Protein AF-A0A5S6QZA9-F1 (afdb_monomer)

Radius of gyration: 42.06 Å; Cα contacts (8 Å, |Δi|>4): 457; chains: 1; bounding box: 91×86×146 Å

InterPro domains:
  IPR000182 GNAT domain [PF13718] (1-223)
  IPR016181 Acyl-CoA N-acyltransferase [SSF55729] (85-123)
  IPR027992 Possible tRNA binding domain [PF13725] (232-444)
  IPR032672 TmcA/NAT10/Kre33 [PTHR10925] (1-458)

Organism: Trichuris muris (NCBI:txid70415)

pLDDT: mean 80.1, std 18.49, range [30.55, 96.75]

Foldseek 3Di:
DVLQVVQDPDDDPCVVVVQVPAPQKDKDFDFDDDDPPDPDDTDTFKMWIKGKAALDDLVVLVVCVVVVHDDPDRPVLSVLCNVVVDSVSRNFIEMEGEDMGGHPVCPPVCVSVVRVVVVLCLLLCVQAQPDPDPPVVPPPPPPPPDDDPDPVPDDDDPDPDDDDPDDDSSNDRHDHGFKYKYKDFQDPVVLVVVLVVPWAWQDWALQADPVPSTIITMTMDTRDPDPVSCVVVLVSRLVSLLVLLQCLQPSVLPPQLSSSCSNLVDPPVRPPDVPDAQAPVNVCVLDDPVLLVQLVCVLVVNDDPVSNLVSLLVLLSCVSSVSQPFDDDSLLNSLSCNSHRSVHDLVRVCVRVVDDSVVSSVSPSVSSVRSSVRVVVNVVVVVCVVVVVVVVVPPVPPPDPDPPVVVVVVVVVVVVVVVVVVVVVVPDVVVVVVVDDDDDDDPPPPPPVVVPPPDDDDDDDDDDDDDDDDDD

Nearest PDB structures (foldseek):
  7mq9-assembly1_NK  TM=9.655E-01  e=7.733E-38  Homo sapiens
  7mq8-assembly1_NJ  TM=9.171E-01  e=1.404E-34  Homo sapiens
  7d63-assembly1_RL  TM=7.771E-01  e=1.114E-14  Saccharomyces cerevisiae S288C
  5wlc-assembly1_LY  TM=8.396E-01  e=2.446E-05  Saccharomyces cerevisiae BY4741
  5wlc-assembly1_LX  TM=7.426E-01  e=3.358E-05  Saccharomyces cerevisiae BY4741

Secondary structure (DSSP, 8-state):
-HHHHHH-S---THHHHHHHH-TTEEEEEEEPPPPTT--SPPPEEEEEEEEEEE---HHHHHHHHHTT---SS-HHHHHHHHHHT-SSGGGSEEEEEEEEEE-GGGTTSSHHHHHHHHHHHHHTT-S--S---------------S--S-TTS---PPPSSPPPS---TTTSPPPP-SEEEEEEE--HHHHHHHHHTTPEEEEE-SSPPTTTSPPEEEEEEE-SS-GGGGHHHHHHHHHHHHHHHHHTTTTTTTS-HHHHHHHHS--TTS------PPPHHHHHHH--HHHHHHHHHHHTTSS-GGGGGGGHHHHHHHHHTTSS-----HHHHHHHHHHHTS---HHHHHHHHT--HHHHHHHHHHHHHHHHHHHHHHHHHHHHHHTTGGG-TT------SS-HHHHHHHHHHHHHHHHHHHHHHHS-HHHHGGG-PPPPTT-SSSSSTTSSS-------------------

Sequence (472 aa):
MSIYVAAHYKNSPNDLQMISDAPSHHLFVLLGPVDVNQKNIPEILCVVQVSLEGDISKASVNDQMSRGKRPSGDLIPWTLAQQFQDSNFPGLSGARIVRIATHPDYQNMGYGSRAVELLQQYYEGAFPALDELRVEPERPEVNGQDGGDNLLEEKIAPRKDLPPLLAKLSERRAERLDWLGVCYGLTPELQKFWARRNFVPVYIRQTPSELTGEFSCIKIKCLGNEASSQEWLTAYWKDFQRRFISLLGYQFATFPISLALGILAKQDLIPLDNGEGISRGELRIFFSDYDLKRLDMYSQNLVDHHLITDLLPFLARLYFTRKIKVDLNTLQAGILMALGLQHKTVDDVMKEVNLPSSQILALFNRVIRKCLAYLNQVCETAIESHLGISQRHTVTAQELPRPLEDELNAYASEVQQKAQKDLRNLISESDLAKYRIRADEDDTEFLSDKLASKKSKKRLGKMHGSGKKRRR

Structure (mmCIF, N/CA/C/O backbone):
data_AF-A0A5S6QZA9-F1
#
_entry.id   AF-A0A5S6QZA9-F1
#
loop_
_atom_site.group_PDB
_atom_site.id
_atom_site.type_symbol
_atom_site.label_atom_id
_atom_site.label_alt_id
_atom_site.label_comp_id
_atom_site.label_asym_id
_atom_site.label_entity_id
_atom_site.label_seq_id
_atom_site.pdbx_PDB_ins_code
_atom_site.Cartn_x
_atom_site.Cartn_y
_atom_site.Cartn_z
_atom_site.occupancy
_atom_site.B_iso_or_equiv
_atom_site.auth_seq_id
_atom_site.auth_comp_id
_atom_site.auth_asym_id
_atom_site.auth_atom_id
_atom_site.pdbx_PDB_model_num
ATOM 1 N N . MET A 1 1 ? -24.388 -10.357 16.417 1.00 73.50 1 MET A N 1
ATOM 2 C CA . MET A 1 1 ? -23.324 -11.339 16.094 1.00 73.50 1 MET A CA 1
ATOM 3 C C . MET A 1 1 ? -23.486 -12.017 14.741 1.00 73.50 1 MET A C 1
ATOM 5 O O . MET A 1 1 ? -22.464 -12.277 14.122 1.00 73.50 1 MET A O 1
ATOM 9 N N . SER A 1 2 ? -24.706 -12.258 14.243 1.00 81.81 2 SER A N 1
ATOM 10 C CA . SER A 1 2 ? -24.936 -12.816 12.894 1.00 81.81 2 SER A CA 1
ATOM 11 C C . SER A 1 2 ? -24.126 -12.108 11.799 1.00 81.81 2 SER A C 1
ATOM 13 O O . SER A 1 2 ? -23.458 -12.769 11.016 1.00 81.81 2 SER A O 1
ATOM 15 N N . ILE A 1 3 ? -24.096 -10.770 11.813 1.00 83.69 3 ILE A N 1
ATOM 16 C CA . ILE A 1 3 ? -23.343 -9.956 10.843 1.00 83.69 3 ILE A CA 1
ATOM 17 C C . ILE A 1 3 ? -21.829 -10.217 10.910 1.00 83.69 3 ILE A C 1
ATOM 19 O O . ILE A 1 3 ? -21.192 -10.340 9.869 1.00 83.69 3 ILE A O 1
ATOM 23 N N . TYR A 1 4 ? -21.248 -10.364 12.107 1.00 82.81 4 TYR A N 1
ATOM 24 C CA . TYR A 1 4 ? -19.828 -10.715 12.251 1.00 82.81 4 TYR A CA 1
ATOM 25 C C . TYR A 1 4 ? -19.522 -12.083 11.651 1.00 82.81 4 TYR A C 1
ATOM 27 O O . TYR A 1 4 ? -18.524 -12.237 10.953 1.00 82.81 4 TYR A O 1
ATOM 35 N N . VAL A 1 5 ? -20.398 -13.059 11.903 1.00 83.31 5 VAL A N 1
ATOM 36 C CA . VAL A 1 5 ? -20.219 -14.418 11.390 1.00 83.31 5 VAL A CA 1
ATOM 37 C C . VAL A 1 5 ? -20.356 -14.453 9.871 1.00 83.31 5 VAL A C 1
ATOM 39 O O . VAL A 1 5 ? -19.551 -15.092 9.206 1.00 83.31 5 VAL A O 1
ATOM 42 N N . ALA A 1 6 ? -21.331 -13.728 9.325 1.00 79.38 6 ALA A N 1
ATOM 43 C CA . ALA A 1 6 ? -21.623 -13.725 7.899 1.00 79.38 6 ALA A CA 1
ATOM 44 C C . ALA A 1 6 ? -20.611 -12.924 7.061 1.00 79.38 6 ALA A C 1
ATOM 46 O O . ALA A 1 6 ? -20.380 -13.258 5.903 1.00 79.38 6 ALA A O 1
ATOM 47 N N . ALA A 1 7 ? -20.009 -11.870 7.620 1.00 74.12 7 ALA A N 1
ATOM 48 C CA . ALA A 1 7 ? -19.073 -11.015 6.888 1.00 74.12 7 ALA A CA 1
ATOM 49 C C . ALA A 1 7 ? -17.613 -11.499 6.939 1.00 74.12 7 ALA A C 1
ATOM 51 O O . ALA A 1 7 ? -16.805 -11.075 6.114 1.00 74.12 7 ALA A O 1
ATOM 52 N N . HIS A 1 8 ? -17.252 -12.357 7.899 1.00 71.81 8 HIS A N 1
ATOM 53 C CA . HIS A 1 8 ? -15.884 -12.849 8.058 1.00 71.81 8 HIS A CA 1
ATOM 54 C C . HIS A 1 8 ? -15.741 -14.307 7.635 1.00 71.81 8 HIS A C 1
ATOM 56 O O . HIS A 1 8 ? -16.466 -15.181 8.098 1.00 71.81 8 HIS A O 1
ATOM 62 N N . TYR A 1 9 ? -14.712 -14.575 6.828 1.00 63.91 9 TYR A N 1
ATOM 63 C CA . TYR A 1 9 ? -14.386 -15.913 6.330 1.00 63.91 9 TYR A CA 1
ATOM 64 C C . TYR A 1 9 ? -14.014 -16.910 7.445 1.00 63.91 9 TYR A C 1
ATOM 66 O O . TYR A 1 9 ? -14.092 -18.120 7.245 1.00 63.91 9 TYR A O 1
ATOM 74 N N . LYS A 1 10 ? -13.586 -16.422 8.620 1.00 70.50 10 LYS A N 1
ATOM 75 C CA . LYS A 1 10 ? -13.266 -17.244 9.791 1.00 70.50 10 LYS A CA 1
ATOM 76 C C . LYS A 1 10 ? -13.528 -16.470 11.076 1.00 70.50 10 LYS A C 1
ATOM 78 O O . LYS A 1 10 ? -13.074 -15.339 11.222 1.00 70.50 10 LYS A O 1
ATOM 83 N N . ASN A 1 11 ? -14.199 -17.123 12.019 1.00 80.38 11 ASN A N 1
ATOM 84 C CA . ASN A 1 11 ? -14.469 -16.601 13.354 1.00 80.38 11 ASN A CA 1
ATOM 85 C C . ASN A 1 11 ? -14.092 -17.655 14.395 1.00 80.38 11 ASN A C 1
ATOM 87 O O . ASN A 1 11 ? -14.203 -18.854 14.136 1.00 80.38 11 ASN A O 1
ATOM 91 N N . SER A 1 12 ? -13.647 -17.205 15.561 1.00 83.44 12 SER A N 1
ATOM 92 C CA . SER A 1 12 ? -13.435 -18.052 16.732 1.00 83.44 12 SER A CA 1
ATOM 93 C C . SER A 1 12 ? -14.427 -17.648 17.822 1.00 83.44 12 SER A C 1
ATOM 95 O O . SER A 1 12 ? -14.643 -16.451 18.006 1.00 83.44 12 SER A O 1
ATOM 97 N N . PRO A 1 13 ? -15.007 -18.583 18.596 1.00 84.12 13 PRO A N 1
ATOM 98 C CA . PRO A 1 13 ? -15.809 -18.230 19.769 1.00 84.12 13 PRO A CA 1
ATOM 99 C C . PRO A 1 13 ? -15.057 -17.319 20.753 1.00 84.12 13 PRO A C 1
ATOM 101 O O . PRO A 1 13 ? -15.656 -16.427 21.349 1.00 84.12 13 PRO A O 1
ATOM 104 N N . ASN A 1 14 ? -13.730 -17.471 20.839 1.00 86.50 14 ASN A N 1
ATOM 105 C CA . ASN A 1 14 ? -12.860 -16.637 21.673 1.00 86.50 14 ASN A CA 1
ATOM 106 C C . ASN A 1 14 ? -12.862 -15.159 21.251 1.00 86.50 14 ASN A C 1
ATOM 108 O O . ASN A 1 14 ? -12.469 -14.305 22.039 1.00 86.50 14 ASN A O 1
ATOM 112 N N . ASP A 1 15 ? -13.316 -14.833 20.036 1.00 85.00 15 ASP A N 1
ATOM 113 C CA . ASP A 1 15 ? -13.431 -13.446 19.580 1.00 85.00 15 ASP A CA 1
ATOM 114 C C . ASP A 1 15 ? -14.421 -12.654 20.443 1.00 85.00 15 ASP A C 1
ATOM 116 O O . ASP A 1 15 ? -14.193 -11.479 20.713 1.00 85.00 15 ASP A O 1
ATOM 120 N N . LEU A 1 16 ? -15.502 -13.296 20.903 1.00 85.56 16 LEU A N 1
ATOM 121 C CA . LEU A 1 16 ? -16.467 -12.674 21.811 1.00 85.56 16 LEU A CA 1
ATOM 122 C C . LEU A 1 16 ? -15.841 -12.386 23.167 1.00 85.56 16 LEU A C 1
ATOM 124 O O . LEU A 1 16 ? -15.985 -11.283 23.683 1.00 85.56 16 LEU A O 1
ATOM 128 N N . GLN A 1 17 ? -15.109 -13.361 23.704 1.00 88.06 17 GLN A N 1
ATOM 129 C CA . GLN A 1 17 ? -14.386 -13.189 24.955 1.00 88.06 17 GLN A CA 1
ATOM 130 C C . GLN A 1 17 ? -13.377 -12.044 24.841 1.00 88.06 17 GLN A C 1
ATOM 132 O O . GLN A 1 17 ? -13.348 -11.183 25.707 1.00 88.06 17 GLN A O 1
ATOM 137 N N . MET A 1 18 ? -12.622 -11.975 23.742 1.00 84.56 18 MET A N 1
ATOM 138 C CA . MET A 1 18 ? -11.672 -10.891 23.485 1.00 84.56 18 MET A CA 1
ATOM 139 C C . MET A 1 18 ? -12.358 -9.518 23.431 1.00 84.56 18 MET A C 1
ATOM 141 O O . MET A 1 18 ? -11.844 -8.565 24.006 1.00 84.56 18 MET A O 1
ATOM 145 N N . ILE A 1 19 ? -13.518 -9.408 22.769 1.00 87.50 19 ILE A N 1
ATOM 146 C CA . ILE A 1 19 ? -14.292 -8.155 22.707 1.00 87.50 19 ILE A CA 1
ATOM 147 C C . ILE A 1 19 ? -14.784 -7.729 24.098 1.00 87.50 19 ILE A C 1
ATOM 149 O O . ILE A 1 19 ? -14.856 -6.535 24.371 1.00 87.50 19 ILE A O 1
ATOM 153 N N . SER A 1 20 ? -15.144 -8.686 24.956 1.00 87.81 20 SER A N 1
ATOM 154 C CA . SER A 1 20 ? -15.640 -8.411 26.309 1.00 87.81 20 SER A CA 1
ATOM 155 C C . SER A 1 20 ? -14.537 -8.145 27.336 1.00 87.81 20 SER A C 1
ATOM 157 O O . SER A 1 20 ? -14.779 -7.403 28.281 1.00 87.81 20 SER A O 1
ATOM 159 N N . ASP A 1 21 ? -13.363 -8.753 27.177 1.00 87.75 21 ASP A N 1
ATOM 160 C CA . ASP A 1 21 ? -12.271 -8.711 28.158 1.00 87.75 21 ASP A CA 1
ATOM 161 C C . ASP A 1 21 ? -11.366 -7.484 27.980 1.00 87.75 21 ASP A C 1
ATOM 163 O O . ASP A 1 21 ? -10.928 -6.872 28.952 1.00 87.75 21 ASP A O 1
ATOM 167 N N . ALA A 1 22 ? -11.096 -7.083 26.734 1.00 86.81 22 ALA A N 1
ATOM 168 C CA . ALA A 1 22 ? -10.129 -6.030 26.459 1.00 86.81 22 ALA A CA 1
ATOM 169 C C . ALA A 1 22 ? -10.790 -4.628 26.429 1.00 86.81 22 ALA A C 1
ATOM 171 O O . ALA A 1 22 ? -11.564 -4.320 25.516 1.00 86.81 22 ALA A O 1
ATOM 172 N N . PRO A 1 23 ? -10.454 -3.730 27.382 1.00 86.75 23 PRO A N 1
ATOM 173 C CA . PRO A 1 23 ? -11.142 -2.446 27.574 1.00 86.75 23 PRO A CA 1
ATOM 174 C C . PRO A 1 23 ? -10.876 -1.430 26.457 1.00 86.75 23 PRO A C 1
ATOM 176 O O . PRO A 1 23 ? -11.607 -0.453 26.317 1.00 86.75 23 PRO A O 1
ATOM 179 N N . SER A 1 24 ? -9.834 -1.652 25.655 1.00 90.94 24 SER A N 1
ATOM 180 C CA . SER A 1 24 ? -9.479 -0.812 24.512 1.00 90.94 24 SER A CA 1
ATOM 181 C C . SER A 1 24 ? -10.360 -1.055 23.283 1.00 90.94 24 SER A C 1
ATOM 183 O O . SER A 1 24 ? -10.241 -0.324 22.296 1.00 90.94 24 SER A O 1
ATOM 185 N N . HIS A 1 25 ? -11.240 -2.065 23.306 1.00 92.38 25 HIS A N 1
ATOM 186 C CA . HIS A 1 25 ? -12.144 -2.331 22.196 1.00 92.38 25 HIS A CA 1
ATOM 187 C C . HIS A 1 25 ? -13.396 -1.455 22.237 1.00 92.38 25 HIS A C 1
ATOM 189 O O . HIS A 1 25 ? -14.102 -1.343 23.238 1.00 92.38 25 HIS A O 1
ATOM 195 N N . HIS A 1 26 ? -13.728 -0.897 21.078 1.00 92.88 26 HIS A N 1
ATOM 196 C CA . HIS A 1 26 ? -14.950 -0.146 20.844 1.00 92.88 26 HIS A CA 1
ATOM 197 C C . HIS A 1 26 ? -15.720 -0.726 19.663 1.00 92.88 26 HIS A C 1
ATOM 199 O O . HIS A 1 26 ? -15.144 -1.159 18.660 1.00 92.88 26 HIS A O 1
ATOM 205 N N . LEU A 1 27 ? -17.044 -0.719 19.788 1.00 93.56 27 LEU A N 1
ATOM 206 C CA . LEU A 1 27 ? -17.965 -1.171 18.756 1.00 93.56 27 LEU A CA 1
ATOM 207 C C . LEU A 1 27 ? -18.763 0.021 18.240 1.00 93.56 27 LEU A C 1
ATOM 209 O O . LEU A 1 27 ? -19.430 0.709 19.007 1.00 93.56 27 LEU A O 1
ATOM 213 N N . PHE A 1 28 ? -18.721 0.223 16.930 1.00 94.44 28 PHE A N 1
ATOM 214 C CA . PHE A 1 28 ? -19.540 1.202 16.231 1.00 94.44 28 PHE A CA 1
ATOM 215 C C . PHE A 1 28 ? -20.508 0.474 15.305 1.00 94.44 28 PHE A C 1
ATOM 217 O O . PHE A 1 28 ? -20.135 -0.483 14.623 1.00 94.44 28 PHE A O 1
ATOM 224 N N . VAL A 1 29 ? -21.756 0.931 15.267 1.00 94.12 29 VAL A N 1
ATOM 225 C CA . VAL A 1 29 ? -22.799 0.367 14.406 1.00 94.12 29 VAL A CA 1
ATOM 226 C C . VAL A 1 29 ? -23.365 1.451 13.500 1.00 94.12 29 VAL A C 1
ATOM 228 O O . VAL A 1 29 ? -23.692 2.547 13.947 1.00 94.12 29 VAL A O 1
ATOM 231 N N . LEU A 1 30 ? -23.467 1.143 12.210 1.00 93.69 30 LEU A N 1
ATOM 232 C CA . LEU A 1 30 ? -24.190 1.949 11.239 1.00 93.69 30 LEU A CA 1
ATOM 233 C C . LEU A 1 30 ? -25.618 1.416 11.164 1.00 93.69 30 LEU A C 1
ATOM 235 O O . LEU A 1 30 ? -25.834 0.271 10.761 1.00 93.69 30 LEU A O 1
ATOM 239 N N . LEU A 1 31 ? -26.568 2.250 11.564 1.00 92.38 31 LEU A N 1
ATOM 240 C CA . LEU A 1 31 ? -27.985 1.912 11.624 1.00 92.38 31 LEU A CA 1
ATOM 241 C C . LEU A 1 31 ? -28.730 2.496 10.422 1.00 92.38 31 LEU A C 1
ATOM 243 O O . LEU A 1 31 ? -28.308 3.507 9.851 1.00 92.38 31 LEU A O 1
ATOM 247 N N . GLY A 1 32 ? -29.845 1.864 10.058 1.00 88.56 32 GLY A N 1
ATOM 248 C CA . GLY A 1 32 ? -30.837 2.475 9.177 1.00 88.56 32 GLY A CA 1
ATOM 249 C C . GLY A 1 32 ? -31.478 3.728 9.800 1.00 88.56 32 GLY A C 1
ATOM 250 O O . GLY A 1 32 ? -31.275 4.006 10.987 1.00 88.56 32 GLY A O 1
ATOM 251 N N . PRO A 1 33 ? -32.252 4.502 9.019 1.00 85.06 33 PRO A N 1
ATOM 252 C CA . PRO A 1 33 ? -33.023 5.627 9.541 1.00 85.06 33 PRO A CA 1
ATOM 253 C C . PRO A 1 33 ? -33.913 5.171 10.702 1.00 85.06 33 PRO A C 1
ATOM 255 O O . PRO A 1 33 ? -34.617 4.171 10.586 1.00 85.06 33 PRO A O 1
ATOM 258 N N . VAL A 1 34 ? -33.853 5.888 11.824 1.00 80.19 34 VAL A N 1
ATOM 259 C CA . VAL A 1 34 ? -34.614 5.552 13.032 1.00 80.19 34 VAL A CA 1
ATOM 260 C C . VAL A 1 34 ? -35.826 6.466 13.122 1.00 80.19 34 VAL A C 1
ATOM 262 O O . VAL A 1 34 ? -35.670 7.681 13.258 1.00 80.19 34 VAL A O 1
ATOM 265 N N . ASP A 1 35 ? -37.025 5.889 13.093 1.00 76.62 35 ASP A N 1
ATOM 266 C CA . ASP A 1 35 ? -38.243 6.622 13.420 1.00 76.62 35 ASP A CA 1
ATOM 267 C C . ASP A 1 35 ? -38.341 6.798 14.937 1.00 76.62 35 ASP A C 1
ATOM 269 O O . ASP A 1 35 ? -38.313 5.828 15.691 1.00 76.62 35 ASP A O 1
ATOM 273 N N . VAL A 1 36 ? -38.525 8.039 15.395 1.00 71.44 36 VAL A N 1
ATOM 274 C CA . VAL A 1 36 ? -38.595 8.395 16.829 1.00 71.44 36 VAL A CA 1
ATOM 275 C C . VAL A 1 36 ? -39.709 7.633 17.573 1.00 71.44 36 VAL A C 1
ATOM 277 O O . VAL A 1 36 ? -39.634 7.439 18.783 1.00 71.44 36 VAL A O 1
ATOM 280 N N . ASN A 1 37 ? -40.724 7.157 16.846 1.00 70.56 37 ASN A N 1
ATOM 281 C CA . ASN A 1 37 ? -41.873 6.436 17.395 1.00 70.56 37 ASN A CA 1
ATOM 282 C C . ASN A 1 37 ? -41.705 4.904 17.415 1.00 70.56 37 ASN A C 1
ATOM 284 O O . ASN A 1 37 ? -42.533 4.213 18.013 1.00 70.56 37 ASN A O 1
ATOM 288 N N . GLN A 1 38 ? -40.677 4.347 16.765 1.00 71.56 38 GLN A N 1
ATOM 289 C CA . GLN A 1 38 ? -40.433 2.905 16.776 1.00 71.56 38 GLN A CA 1
ATOM 290 C C . GLN A 1 38 ? -39.687 2.490 18.048 1.00 71.56 38 GLN A C 1
ATOM 292 O O . GLN A 1 38 ? -38.602 2.975 18.344 1.00 71.56 38 GLN A O 1
ATOM 297 N N . LYS A 1 39 ? -40.260 1.530 18.786 1.00 71.75 39 LYS A N 1
ATOM 298 C CA . LYS A 1 39 ? -39.619 0.892 19.953 1.00 71.75 39 LYS A CA 1
ATOM 299 C C . LYS A 1 39 ? -38.722 -0.297 19.587 1.00 71.75 39 LYS A C 1
ATOM 301 O O . LYS A 1 39 ? -38.154 -0.926 20.476 1.00 71.75 39 LYS A O 1
ATOM 306 N N . ASN A 1 40 ? -38.624 -0.631 18.302 1.00 78.12 40 ASN A N 1
ATOM 307 C CA . ASN A 1 40 ? -37.795 -1.735 17.833 1.00 78.12 40 ASN A CA 1
ATOM 308 C C . ASN A 1 40 ? -36.353 -1.267 17.632 1.00 78.12 40 ASN A C 1
ATOM 310 O O . ASN A 1 40 ? -36.106 -0.118 17.271 1.00 78.12 40 ASN A O 1
ATOM 314 N N . ILE A 1 41 ? -35.404 -2.178 17.845 1.00 77.62 41 ILE A N 1
ATOM 315 C CA . ILE A 1 41 ? -33.993 -1.919 17.558 1.00 77.62 41 ILE A CA 1
ATOM 316 C C . ILE A 1 41 ? -33.857 -1.694 16.042 1.00 77.62 41 ILE A C 1
ATOM 318 O O . ILE A 1 41 ? -34.321 -2.545 15.277 1.00 77.62 41 ILE A O 1
ATOM 322 N N . PRO A 1 42 ? -33.242 -0.582 15.600 1.00 85.81 42 PRO A N 1
ATOM 323 C CA . PRO A 1 42 ? -33.030 -0.318 14.184 1.00 85.81 42 PRO A CA 1
ATOM 324 C C . PRO A 1 42 ? -32.212 -1.418 13.514 1.00 85.81 42 PRO A C 1
ATOM 326 O O . PRO A 1 42 ? -31.351 -2.046 14.137 1.00 85.81 42 PRO A O 1
ATOM 329 N N . GLU A 1 43 ? -32.437 -1.614 12.219 1.00 87.38 43 GLU A N 1
ATOM 330 C CA . GLU A 1 43 ? -31.646 -2.558 11.439 1.00 87.38 43 GLU A CA 1
ATOM 331 C C . GLU A 1 43 ? -30.174 -2.120 11.386 1.00 87.38 43 GLU A C 1
ATOM 333 O O . GLU A 1 43 ? -29.848 -0.959 11.112 1.00 87.38 43 GLU A O 1
ATOM 338 N N . ILE A 1 44 ? -29.276 -3.066 11.665 1.00 90.75 44 ILE A N 1
ATOM 339 C CA . ILE A 1 44 ? -27.830 -2.845 11.673 1.00 90.75 44 ILE A CA 1
ATOM 340 C C . ILE A 1 44 ? -27.289 -3.148 10.274 1.00 90.75 44 ILE A C 1
ATOM 342 O O . ILE A 1 44 ? -27.243 -4.301 9.854 1.00 90.75 44 ILE A O 1
ATOM 346 N N . LEU A 1 45 ? -26.831 -2.117 9.568 1.00 92.56 45 LEU A N 1
ATOM 347 C CA . LEU A 1 45 ? -26.326 -2.228 8.196 1.00 92.56 45 LEU A CA 1
ATOM 348 C C . LEU A 1 45 ? -24.843 -2.623 8.157 1.00 92.56 45 LEU A C 1
ATOM 350 O O . LEU A 1 45 ? -24.402 -3.401 7.306 1.00 92.56 45 LEU A O 1
ATOM 354 N N . CYS A 1 46 ? -24.052 -2.067 9.076 1.00 94.25 46 CYS A N 1
ATOM 355 C CA . CYS A 1 46 ? -22.618 -2.322 9.180 1.00 94.25 46 CYS A CA 1
ATOM 356 C C . CYS A 1 46 ? -22.164 -2.238 10.636 1.00 94.25 46 CYS A C 1
ATOM 358 O O . CYS A 1 46 ? -22.635 -1.392 11.389 1.00 94.25 46 CYS A O 1
ATOM 360 N N . VAL A 1 47 ? -21.200 -3.070 11.016 1.00 94.44 47 VAL A N 1
ATOM 361 C CA . VAL A 1 47 ? -20.530 -3.020 12.317 1.00 94.44 47 VAL A CA 1
ATOM 362 C C . VAL A 1 47 ? -19.041 -2.792 12.098 1.00 94.44 47 VAL A C 1
ATOM 364 O O . VAL A 1 47 ? -18.446 -3.393 11.203 1.00 94.44 47 VAL A O 1
ATOM 367 N N . VAL A 1 48 ? -18.439 -1.926 12.905 1.00 95.44 48 VAL A N 1
ATOM 368 C CA . VAL A 1 48 ? -17.001 -1.661 12.906 1.00 95.44 48 VAL A CA 1
ATOM 369 C C . VAL A 1 48 ? -16.458 -1.891 14.311 1.00 95.44 48 VAL A C 1
ATOM 371 O O . VAL A 1 48 ? -16.909 -1.269 15.270 1.00 95.44 48 VAL A O 1
ATOM 374 N N . GLN A 1 49 ? -15.486 -2.792 14.421 1.00 94.50 49 GLN A N 1
ATOM 375 C CA . GLN A 1 49 ? -14.729 -3.038 15.642 1.00 94.50 49 GLN A CA 1
ATOM 376 C C . GLN A 1 49 ? -13.419 -2.266 15.579 1.00 94.50 49 GLN A C 1
ATOM 378 O O . GLN A 1 49 ? -12.621 -2.459 14.656 1.00 94.50 49 GLN A O 1
ATOM 383 N N . VAL A 1 50 ? -13.167 -1.458 16.598 1.00 95.12 50 VAL A N 1
ATOM 384 C CA . VAL A 1 50 ? -11.920 -0.718 16.772 1.00 95.12 50 VAL A CA 1
ATOM 385 C C . VAL A 1 50 ? -11.237 -1.163 18.057 1.00 95.12 50 VAL A C 1
ATOM 387 O O . VAL A 1 50 ? -11.903 -1.543 19.012 1.00 95.12 50 VAL A O 1
ATOM 390 N N . SER A 1 51 ? -9.910 -1.152 18.060 1.00 94.81 51 SER A N 1
ATOM 391 C CA . SER A 1 51 ? -9.065 -1.268 19.246 1.00 94.81 51 SER A CA 1
ATOM 392 C C . SER A 1 51 ? -8.222 -0.008 19.336 1.00 94.81 51 SER A C 1
ATOM 394 O O . SER A 1 51 ? -7.543 0.320 18.363 1.00 94.81 51 SER A O 1
ATOM 396 N N . LEU A 1 52 ? -8.252 0.685 20.468 1.00 94.56 52 LEU A N 1
ATOM 397 C CA . LEU A 1 52 ? -7.276 1.733 20.761 1.00 94.56 52 LEU A CA 1
ATOM 398 C C . LEU A 1 52 ? -5.910 1.077 21.000 1.00 94.56 52 LEU A C 1
ATOM 400 O O . LEU A 1 52 ? -5.839 0.050 21.676 1.00 94.56 52 LEU A O 1
AT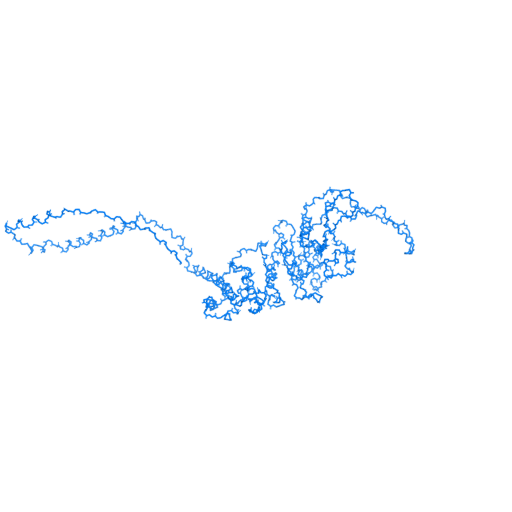OM 404 N N . GLU A 1 53 ? -4.862 1.621 20.387 1.00 94.50 53 GLU A N 1
ATOM 405 C CA . GLU A 1 53 ? -3.484 1.129 20.482 1.00 94.50 53 GLU A CA 1
ATOM 406 C C . GLU A 1 53 ? -2.509 2.302 20.601 1.00 94.50 53 GLU A C 1
ATOM 408 O O . GLU A 1 53 ? -2.720 3.350 19.992 1.00 94.50 53 GLU A O 1
ATOM 413 N N . GLY A 1 54 ? -1.399 2.103 21.311 1.00 91.25 54 GLY A N 1
ATOM 414 C CA . GLY A 1 54 ? -0.344 3.113 21.440 1.00 91.25 54 GLY A CA 1
ATOM 415 C C . GLY A 1 54 ? -0.307 3.783 22.811 1.00 91.25 54 GLY A C 1
ATOM 416 O O . GLY A 1 54 ? -0.664 3.161 23.807 1.00 91.25 54 GLY A O 1
ATOM 417 N N . ASP A 1 55 ? 0.197 5.021 22.860 1.00 91.19 55 ASP A N 1
ATOM 418 C CA . ASP A 1 55 ? 0.515 5.745 24.109 1.00 91.19 55 ASP A CA 1
ATOM 419 C C . ASP A 1 55 ? 1.435 4.932 25.052 1.00 91.19 55 ASP A C 1
ATOM 421 O O . ASP A 1 55 ? 1.303 4.902 26.278 1.00 91.19 55 ASP A O 1
ATOM 425 N N . ILE A 1 56 ? 2.387 4.204 24.457 1.00 88.69 56 ILE A N 1
ATOM 426 C CA . ILE A 1 56 ? 3.305 3.335 25.193 1.00 88.69 56 ILE A CA 1
ATOM 427 C C . ILE A 1 56 ? 4.499 4.158 25.676 1.00 88.69 56 ILE A C 1
ATOM 429 O O . ILE A 1 56 ? 5.158 4.867 24.910 1.00 88.69 56 ILE A O 1
ATOM 433 N N . SER A 1 57 ? 4.844 4.019 26.959 1.00 89.06 57 SER A N 1
ATOM 434 C CA . SER A 1 57 ? 5.984 4.731 27.537 1.00 89.06 57 SER A CA 1
ATOM 435 C C . SER A 1 57 ? 7.304 4.360 26.846 1.00 89.06 57 SER A C 1
ATOM 437 O O . SER A 1 57 ? 7.635 3.185 26.666 1.00 89.06 57 SER A O 1
ATOM 439 N N . LYS A 1 58 ? 8.120 5.372 26.514 1.00 86.88 58 LYS A N 1
ATOM 440 C CA . LYS A 1 58 ? 9.413 5.179 25.823 1.00 86.88 58 LYS A CA 1
ATOM 441 C C . LYS A 1 58 ? 10.355 4.220 26.560 1.00 86.88 58 LYS A C 1
ATOM 443 O O . LYS A 1 58 ? 11.090 3.471 25.926 1.00 86.88 58 LYS A O 1
ATOM 448 N N . ALA A 1 59 ? 10.319 4.220 27.895 1.00 88.06 59 ALA A N 1
ATOM 449 C CA . ALA A 1 59 ? 11.100 3.293 28.713 1.00 88.06 59 ALA A CA 1
ATOM 450 C C . ALA A 1 59 ? 10.704 1.828 28.463 1.00 88.06 59 ALA A C 1
ATOM 452 O O . ALA A 1 59 ? 11.580 0.984 28.283 1.00 88.06 59 ALA A O 1
ATOM 453 N N . SER A 1 60 ? 9.399 1.541 28.385 1.00 87.31 60 SER A N 1
ATOM 454 C CA . SER A 1 60 ? 8.884 0.203 28.074 1.00 87.31 60 SER A CA 1
ATOM 455 C C . SER A 1 60 ? 9.258 -0.223 26.654 1.00 87.31 60 SER A C 1
ATOM 457 O O . SER A 1 60 ? 9.747 -1.333 26.446 1.00 87.31 60 SER A O 1
ATOM 459 N N . VAL A 1 61 ? 9.113 0.684 25.680 1.00 87.31 61 VAL A N 1
ATOM 460 C CA . VAL A 1 61 ? 9.483 0.428 24.278 1.00 87.31 61 VAL A CA 1
ATOM 461 C C . VAL A 1 61 ? 10.961 0.058 24.163 1.00 87.31 61 VAL A C 1
ATOM 463 O O . VAL A 1 61 ? 11.288 -0.967 23.569 1.00 87.31 61 VAL A O 1
ATOM 466 N N . ASN A 1 62 ? 11.851 0.842 24.776 1.00 86.94 62 ASN A N 1
ATOM 467 C CA . ASN A 1 62 ? 13.293 0.606 24.715 1.00 86.94 62 ASN A CA 1
ATOM 468 C C . ASN A 1 62 ? 13.702 -0.706 25.407 1.00 86.94 62 ASN A C 1
ATOM 470 O O . ASN A 1 62 ? 14.520 -1.448 24.861 1.00 86.94 62 ASN A O 1
ATOM 474 N N . ASP A 1 63 ? 13.121 -1.030 26.569 1.00 87.75 63 ASP A N 1
ATOM 475 C CA . ASP A 1 63 ? 13.403 -2.294 27.265 1.00 87.75 63 ASP A CA 1
ATOM 476 C C . ASP A 1 63 ? 12.966 -3.505 26.424 1.00 87.75 63 ASP A C 1
ATOM 478 O O . ASP A 1 63 ? 13.757 -4.422 26.195 1.00 87.75 63 ASP A O 1
ATOM 482 N N . GLN A 1 64 ? 11.749 -3.488 25.874 1.00 86.4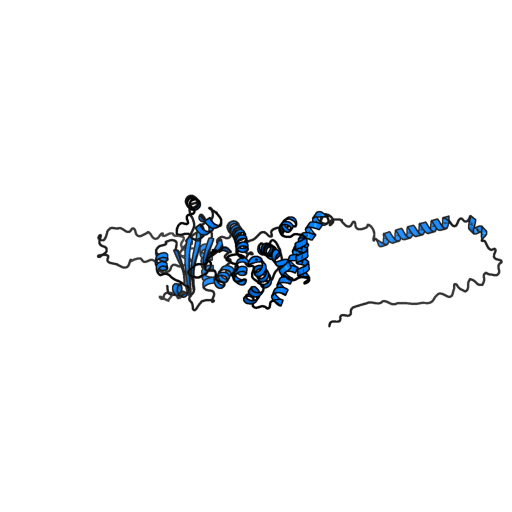4 64 GLN A N 1
ATOM 483 C CA . GLN A 1 64 ? 11.234 -4.596 25.058 1.00 86.44 64 GLN A CA 1
ATOM 484 C C . GLN A 1 64 ? 11.979 -4.744 23.730 1.00 86.44 64 GLN A C 1
ATOM 486 O O . GLN A 1 64 ? 12.293 -5.862 23.312 1.00 86.44 64 GLN A O 1
ATOM 491 N N . MET A 1 65 ? 12.317 -3.621 23.093 1.00 83.12 65 MET A N 1
ATOM 492 C CA . MET A 1 65 ? 13.071 -3.602 21.844 1.00 83.12 65 MET A CA 1
ATOM 493 C C . MET A 1 65 ? 14.497 -4.126 22.043 1.00 83.12 65 MET A C 1
ATOM 495 O O . MET A 1 65 ? 14.950 -4.943 21.244 1.00 83.12 65 MET A O 1
ATOM 499 N N . SER A 1 66 ? 15.165 -3.764 23.149 1.00 84.00 66 SER A N 1
ATOM 500 C CA . SER A 1 66 ? 16.494 -4.295 23.498 1.00 84.00 66 SER A CA 1
ATOM 501 C C . SER A 1 66 ? 16.491 -5.812 23.727 1.00 84.00 66 SER A C 1
ATOM 503 O O . SER A 1 66 ? 17.460 -6.500 23.412 1.00 84.00 66 SER A O 1
ATOM 505 N N . ARG A 1 67 ? 15.371 -6.351 24.224 1.00 84.25 67 ARG A N 1
ATOM 506 C CA . ARG A 1 67 ? 15.167 -7.786 24.467 1.00 84.25 67 ARG A CA 1
ATOM 507 C C . ARG A 1 67 ? 14.628 -8.535 23.246 1.00 84.25 67 ARG A C 1
ATOM 509 O O . ARG A 1 67 ? 14.483 -9.754 23.311 1.00 84.25 67 ARG A O 1
ATOM 516 N N . GLY A 1 68 ? 14.278 -7.827 22.169 1.00 78.62 68 GLY A N 1
ATOM 517 C CA . GLY A 1 68 ? 13.669 -8.396 20.965 1.00 78.62 68 GLY A CA 1
ATOM 518 C C . GLY A 1 68 ? 12.318 -9.082 21.205 1.00 78.62 68 GLY A C 1
ATOM 519 O O . GLY A 1 68 ? 11.913 -9.929 20.406 1.00 78.62 68 GLY A O 1
ATOM 520 N N . LYS A 1 69 ? 11.624 -8.764 22.305 1.00 77.00 69 LYS A N 1
ATOM 521 C CA . LYS A 1 69 ? 10.333 -9.372 22.649 1.00 77.00 69 LYS A CA 1
ATOM 522 C C . LYS A 1 69 ? 9.187 -8.522 22.112 1.00 77.00 69 LYS A C 1
ATOM 524 O O . LYS A 1 69 ? 9.199 -7.301 22.221 1.00 77.00 69 LYS A O 1
ATOM 529 N N . ARG A 1 70 ? 8.173 -9.193 21.559 1.00 77.25 70 ARG A N 1
ATOM 530 C CA . ARG A 1 70 ? 6.881 -8.586 21.219 1.00 77.25 70 ARG A CA 1
ATOM 531 C C . ARG A 1 70 ? 5.893 -8.915 22.331 1.00 77.25 70 ARG A C 1
ATOM 533 O O . ARG A 1 70 ? 5.495 -10.079 22.421 1.00 77.25 70 ARG A O 1
ATOM 540 N N . PRO A 1 71 ? 5.530 -7.962 23.196 1.00 79.31 71 PRO A N 1
ATOM 541 C CA . PRO A 1 71 ? 4.473 -8.207 24.159 1.00 79.31 71 PRO A CA 1
ATOM 542 C C . PRO A 1 71 ? 3.130 -8.386 23.438 1.00 79.31 71 PRO A C 1
ATOM 544 O O . PRO A 1 71 ? 2.920 -7.905 22.321 1.00 79.31 71 PRO A O 1
ATOM 547 N N . SER A 1 72 ? 2.232 -9.133 24.074 1.00 76.56 72 SER A N 1
ATOM 548 C CA . SER A 1 72 ? 0.866 -9.328 23.592 1.00 76.56 72 SER A CA 1
ATOM 549 C C . SER A 1 72 ? 0.089 -8.013 23.682 1.00 76.56 72 SER A C 1
ATOM 551 O O . SER A 1 72 ? 0.183 -7.326 24.695 1.00 76.56 72 SER A O 1
ATOM 553 N N . GLY A 1 73 ? -0.685 -7.679 22.647 1.00 82.69 73 GLY A N 1
ATOM 554 C CA . GLY A 1 73 ? -1.479 -6.447 22.597 1.00 82.69 73 GLY A CA 1
ATOM 555 C C . GLY A 1 73 ? -1.254 -5.667 21.304 1.00 82.69 73 GLY A C 1
ATOM 556 O O . GLY A 1 73 ? -1.446 -6.224 20.221 1.00 82.69 73 GLY A O 1
ATOM 557 N N . ASP A 1 74 ? -0.865 -4.398 21.448 1.00 88.50 74 ASP A N 1
ATOM 558 C CA . ASP A 1 74 ? -0.749 -3.360 20.412 1.00 88.50 74 ASP A CA 1
ATOM 559 C C . ASP A 1 74 ? -0.027 -3.817 19.134 1.00 88.50 74 ASP A C 1
ATOM 561 O O . ASP A 1 74 ? 1.190 -3.683 18.972 1.00 88.50 74 ASP A O 1
ATOM 565 N N . LEU A 1 75 ? -0.778 -4.369 18.181 1.00 91.81 75 LEU A N 1
ATOM 566 C CA . LEU A 1 75 ? -0.182 -5.060 17.042 1.00 91.81 75 LEU A CA 1
ATOM 567 C C . LEU A 1 75 ? 0.591 -4.090 16.147 1.00 91.81 75 LEU A C 1
ATOM 569 O O . LEU A 1 75 ? 1.696 -4.413 15.701 1.00 91.81 75 LEU A O 1
ATOM 573 N N . ILE A 1 76 ? -0.010 -2.940 15.830 1.00 94.81 76 ILE A N 1
ATOM 574 C CA . ILE A 1 76 ? 0.564 -1.990 14.876 1.00 94.81 76 ILE A CA 1
ATOM 575 C C . ILE A 1 76 ? 1.804 -1.310 15.478 1.00 94.81 76 ILE A C 1
ATOM 577 O O . ILE A 1 76 ? 2.855 -1.402 14.833 1.00 94.81 76 ILE A O 1
ATOM 581 N N . PRO A 1 77 ? 1.757 -0.737 16.702 1.00 94.19 77 PRO A N 1
ATOM 582 C CA . PRO A 1 77 ? 2.933 -0.188 17.378 1.00 94.19 77 PRO A CA 1
ATOM 583 C C . PRO A 1 77 ? 4.134 -1.133 17.405 1.00 94.19 77 PRO A C 1
ATOM 585 O O . PRO A 1 77 ? 5.209 -0.763 16.932 1.00 94.19 77 PRO A O 1
ATOM 588 N N . TRP A 1 78 ? 3.962 -2.378 17.862 1.00 92.31 78 TRP A N 1
ATOM 589 C CA . TRP A 1 78 ? 5.080 -3.323 17.959 1.00 92.31 78 TRP A CA 1
ATOM 590 C C . TRP A 1 78 ? 5.601 -3.783 16.597 1.00 92.31 78 TRP A C 1
ATOM 592 O O . TRP A 1 78 ? 6.811 -3.953 16.418 1.00 92.31 78 TRP A O 1
ATOM 602 N N . THR A 1 79 ? 4.713 -3.968 15.614 1.00 93.12 79 THR A N 1
ATOM 603 C CA . THR A 1 79 ? 5.125 -4.386 14.267 1.00 93.12 79 THR A CA 1
ATOM 604 C C . THR A 1 79 ? 5.935 -3.294 13.575 1.00 93.12 79 THR A C 1
ATOM 606 O O . THR A 1 79 ? 6.971 -3.592 12.978 1.00 93.12 79 THR A O 1
ATOM 609 N N . LEU A 1 80 ? 5.496 -2.036 13.667 1.00 92.88 80 LEU A N 1
ATOM 610 C CA . LEU A 1 80 ? 6.204 -0.917 13.051 1.00 92.88 80 LEU A CA 1
ATOM 611 C C . LEU A 1 80 ? 7.487 -0.567 13.789 1.00 92.88 80 LEU A C 1
ATOM 613 O O . LEU A 1 80 ? 8.507 -0.395 13.126 1.00 92.88 80 LEU A O 1
ATOM 617 N N . ALA A 1 81 ? 7.475 -0.564 15.124 1.00 91.94 81 ALA A N 1
ATOM 618 C CA . ALA A 1 81 ? 8.686 -0.359 15.909 1.00 91.94 81 ALA A CA 1
ATOM 619 C C . ALA A 1 81 ? 9.768 -1.349 15.485 1.00 91.94 81 ALA A C 1
ATOM 621 O O . ALA A 1 81 ? 10.867 -0.945 15.131 1.00 91.94 81 ALA A O 1
ATOM 622 N N . GLN A 1 82 ? 9.459 -2.644 15.402 1.00 89.69 82 GLN A N 1
ATOM 623 C CA . GLN A 1 82 ? 10.460 -3.617 14.971 1.00 89.69 82 GLN A CA 1
ATOM 624 C C . GLN A 1 82 ? 10.865 -3.464 13.499 1.00 89.69 82 GLN A C 1
ATOM 626 O O . GLN A 1 82 ? 12.032 -3.660 13.161 1.00 89.69 82 GLN A O 1
ATOM 631 N N . GLN A 1 83 ? 9.923 -3.159 12.609 1.00 91.50 83 GLN A N 1
ATOM 632 C CA . GLN A 1 83 ? 10.218 -3.071 11.181 1.00 91.50 83 GLN A CA 1
ATOM 633 C C . GLN A 1 83 ? 11.087 -1.852 10.842 1.00 91.50 83 GLN A C 1
ATOM 635 O O . GLN A 1 83 ? 11.994 -1.958 10.011 1.00 91.50 83 GLN A O 1
ATOM 640 N N . PHE A 1 84 ? 10.806 -0.707 11.459 1.00 92.12 84 PHE A N 1
ATOM 641 C CA . PHE A 1 84 ? 11.489 0.562 11.207 1.00 92.12 84 PHE A CA 1
ATOM 642 C C . PHE A 1 84 ? 12.577 0.878 12.239 1.00 92.12 84 PHE A C 1
ATOM 644 O O . PHE A 1 84 ? 13.354 1.797 12.016 1.00 92.12 84 PHE A O 1
ATOM 651 N N . GLN A 1 85 ? 12.674 0.091 13.317 1.00 90.12 85 GLN A N 1
ATOM 652 C CA . GLN A 1 85 ? 13.545 0.356 14.470 1.00 90.12 85 GLN A CA 1
ATOM 653 C C . GLN A 1 85 ? 13.299 1.749 15.071 1.00 90.12 85 GLN A C 1
ATOM 655 O O . GLN A 1 85 ? 14.224 2.436 15.493 1.00 90.12 85 GLN A O 1
ATOM 660 N N . ASP A 1 86 ? 12.030 2.162 15.089 1.00 90.25 86 ASP A N 1
ATOM 661 C CA . ASP A 1 86 ? 11.602 3.471 15.571 1.00 90.25 86 ASP A CA 1
ATOM 662 C C . ASP A 1 86 ? 10.941 3.346 16.947 1.00 90.25 86 ASP A C 1
ATOM 664 O O . ASP A 1 86 ? 9.915 2.680 17.107 1.00 90.25 86 ASP A O 1
ATOM 668 N N . SER A 1 87 ? 11.538 3.997 17.946 1.00 88.75 87 SER A N 1
ATOM 669 C CA . SER A 1 87 ? 11.033 4.031 19.319 1.00 88.75 87 SER A CA 1
ATOM 670 C C . SER A 1 87 ? 9.988 5.123 19.557 1.00 88.75 87 SER A C 1
ATOM 672 O O . SER A 1 87 ? 9.333 5.113 20.599 1.00 88.75 87 SER A O 1
ATOM 674 N N . ASN A 1 88 ? 9.803 6.058 18.619 1.00 90.88 88 ASN A N 1
ATOM 675 C CA . ASN A 1 88 ? 8.849 7.154 18.774 1.00 90.88 88 ASN A CA 1
ATOM 676 C C . ASN A 1 88 ? 7.427 6.748 18.380 1.00 90.88 88 ASN A C 1
ATOM 678 O O . ASN A 1 88 ? 6.485 7.145 19.060 1.00 90.88 88 ASN A O 1
ATOM 682 N N . PHE A 1 89 ? 7.265 5.939 17.327 1.00 92.19 89 PHE A N 1
ATOM 683 C CA . PHE A 1 89 ? 5.945 5.557 16.817 1.00 92.19 89 PHE A CA 1
ATOM 684 C C . PHE A 1 89 ? 5.033 4.888 17.862 1.00 92.19 89 PHE A C 1
ATOM 686 O O . PHE A 1 89 ? 3.869 5.270 17.936 1.00 92.19 89 PHE A O 1
ATOM 693 N N . PRO A 1 90 ? 5.504 3.958 18.720 1.00 92.31 90 PRO A N 1
ATOM 694 C CA . PRO A 1 90 ? 4.648 3.378 19.759 1.00 92.31 90 PRO A CA 1
ATOM 695 C C . PRO A 1 90 ? 4.157 4.363 20.824 1.00 92.31 90 PRO A C 1
ATOM 697 O O . PRO A 1 90 ? 3.200 4.058 21.531 1.00 92.31 90 PRO A O 1
ATOM 700 N N . GLY A 1 91 ? 4.814 5.519 20.955 1.00 91.31 91 GLY A N 1
ATOM 701 C CA . GLY A 1 91 ? 4.358 6.599 21.826 1.00 91.31 91 GLY A CA 1
ATOM 702 C C . GLY A 1 91 ? 3.210 7.417 21.230 1.00 91.31 91 GLY A C 1
ATOM 703 O O . GLY A 1 91 ? 2.603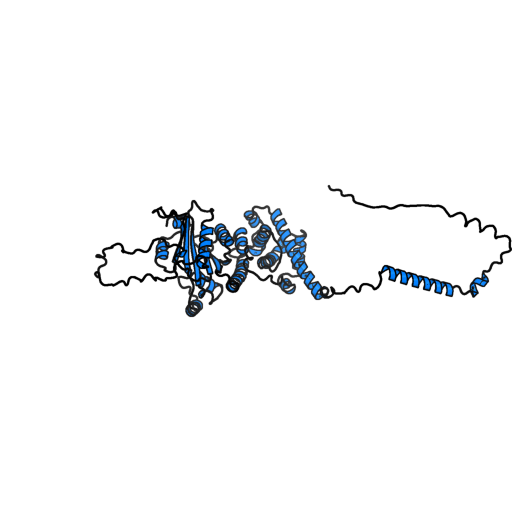 8.194 21.955 1.00 91.31 91 GLY A O 1
ATOM 704 N N . LEU A 1 92 ? 2.908 7.261 19.936 1.00 92.44 92 LEU A N 1
ATOM 705 C CA . LEU A 1 92 ? 1.739 7.878 19.309 1.00 92.44 92 LEU A CA 1
ATOM 706 C C . LEU A 1 92 ? 0.473 7.119 19.701 1.00 92.44 92 LEU A C 1
ATOM 708 O O . LEU A 1 92 ? 0.484 5.891 19.809 1.00 92.44 92 LEU A O 1
ATOM 712 N N . SER A 1 93 ? -0.626 7.846 19.860 1.00 93.31 93 SER A N 1
ATOM 713 C CA . SER A 1 93 ? -1.940 7.273 20.139 1.00 93.31 93 SER A CA 1
ATOM 714 C C . SER A 1 93 ? -2.654 6.972 18.826 1.00 93.31 93 SER A C 1
ATOM 716 O O . SER A 1 93 ? -2.671 7.794 17.910 1.00 93.31 93 SER A O 1
ATOM 718 N N . GLY A 1 94 ? -3.268 5.804 18.696 1.00 94.56 94 GLY A N 1
ATOM 719 C CA . GLY A 1 94 ? -4.003 5.463 17.491 1.00 94.56 94 GLY A CA 1
ATOM 720 C C . GLY A 1 94 ? -5.094 4.435 17.698 1.00 94.56 94 GLY A C 1
ATOM 721 O O . GLY A 1 94 ? -5.348 3.932 18.790 1.00 94.56 94 GLY A O 1
ATOM 722 N N . ALA A 1 95 ? -5.780 4.139 16.605 1.00 95.31 95 ALA A N 1
ATOM 723 C CA . ALA A 1 95 ? -6.836 3.145 16.575 1.00 95.31 95 ALA A CA 1
ATOM 724 C C . ALA A 1 95 ? -6.588 2.146 15.453 1.00 95.31 95 ALA A C 1
ATOM 726 O O . ALA A 1 95 ? -6.388 2.515 14.296 1.00 95.31 95 ALA A O 1
ATOM 727 N N . ARG A 1 96 ? -6.685 0.858 15.770 1.00 96.06 96 ARG A N 1
ATOM 728 C CA . ARG A 1 96 ? -6.733 -0.217 14.785 1.00 96.06 96 ARG A CA 1
ATOM 729 C C . ARG A 1 96 ? -8.180 -0.608 14.527 1.00 96.06 96 ARG A C 1
ATOM 731 O O . ARG A 1 96 ? -8.865 -1.097 15.422 1.00 96.06 96 ARG A O 1
ATOM 738 N N . ILE A 1 97 ? -8.631 -0.487 13.283 1.00 95.94 97 ILE A N 1
ATOM 739 C CA . ILE A 1 97 ? -9.860 -1.146 12.841 1.00 95.94 97 ILE A CA 1
ATOM 740 C C . ILE A 1 97 ? -9.556 -2.641 12.737 1.00 95.94 97 ILE A C 1
ATOM 742 O O . ILE A 1 97 ? -8.808 -3.081 11.860 1.00 95.94 97 ILE A O 1
ATOM 746 N N . VAL A 1 98 ? -10.122 -3.411 13.662 1.00 92.94 98 VAL A N 1
ATOM 747 C CA . VAL A 1 98 ? -9.917 -4.859 13.763 1.00 92.94 98 VAL A CA 1
ATOM 748 C C . VAL A 1 98 ? -10.819 -5.581 12.769 1.00 92.94 98 VAL A C 1
ATOM 750 O O . VAL A 1 98 ? -10.374 -6.500 12.083 1.00 92.94 98 VAL A O 1
ATOM 753 N N . ARG A 1 99 ? -12.087 -5.161 12.673 1.00 91.25 99 ARG A N 1
ATOM 754 C CA . ARG A 1 99 ? -13.095 -5.787 11.806 1.00 91.25 99 ARG A CA 1
ATOM 755 C C . ARG A 1 99 ? -14.077 -4.762 11.257 1.00 91.25 99 ARG A C 1
ATOM 757 O O . ARG A 1 99 ? -14.476 -3.836 11.959 1.00 91.25 99 ARG A O 1
ATOM 764 N N . ILE A 1 100 ? -14.493 -4.972 10.010 1.00 92.69 100 ILE A N 1
ATOM 765 C CA . ILE A 1 100 ? -15.633 -4.296 9.386 1.00 92.69 100 ILE A CA 1
ATOM 766 C C . ILE A 1 100 ? -16.533 -5.389 8.841 1.00 92.69 100 ILE A C 1
ATOM 768 O O . ILE A 1 100 ? -16.107 -6.181 8.004 1.00 92.69 100 ILE A O 1
ATOM 772 N N . ALA A 1 101 ? -17.774 -5.402 9.301 1.00 93.00 101 ALA A N 1
ATOM 773 C CA . ALA A 1 101 ? -18.757 -6.393 8.922 1.00 93.00 101 ALA A CA 1
ATOM 774 C C . ALA A 1 101 ? -19.993 -5.690 8.358 1.00 93.00 101 ALA A C 1
ATOM 776 O O . ALA A 1 101 ? -20.768 -5.085 9.095 1.00 93.00 101 ALA A O 1
ATOM 777 N N . THR A 1 102 ? -20.166 -5.750 7.041 1.00 92.38 102 THR A N 1
ATOM 778 C CA . THR A 1 102 ? -21.376 -5.289 6.345 1.00 92.38 102 THR A CA 1
ATOM 779 C C . THR A 1 102 ? -22.339 -6.450 6.161 1.00 92.38 102 THR A C 1
ATOM 781 O O . THR A 1 102 ? -21.891 -7.558 5.855 1.00 92.38 102 THR A O 1
ATOM 784 N N . HIS A 1 103 ? -23.641 -6.203 6.301 1.00 90.75 103 HIS A N 1
ATOM 785 C CA . HIS A 1 103 ? -24.653 -7.229 6.048 1.00 90.75 103 HIS A CA 1
ATOM 786 C C . HIS A 1 103 ? -24.500 -7.811 4.623 1.00 90.75 103 HIS A C 1
ATOM 788 O O . HIS A 1 103 ? -24.320 -7.018 3.693 1.00 90.75 103 HIS A O 1
ATOM 794 N N . PRO A 1 104 ? -24.563 -9.145 4.424 1.00 87.88 104 PRO A N 1
ATOM 795 C CA . PRO A 1 104 ? -24.377 -9.782 3.114 1.00 87.88 104 PRO A CA 1
ATOM 796 C C . PRO A 1 104 ? -25.247 -9.192 1.999 1.00 87.88 104 PRO A C 1
ATOM 798 O O . PRO A 1 104 ? -24.735 -8.876 0.929 1.00 87.88 104 PRO A O 1
ATOM 801 N N . ASP A 1 105 ? -26.524 -8.940 2.289 1.00 89.31 105 ASP A N 1
ATOM 802 C CA . ASP A 1 105 ? -27.489 -8.415 1.310 1.00 89.31 105 ASP A CA 1
ATOM 803 C C . ASP A 1 105 ? -27.205 -6.966 0.878 1.00 89.31 105 ASP A C 1
ATOM 805 O O . ASP A 1 105 ? -27.655 -6.520 -0.176 1.00 89.31 105 ASP A O 1
ATOM 809 N N . TYR A 1 106 ? -26.420 -6.230 1.670 1.00 88.25 106 TYR A N 1
ATOM 810 C CA . TYR A 1 106 ? -26.066 -4.830 1.427 1.00 88.25 106 TYR A CA 1
ATOM 811 C C . TYR A 1 106 ? -24.589 -4.651 1.040 1.00 88.25 106 TYR A C 1
ATOM 813 O O . TYR A 1 106 ? -24.061 -3.529 1.016 1.00 88.25 106 TYR A O 1
ATOM 821 N N . GLN A 1 107 ? -23.885 -5.747 0.739 1.00 86.88 107 GLN A N 1
ATOM 822 C CA . GLN A 1 107 ? -22.525 -5.679 0.215 1.00 86.88 107 GLN A CA 1
ATOM 823 C C . GLN A 1 107 ? -22.505 -4.930 -1.124 1.00 86.88 107 GLN A C 1
ATOM 825 O O . GLN A 1 107 ? -23.470 -4.912 -1.880 1.00 86.88 107 GLN A O 1
ATOM 830 N N . ASN A 1 108 ? -21.389 -4.260 -1.416 1.00 86.19 108 ASN A N 1
ATOM 831 C CA . ASN A 1 108 ? -21.195 -3.431 -2.615 1.00 86.19 108 ASN A CA 1
ATOM 832 C C . ASN A 1 108 ? -22.083 -2.174 -2.745 1.00 86.19 108 ASN A C 1
ATOM 834 O O . ASN A 1 108 ? -21.861 -1.394 -3.667 1.00 86.19 108 ASN A O 1
ATOM 838 N N . MET A 1 109 ? -22.983 -1.889 -1.796 1.00 92.12 109 MET A N 1
ATOM 839 C CA . MET A 1 109 ? -23.761 -0.635 -1.763 1.00 92.12 109 MET A CA 1
ATOM 840 C C . MET A 1 109 ? -23.018 0.543 -1.102 1.00 92.12 109 MET A C 1
ATOM 842 O O . MET A 1 109 ? -23.498 1.671 -1.096 1.00 92.12 109 MET A O 1
ATOM 846 N N . GLY A 1 110 ? -21.824 0.305 -0.545 1.00 91.81 110 GLY A N 1
ATOM 847 C CA . GLY A 1 110 ? -20.964 1.361 0.004 1.00 91.81 110 GLY A CA 1
ATOM 848 C C . GLY A 1 110 ? -21.145 1.665 1.496 1.00 91.81 110 GLY A C 1
ATOM 849 O O . GLY A 1 110 ? -20.455 2.545 2.007 1.00 91.81 110 GLY A O 1
ATOM 850 N N . TYR A 1 111 ? -21.967 0.911 2.234 1.00 93.88 111 TYR A N 1
ATOM 851 C CA . TYR A 1 111 ? -22.150 1.103 3.683 1.00 93.88 111 TYR A CA 1
ATOM 852 C C . TYR A 1 111 ? -20.852 0.967 4.488 1.00 93.88 111 TYR A C 1
ATOM 854 O O . TYR A 1 111 ? -20.597 1.766 5.384 1.00 93.88 111 TYR A O 1
ATOM 862 N N . GLY A 1 112 ? -19.970 0.033 4.115 1.00 93.31 112 GLY A N 1
ATOM 863 C CA . GLY A 1 112 ? -18.636 -0.067 4.718 1.00 93.31 112 GLY A CA 1
ATOM 864 C C . GLY A 1 112 ? -17.732 1.133 4.396 1.00 93.31 112 GLY A C 1
ATOM 865 O O . GLY A 1 112 ? -16.838 1.461 5.166 1.00 93.31 112 GLY A O 1
ATOM 866 N N . SER A 1 113 ? -17.946 1.825 3.268 1.00 93.12 113 SER A N 1
ATOM 867 C CA . SER A 1 113 ? -17.298 3.123 2.988 1.00 93.12 113 SER A CA 1
ATOM 868 C C . SER A 1 113 ? -17.782 4.177 3.942 1.00 93.12 113 SER A C 1
ATOM 870 O O . SER A 1 113 ? -16.972 4.779 4.643 1.00 93.12 113 SER A O 1
ATOM 872 N N . ARG A 1 114 ? -19.103 4.305 4.029 1.00 94.38 114 ARG A N 1
ATOM 873 C CA . ARG A 1 114 ? -19.732 5.309 4.861 1.00 94.38 114 ARG A CA 1
ATOM 874 C C . ARG A 1 114 ? -19.374 5.139 6.336 1.00 94.38 114 ARG A C 1
ATOM 876 O O . ARG A 1 114 ? -19.078 6.126 6.995 1.00 94.38 114 ARG A O 1
ATOM 883 N N . ALA A 1 115 ? -19.343 3.903 6.836 1.00 94.94 115 ALA A N 1
ATOM 884 C CA . ALA A 1 115 ? -18.984 3.614 8.221 1.00 94.94 115 ALA A CA 1
ATOM 885 C C . ALA A 1 115 ? -17.550 4.057 8.561 1.00 94.94 115 ALA A C 1
ATOM 887 O O . ALA A 1 115 ? -17.339 4.692 9.588 1.00 94.94 115 ALA A O 1
ATOM 888 N N . VAL A 1 116 ? -16.573 3.783 7.687 1.00 94.56 116 VAL A N 1
ATOM 889 C CA . VAL A 1 116 ? -15.175 4.200 7.904 1.00 94.56 116 VAL A CA 1
ATOM 890 C C . VAL A 1 116 ? -15.012 5.716 7.789 1.00 94.56 116 VAL A C 1
ATOM 892 O O . VAL A 1 116 ? -14.266 6.302 8.565 1.00 94.56 116 VAL A O 1
ATOM 895 N N . GLU A 1 117 ? -15.711 6.359 6.853 1.00 93.62 117 GLU A N 1
ATOM 896 C CA . GLU A 1 117 ? -15.700 7.822 6.710 1.00 93.62 117 GLU A CA 1
ATOM 897 C C . GLU A 1 117 ? -16.266 8.523 7.950 1.00 93.62 117 GLU A C 1
ATOM 899 O O . GLU A 1 117 ? -15.652 9.455 8.459 1.00 93.62 117 GLU A O 1
ATOM 904 N N . LEU A 1 118 ? -17.407 8.054 8.466 1.00 93.81 118 LEU A N 1
ATOM 905 C CA . LEU A 1 118 ? -18.012 8.590 9.690 1.00 93.81 118 LEU A CA 1
ATOM 906 C C . LEU A 1 118 ? -17.122 8.347 10.911 1.00 93.81 118 LEU A C 1
ATOM 908 O O . LEU A 1 118 ? -16.989 9.223 11.758 1.00 93.81 118 LEU A O 1
ATOM 912 N N . LEU A 1 119 ? -16.482 7.179 10.982 1.00 93.56 119 LEU A N 1
ATOM 913 C CA . LEU A 1 119 ? -15.536 6.856 12.045 1.00 93.56 119 LEU A CA 1
ATOM 914 C C . LEU A 1 119 ? -14.304 7.764 12.005 1.00 93.56 119 LEU A C 1
ATOM 916 O O . LEU A 1 119 ? -13.842 8.222 13.043 1.00 93.56 119 LEU A O 1
ATOM 920 N N . GLN A 1 120 ? -13.787 8.063 10.815 1.00 92.19 120 GLN A N 1
ATOM 921 C CA . GLN A 1 120 ? -12.705 9.030 10.660 1.00 92.19 120 GLN A CA 1
ATOM 922 C C . GLN A 1 120 ? -13.148 10.421 11.140 1.00 92.19 120 GLN A C 1
ATOM 924 O O . GLN A 1 120 ? -12.470 11.022 11.966 1.00 92.19 120 GLN A O 1
ATOM 929 N N . GLN A 1 121 ? -14.313 10.894 10.688 1.00 90.94 121 GLN A N 1
ATOM 930 C CA . GLN A 1 121 ? -14.883 12.183 11.102 1.00 90.94 121 GLN A CA 1
ATOM 931 C C . GLN A 1 121 ? -15.112 12.267 12.620 1.00 90.94 121 GLN A C 1
ATOM 933 O O . GLN A 1 121 ? -14.953 13.333 13.210 1.00 90.94 121 GLN A O 1
ATOM 938 N N . TYR A 1 122 ? -15.457 11.148 13.263 1.00 92.00 122 TYR A N 1
ATOM 939 C CA . TYR A 1 122 ? -15.582 11.049 14.715 1.00 92.00 122 TYR A CA 1
ATOM 940 C C . TYR A 1 122 ? -14.276 11.349 15.437 1.00 92.00 122 TYR A C 1
ATOM 942 O O . TYR A 1 122 ? -14.234 12.246 16.277 1.00 92.00 122 TYR A O 1
ATOM 950 N N . TYR A 1 123 ? -13.208 10.641 15.075 1.00 91.19 123 TYR A N 1
ATOM 951 C CA . TYR A 1 123 ? -11.905 10.817 15.708 1.00 91.19 123 TYR A CA 1
ATOM 952 C C . TYR A 1 123 ? -11.212 12.129 15.306 1.00 91.19 123 TYR A C 1
ATOM 954 O O . TYR A 1 123 ? -10.395 12.641 16.063 1.00 91.19 123 TYR A O 1
ATOM 962 N N . GLU A 1 124 ? -11.584 12.725 14.170 1.00 88.69 124 GLU A N 1
ATOM 963 C CA . GLU A 1 124 ? -11.174 14.085 13.783 1.00 88.69 124 GLU A CA 1
ATOM 964 C C . GLU A 1 124 ? -11.942 15.191 14.534 1.00 88.69 124 GLU A C 1
ATOM 966 O O . GLU A 1 124 ? -11.586 16.364 14.432 1.00 88.69 124 GLU A O 1
ATOM 971 N N . GLY A 1 125 ? -12.982 14.845 15.303 1.00 84.44 125 GLY A N 1
ATOM 972 C CA . GLY A 1 125 ? -13.754 15.797 16.107 1.00 84.44 125 GLY A CA 1
ATOM 973 C C . GLY A 1 125 ? -14.843 16.555 15.341 1.00 84.44 125 GLY A C 1
ATOM 974 O O . GLY A 1 125 ? -15.309 17.589 15.813 1.00 84.44 125 GLY A O 1
ATOM 975 N N . ALA A 1 126 ? -15.285 16.059 14.181 1.00 82.50 126 ALA A N 1
ATOM 976 C CA . ALA A 1 126 ? -16.341 16.694 13.384 1.00 82.50 126 ALA A CA 1
ATOM 977 C C . ALA A 1 126 ? -17.744 16.592 14.018 1.00 82.50 126 ALA A C 1
ATOM 979 O O . ALA A 1 126 ? -18.660 17.305 13.609 1.00 82.50 126 ALA A O 1
ATOM 980 N N . PHE A 1 127 ? -17.925 15.710 15.004 1.00 78.31 127 PHE A N 1
ATOM 981 C CA . PHE A 1 127 ? -19.161 15.590 15.772 1.00 78.31 127 PHE A CA 1
ATOM 982 C C . PHE A 1 127 ? -19.007 16.364 17.087 1.00 78.31 127 PHE A C 1
ATOM 984 O O . PHE A 1 127 ? -18.298 15.889 17.977 1.00 78.31 127 PHE A O 1
ATOM 991 N N . PRO A 1 128 ? -19.636 17.545 17.232 1.00 65.62 128 PRO A N 1
ATOM 992 C CA . PRO A 1 128 ? -19.593 18.281 18.487 1.00 65.62 128 PRO A CA 1
ATOM 993 C C . PRO A 1 128 ? -20.284 17.458 19.577 1.00 65.62 128 PRO A C 1
ATOM 995 O O . PRO A 1 128 ? -21.406 16.980 19.387 1.00 65.62 128 PRO A O 1
ATOM 998 N N . ALA A 1 129 ? -19.594 17.273 20.703 1.00 63.78 129 ALA A N 1
ATOM 999 C CA . ALA A 1 129 ? -20.190 16.673 21.886 1.00 63.78 129 ALA A CA 1
ATOM 1000 C C . ALA A 1 129 ? -21.208 17.665 22.465 1.00 63.78 129 ALA A C 1
ATOM 1002 O O . ALA A 1 129 ? -20.845 18.805 22.746 1.00 63.78 129 ALA A O 1
ATOM 1003 N N . LEU A 1 130 ? -22.472 17.255 22.587 1.00 59.97 130 LEU A N 1
ATOM 1004 C CA . LEU A 1 130 ? -23.548 18.130 23.079 1.00 59.97 130 LEU A CA 1
ATOM 1005 C C . LEU A 1 130 ? -23.485 18.360 24.600 1.00 59.97 130 LEU A C 1
ATOM 1007 O O . LEU A 1 130 ? -24.059 19.334 25.077 1.00 59.97 130 LEU A O 1
ATOM 1011 N N . ASP A 1 131 ? -22.741 17.529 25.337 1.00 53.34 131 ASP A N 1
ATOM 1012 C CA . ASP A 1 131 ? -22.595 17.646 26.788 1.00 53.34 131 ASP A CA 1
ATOM 1013 C C . ASP A 1 131 ? -21.231 18.242 27.179 1.00 53.34 131 ASP A C 1
ATOM 1015 O O . ASP A 1 131 ? -20.200 17.567 27.201 1.00 53.34 131 ASP A O 1
ATOM 1019 N N . GLU A 1 132 ? -21.234 19.527 27.551 1.00 46.81 132 GLU A N 1
ATOM 1020 C CA . GLU A 1 132 ? -20.137 20.191 28.281 1.00 46.81 132 GLU A CA 1
ATOM 1021 C C . GLU A 1 132 ? -20.052 19.754 29.760 1.00 46.81 132 GLU A C 1
ATOM 1023 O O . GLU A 1 132 ? -19.125 20.133 30.477 1.00 46.81 132 GLU A O 1
ATOM 1028 N N . LEU A 1 133 ? -20.979 18.918 30.233 1.00 41.97 133 LEU A N 1
ATOM 1029 C CA . LEU A 1 133 ? -21.038 18.442 31.610 1.00 41.97 133 LEU A CA 1
ATOM 1030 C C . LEU A 1 133 ? -20.602 16.980 31.666 1.00 41.97 133 LEU A C 1
ATOM 1032 O O . LEU A 1 133 ? -21.387 16.063 31.440 1.00 41.97 133 LEU A O 1
ATOM 1036 N N . ARG A 1 134 ? -19.332 16.757 32.021 1.00 43.06 134 ARG A N 1
ATOM 1037 C CA . ARG A 1 134 ? -18.909 15.485 32.616 1.00 43.06 134 ARG A CA 1
ATOM 1038 C C . ARG A 1 134 ? -19.767 15.237 33.858 1.00 43.06 134 ARG A C 1
ATOM 1040 O O . ARG A 1 134 ? -19.434 15.701 34.942 1.00 43.06 134 ARG A O 1
ATOM 1047 N N . VAL A 1 135 ? -20.828 14.462 33.710 1.00 41.09 135 VAL A N 1
ATOM 1048 C CA . VAL A 1 135 ? -21.146 13.474 34.728 1.00 41.09 135 VAL A CA 1
ATOM 1049 C C . VAL A 1 135 ? -20.292 12.286 34.316 1.00 41.09 135 VAL A C 1
ATOM 1051 O O . VAL A 1 135 ? -20.669 11.515 33.437 1.00 41.09 135 VAL A O 1
ATOM 1054 N N . GLU A 1 136 ? -19.074 12.176 34.864 1.00 39.28 136 GLU A N 1
ATOM 1055 C CA . GLU A 1 136 ? -18.530 10.824 34.992 1.00 39.28 136 GLU A CA 1
ATOM 1056 C C . GLU A 1 136 ? -19.658 10.032 35.652 1.00 39.28 136 GLU A C 1
ATOM 1058 O O . GLU A 1 136 ? -20.155 10.509 36.676 1.00 39.28 136 GLU A O 1
ATOM 1063 N N . PRO A 1 137 ? -20.159 8.927 35.066 1.00 40.34 137 PRO A N 1
ATOM 1064 C CA . PRO A 1 137 ? -21.058 8.086 35.825 1.00 40.34 137 PRO A CA 1
ATOM 1065 C C . PRO A 1 137 ? -20.261 7.752 37.075 1.00 40.34 137 PRO A C 1
ATOM 1067 O O . PRO A 1 137 ? -19.211 7.109 36.965 1.00 40.34 137 PRO A O 1
ATOM 1070 N N . GLU A 1 138 ? -20.690 8.287 38.225 1.00 34.94 138 GLU A N 1
ATOM 1071 C CA . GLU A 1 138 ? -20.210 7.838 39.517 1.00 34.94 138 GLU A CA 1
ATOM 1072 C C . GLU A 1 138 ? -20.231 6.326 39.381 1.00 34.94 138 GLU A C 1
ATOM 1074 O O . GLU A 1 138 ? -21.286 5.734 39.127 1.00 34.94 138 GLU A O 1
ATOM 1079 N N . ARG A 1 139 ? -19.048 5.697 39.389 1.00 34.94 139 ARG A N 1
ATOM 1080 C CA . ARG A 1 139 ? -19.004 4.255 39.584 1.00 34.94 139 ARG A CA 1
ATOM 1081 C C . ARG A 1 139 ? -19.850 4.091 40.833 1.00 34.94 139 ARG A C 1
ATOM 1083 O O . ARG A 1 139 ? -19.453 4.703 41.826 1.00 34.94 139 ARG A O 1
ATOM 1090 N N . PRO A 1 140 ? -21.006 3.402 40.790 1.00 38.06 140 PRO A N 1
ATOM 1091 C CA . PRO A 1 140 ? -21.726 3.163 42.019 1.00 38.06 140 PRO A CA 1
ATOM 1092 C C . PRO A 1 140 ? -20.677 2.539 42.919 1.00 38.06 140 PRO A C 1
ATOM 1094 O O . PRO A 1 140 ? -20.085 1.519 42.543 1.00 38.06 140 PRO A O 1
ATOM 1097 N N . GLU A 1 141 ? -20.330 3.237 44.004 1.00 33.81 141 GLU A N 1
ATOM 1098 C CA . GLU A 1 141 ? -19.517 2.652 45.044 1.00 33.81 141 GLU A CA 1
ATOM 1099 C C . GLU A 1 141 ? -20.209 1.329 45.308 1.00 33.81 141 GLU A C 1
ATOM 1101 O O . GLU A 1 141 ? -21.391 1.282 45.664 1.00 33.81 141 GLU A O 1
ATOM 1106 N N . VAL A 1 142 ? -19.520 0.240 44.979 1.00 38.97 142 VAL A N 1
ATOM 1107 C CA . VAL A 1 142 ? -19.954 -1.073 45.402 1.00 38.97 142 VAL A CA 1
ATOM 1108 C C . VAL A 1 142 ? -19.761 -0.999 46.904 1.00 38.97 142 VAL A C 1
ATOM 1110 O O . VAL A 1 142 ? -18.690 -1.313 47.417 1.00 38.97 142 VAL A O 1
ATOM 1113 N N . ASN A 1 143 ? -20.773 -0.482 47.600 1.00 34.22 143 ASN A N 1
ATOM 1114 C CA . ASN A 1 143 ? -20.959 -0.683 49.015 1.00 34.22 143 ASN A CA 1
ATOM 1115 C C . ASN A 1 143 ? -21.082 -2.194 49.158 1.00 34.22 143 ASN A C 1
ATOM 1117 O O . ASN A 1 143 ? -22.160 -2.770 49.031 1.00 34.22 143 ASN A O 1
ATOM 1121 N N . GLY A 1 144 ? -19.928 -2.838 49.329 1.00 41.53 144 GLY A N 1
ATOM 1122 C CA . GLY A 1 144 ? -19.764 -4.241 49.672 1.00 41.53 144 GLY A CA 1
ATOM 1123 C C . GLY A 1 144 ? -20.218 -4.474 51.105 1.00 41.53 144 GLY A C 1
ATOM 1124 O O . GLY A 1 144 ? -19.448 -4.922 51.946 1.00 41.53 144 GLY A O 1
ATOM 1125 N N . GLN A 1 145 ? -21.462 -4.112 51.387 1.00 41.09 145 GLN A N 1
ATOM 1126 C CA . GLN A 1 145 ? -22.189 -4.437 52.598 1.00 41.09 145 GLN A CA 1
ATOM 1127 C C . GLN A 1 145 ? -23.611 -4.787 52.183 1.00 41.09 145 GLN A C 1
ATOM 1129 O O . GLN A 1 145 ? -24.541 -4.030 52.418 1.00 41.09 145 GLN A O 1
ATOM 1134 N N . ASP A 1 146 ? -23.742 -5.903 51.469 1.00 40.91 146 ASP A N 1
ATOM 1135 C CA . ASP A 1 146 ? -24.801 -6.875 51.732 1.00 40.91 146 ASP A CA 1
ATOM 1136 C C . ASP A 1 146 ? -24.594 -8.122 50.863 1.00 40.91 146 ASP A C 1
ATOM 1138 O O . ASP A 1 146 ? -24.710 -8.073 49.640 1.00 40.91 146 ASP A O 1
ATOM 1142 N N . GLY A 1 147 ? -24.321 -9.254 51.520 1.00 40.00 147 GLY A N 1
ATOM 1143 C CA . GLY A 1 147 ? -24.554 -10.582 50.946 1.00 40.00 147 GLY A CA 1
ATOM 1144 C C . GLY A 1 147 ? -23.348 -11.517 50.898 1.00 40.00 147 GLY A C 1
ATOM 1145 O O . GLY A 1 147 ? -22.673 -11.584 49.883 1.00 40.00 147 GLY A O 1
ATOM 1146 N N . GLY A 1 148 ? -23.149 -12.258 51.994 1.00 39.66 148 GLY A N 1
ATOM 1147 C CA . GLY A 1 148 ? -22.758 -13.677 52.049 1.00 39.66 148 GLY A CA 1
ATOM 1148 C C . GLY A 1 148 ? -21.688 -14.222 51.092 1.00 39.66 148 GLY A C 1
ATOM 1149 O O . GLY A 1 148 ? -21.880 -14.297 49.886 1.00 39.66 148 GLY A O 1
ATOM 1150 N N . ASP A 1 149 ? -20.635 -14.776 51.689 1.00 47.47 149 ASP A N 1
ATOM 1151 C CA . ASP A 1 149 ? -19.473 -15.483 51.117 1.00 47.47 149 ASP A CA 1
ATOM 1152 C C . ASP A 1 149 ? -19.791 -16.776 50.304 1.00 47.47 149 ASP A C 1
ATOM 1154 O O . ASP A 1 149 ? -18.973 -17.690 50.224 1.00 47.47 149 ASP A O 1
ATOM 1158 N N . ASN A 1 150 ? -20.981 -16.904 49.704 1.00 49.88 150 ASN A N 1
ATOM 1159 C CA . ASN A 1 150 ? -21.436 -18.105 48.997 1.00 49.88 150 ASN A CA 1
ATOM 1160 C C . ASN A 1 150 ? -22.005 -17.773 47.608 1.00 49.88 150 ASN A C 1
ATOM 1162 O O . ASN A 1 150 ? -23.118 -17.269 47.471 1.00 49.88 150 ASN A O 1
ATOM 1166 N N . LEU A 1 151 ? -21.284 -18.190 46.560 1.00 59.31 151 LEU A N 1
ATOM 1167 C CA . LEU A 1 151 ? -21.672 -18.065 45.142 1.00 59.31 151 LEU A CA 1
ATOM 1168 C C . LEU A 1 151 ? -23.032 -18.728 44.804 1.00 59.31 151 LEU A C 1
ATOM 1170 O O . LEU A 1 151 ? -23.602 -18.489 43.747 1.00 59.31 151 LEU A O 1
ATOM 1174 N N . LEU A 1 152 ? -23.548 -19.589 45.689 1.00 63.06 152 LEU A N 1
ATOM 1175 C CA . LEU A 1 152 ? -24.807 -20.327 45.526 1.00 63.06 152 LEU A CA 1
ATOM 1176 C C . LEU A 1 152 ? -26.051 -19.551 46.004 1.00 63.06 152 LEU A C 1
ATOM 1178 O O . LEU A 1 152 ? -27.168 -19.996 45.746 1.00 63.06 152 LEU A O 1
ATOM 1182 N N . GLU A 1 153 ? -25.879 -18.413 46.685 1.00 60.31 153 GLU A N 1
ATOM 1183 C CA . GLU A 1 153 ? -26.977 -17.600 47.239 1.00 60.31 153 GLU A CA 1
ATOM 1184 C C . GLU A 1 153 ? -27.171 -16.256 46.509 1.00 60.31 153 GLU A C 1
ATOM 1186 O O . GLU A 1 153 ? -28.014 -15.444 46.902 1.00 60.31 153 GLU A O 1
ATOM 1191 N N . GLU A 1 154 ? -26.438 -16.024 45.414 1.00 63.38 154 GLU A N 1
ATOM 1192 C CA . GLU A 1 154 ? -26.535 -14.801 44.615 1.00 63.38 154 GLU A CA 1
ATOM 1193 C C . GLU A 1 154 ? -27.926 -14.678 43.962 1.00 63.38 154 GLU A C 1
ATOM 1195 O O . GLU A 1 154 ? -28.262 -15.338 42.975 1.00 63.38 154 GLU A O 1
ATOM 1200 N N . LYS A 1 155 ? -28.773 -13.803 44.513 1.00 54.22 155 LYS A N 1
ATOM 1201 C CA . LYS A 1 155 ? -30.036 -13.412 43.877 1.00 54.22 155 LYS A CA 1
ATOM 1202 C C . LYS A 1 155 ? -29.751 -12.376 42.793 1.00 54.22 155 LYS A C 1
ATOM 1204 O O . LYS A 1 155 ? -29.620 -11.189 43.080 1.00 54.22 155 LYS A O 1
ATOM 1209 N N . ILE A 1 156 ? -29.717 -12.826 41.540 1.00 62.16 156 ILE A N 1
ATOM 1210 C CA . ILE A 1 156 ? -29.591 -11.963 40.357 1.00 62.16 156 ILE A CA 1
ATOM 1211 C C . ILE A 1 156 ? -30.858 -11.097 40.233 1.00 62.16 156 ILE A C 1
ATOM 1213 O O . ILE A 1 156 ? -31.864 -11.514 39.657 1.00 62.16 156 ILE A O 1
ATOM 1217 N N . ALA A 1 157 ? -30.833 -9.889 40.794 1.00 64.31 157 ALA A N 1
ATOM 1218 C CA . ALA A 1 157 ? -31.857 -8.872 40.575 1.00 64.31 157 ALA A CA 1
ATOM 1219 C C . ALA A 1 157 ? -31.421 -7.921 39.441 1.00 64.31 157 ALA A C 1
ATOM 1221 O O . ALA A 1 157 ? -30.244 -7.554 39.373 1.00 64.31 157 ALA A O 1
ATOM 1222 N N . PRO A 1 158 ? -32.333 -7.491 38.546 1.00 55.25 158 PRO A N 1
ATOM 1223 C CA . PRO A 1 158 ? -31.994 -6.526 37.507 1.00 55.25 158 PRO A CA 1
ATOM 1224 C C . PRO A 1 158 ? -31.572 -5.198 38.146 1.00 55.25 158 PRO A C 1
ATOM 1226 O O . PRO A 1 158 ? -32.286 -4.641 38.983 1.00 55.25 158 PRO A O 1
ATOM 1229 N N . ARG A 1 159 ? -30.389 -4.701 37.763 1.00 64.25 159 ARG A N 1
ATOM 1230 C CA . ARG A 1 159 ? -29.870 -3.400 38.210 1.00 64.25 159 ARG A CA 1
ATOM 1231 C C . ARG A 1 159 ? -30.880 -2.308 37.833 1.00 64.25 159 ARG A C 1
ATOM 1233 O O . ARG A 1 159 ? -31.341 -2.278 36.696 1.00 64.25 159 ARG A O 1
ATOM 1240 N N . LYS A 1 160 ? -31.237 -1.447 38.794 1.00 66.31 160 LYS A N 1
ATOM 1241 C CA . LYS A 1 160 ? -32.302 -0.437 38.640 1.00 66.31 160 LYS A CA 1
ATOM 1242 C C . LYS A 1 160 ? -31.966 0.652 37.614 1.00 66.31 160 LYS A C 1
ATOM 1244 O O . LYS A 1 160 ? -32.874 1.100 36.927 1.00 66.31 160 LYS A O 1
ATOM 1249 N N . ASP A 1 161 ? -30.683 0.971 37.443 1.00 70.69 161 ASP A N 1
ATOM 1250 C CA . ASP A 1 161 ? -30.203 1.991 36.506 1.00 70.69 161 ASP A CA 1
ATOM 1251 C C . ASP A 1 161 ? -29.215 1.367 35.509 1.00 70.69 161 ASP A C 1
ATOM 1253 O O . ASP A 1 161 ? -27.999 1.361 35.710 1.00 70.69 161 ASP A O 1
ATOM 1257 N N . LEU A 1 162 ? -29.743 0.752 34.446 1.00 75.62 162 LEU A N 1
ATOM 1258 C CA . LEU A 1 162 ? -28.928 0.253 33.337 1.00 75.62 162 LEU A CA 1
ATOM 1259 C C . LEU A 1 162 ? -28.667 1.396 32.345 1.00 75.62 162 LEU A C 1
ATOM 1261 O O . LEU A 1 162 ? -29.625 2.049 31.921 1.00 75.62 162 LEU A O 1
ATOM 1265 N N . PRO A 1 163 ? -27.407 1.627 31.931 1.00 82.44 163 PRO A N 1
ATOM 1266 C CA . PRO A 1 163 ? -27.129 2.577 30.864 1.00 82.44 163 PRO A CA 1
ATOM 1267 C C . PRO A 1 163 ? -27.825 2.134 29.566 1.00 82.44 163 PRO A C 1
ATOM 1269 O O . PRO A 1 163 ? -28.058 0.935 29.360 1.00 82.44 163 PRO A O 1
ATOM 1272 N N . PRO A 1 164 ? -28.161 3.080 28.672 1.00 85.25 164 PRO A N 1
ATOM 1273 C CA . PRO A 1 164 ? -28.788 2.746 27.403 1.00 85.25 164 PRO A CA 1
ATOM 1274 C C . PRO A 1 164 ? -27.884 1.824 26.575 1.00 85.25 164 PRO A C 1
ATOM 1276 O O . PRO A 1 164 ? -26.663 1.965 26.564 1.00 85.25 164 PRO A O 1
ATOM 1279 N N . LEU A 1 165 ? -28.497 0.889 25.842 1.00 85.81 165 LEU A N 1
ATOM 1280 C CA . LEU A 1 165 ? -27.771 -0.058 24.986 1.00 85.81 165 LEU A CA 1
ATOM 1281 C C . LEU A 1 165 ? -26.999 0.645 23.856 1.00 85.81 165 LEU A C 1
ATOM 1283 O O . LEU A 1 165 ? -25.943 0.175 23.439 1.00 85.81 165 LEU A O 1
ATOM 1287 N N . LEU A 1 166 ? -27.550 1.746 23.341 1.00 86.56 166 LEU A N 1
ATOM 1288 C CA . LEU A 1 166 ? -26.967 2.554 22.277 1.00 86.56 166 LEU A CA 1
ATOM 1289 C C . LEU A 1 166 ? -26.803 3.985 22.781 1.00 86.56 166 LEU A C 1
ATOM 1291 O O . LEU A 1 166 ? -27.755 4.566 23.295 1.00 86.56 166 LEU A O 1
ATOM 1295 N N . ALA A 1 167 ? -25.619 4.549 22.571 1.00 87.25 167 ALA A N 1
ATOM 1296 C CA . ALA A 1 167 ? -25.351 5.971 22.735 1.00 87.25 167 ALA A CA 1
ATOM 1297 C C . ALA A 1 167 ? -25.153 6.597 21.353 1.00 87.25 167 ALA A C 1
ATOM 1299 O O . ALA A 1 167 ? -24.569 5.971 20.456 1.00 87.25 167 ALA A O 1
ATOM 1300 N N . LYS A 1 168 ? -25.632 7.826 21.155 1.00 86.69 168 LYS A N 1
ATOM 1301 C CA . LYS A 1 168 ? -25.350 8.543 19.909 1.00 86.69 168 LYS A CA 1
ATOM 1302 C C . LYS A 1 168 ? -23.883 8.941 19.875 1.00 86.69 168 LYS A C 1
ATOM 1304 O O . LYS A 1 168 ? -23.268 9.260 20.887 1.00 86.69 168 LYS A O 1
ATOM 1309 N N . LEU A 1 169 ? -23.334 9.011 18.668 1.00 87.12 169 LEU A N 1
ATOM 1310 C CA . LEU A 1 169 ? -21.946 9.415 18.460 1.00 87.12 169 LEU A CA 1
ATOM 1311 C C . LEU A 1 169 ? -21.655 10.835 18.995 1.00 87.12 169 LEU A C 1
ATOM 1313 O O . LEU A 1 169 ? -20.552 11.099 19.450 1.00 87.12 169 LEU A O 1
ATOM 1317 N N . SER A 1 170 ? -22.660 11.719 18.992 1.00 84.62 170 SER A N 1
ATOM 1318 C CA . SER A 1 170 ? -22.588 13.083 19.543 1.00 84.62 170 SER A CA 1
ATOM 1319 C C . SER A 1 170 ? -22.657 13.159 21.073 1.00 84.62 170 SER A C 1
ATOM 1321 O O . SER A 1 170 ? -22.411 14.221 21.632 1.00 84.62 170 SER A O 1
ATOM 1323 N N . GLU A 1 171 ? -23.015 12.074 21.759 1.00 84.69 171 GLU A N 1
ATOM 1324 C CA . GLU A 1 171 ? -23.099 12.032 23.230 1.00 84.69 171 GLU A CA 1
ATOM 1325 C C . GLU A 1 171 ? -21.756 11.614 23.853 1.00 84.69 171 GLU A C 1
ATOM 1327 O O . GLU A 1 171 ? -21.493 11.882 25.020 1.00 84.69 171 GLU A O 1
ATOM 1332 N N . ARG A 1 172 ? -20.860 10.993 23.071 1.00 85.00 172 ARG A N 1
ATOM 1333 C CA . ARG A 1 172 ? -19.538 10.554 23.532 1.00 85.00 172 ARG A CA 1
ATOM 1334 C C . ARG A 1 172 ? -18.426 11.345 22.856 1.00 85.00 172 ARG A C 1
ATOM 1336 O O . ARG A 1 172 ? -18.237 11.251 21.645 1.00 85.00 172 ARG A O 1
ATOM 1343 N N . ARG A 1 173 ? -17.585 12.008 23.649 1.00 83.69 173 ARG A N 1
ATOM 1344 C CA . ARG A 1 173 ? -16.348 12.625 23.155 1.00 83.69 173 ARG A CA 1
ATOM 1345 C C . ARG A 1 173 ? -15.342 11.564 22.691 1.00 83.69 173 ARG A C 1
ATOM 1347 O O . ARG A 1 173 ? -15.035 10.646 23.446 1.00 83.69 173 ARG A O 1
ATOM 1354 N N . ALA A 1 174 ? -14.812 11.733 21.482 1.00 87.00 174 ALA A N 1
ATOM 1355 C CA . ALA A 1 174 ? -13.760 10.879 20.943 1.00 87.00 174 ALA A CA 1
ATOM 1356 C C . ALA A 1 174 ? -12.420 11.088 21.670 1.00 87.00 174 ALA A C 1
ATOM 1358 O O . ALA A 1 174 ? -12.073 12.214 22.054 1.00 87.00 174 ALA A O 1
ATOM 1359 N N . GLU A 1 175 ? -11.648 10.012 21.822 1.00 89.56 175 GLU A N 1
ATOM 1360 C CA . GLU A 1 175 ? -10.245 10.079 22.222 1.00 89.56 175 GLU A CA 1
ATOM 1361 C C . GLU A 1 175 ? -9.414 10.820 21.164 1.00 89.56 175 GLU A C 1
ATOM 1363 O O . GLU A 1 175 ? -9.719 10.783 19.970 1.00 89.56 175 GLU A O 1
ATOM 1368 N N . ARG A 1 176 ? -8.340 11.493 21.594 1.00 88.38 176 ARG A N 1
ATOM 1369 C CA . ARG A 1 176 ? -7.389 12.109 20.661 1.00 88.38 176 ARG A CA 1
ATOM 1370 C C . ARG A 1 176 ? -6.482 11.027 20.085 1.00 88.38 176 ARG A C 1
ATOM 1372 O O . ARG A 1 176 ? -5.759 10.376 20.839 1.00 88.38 176 ARG A O 1
ATOM 1379 N N . LEU A 1 177 ? -6.533 10.861 18.768 1.00 91.75 177 LEU A N 1
ATOM 1380 C CA . LEU A 1 177 ? -5.752 9.878 18.026 1.00 91.75 177 LEU A CA 1
ATOM 1381 C C . LEU A 1 177 ? -4.914 10.569 16.951 1.00 91.75 177 LEU A C 1
ATOM 1383 O O . LEU A 1 177 ? -5.406 11.460 16.262 1.00 91.75 177 LEU A O 1
ATOM 1387 N N . ASP A 1 178 ? -3.688 10.092 16.769 1.00 91.88 178 ASP A N 1
ATOM 1388 C CA . ASP A 1 178 ? -2.743 10.557 15.753 1.00 91.88 178 ASP A CA 1
ATOM 1389 C C . ASP A 1 178 ? -2.881 9.761 14.446 1.00 91.88 178 ASP A C 1
ATOM 1391 O O . ASP A 1 178 ? -2.596 10.257 13.352 1.00 91.88 178 ASP A O 1
ATOM 1395 N N . TRP A 1 179 ? -3.312 8.498 14.529 1.00 93.44 179 TRP A N 1
ATOM 1396 C CA . TRP A 1 179 ? -3.424 7.621 13.367 1.00 93.44 179 TRP A CA 1
ATOM 1397 C C . TRP A 1 179 ? -4.569 6.607 13.468 1.00 93.44 179 TRP A C 1
ATOM 1399 O O . TRP A 1 179 ? -4.979 6.167 14.541 1.00 93.44 179 TRP A O 1
ATOM 1409 N N . LEU A 1 180 ? -5.059 6.197 12.299 1.00 95.06 180 LEU A N 1
ATOM 1410 C CA . LEU A 1 180 ? -6.016 5.116 12.103 1.00 95.06 180 LEU A CA 1
ATOM 1411 C C . LEU A 1 180 ? -5.369 4.036 11.238 1.00 95.06 180 LEU A C 1
ATOM 1413 O O . LEU A 1 180 ? -4.875 4.307 10.143 1.00 95.06 180 LEU A O 1
ATOM 1417 N N . GLY A 1 181 ? -5.358 2.802 11.722 1.00 95.75 181 GLY A N 1
ATOM 1418 C CA . GLY A 1 181 ? -4.678 1.683 11.088 1.00 95.75 181 GLY A CA 1
ATOM 1419 C C . GLY A 1 181 ? -5.594 0.496 10.850 1.00 95.75 181 GLY A C 1
ATOM 1420 O O . GLY A 1 181 ? -6.643 0.342 11.472 1.00 95.75 181 GLY A O 1
ATOM 1421 N N . VAL A 1 182 ? -5.187 -0.364 9.926 1.00 96.12 182 VAL A N 1
ATOM 1422 C CA . VAL A 1 182 ? -5.895 -1.597 9.577 1.00 96.12 182 VAL A CA 1
ATOM 1423 C C . VAL A 1 182 ? -4.883 -2.715 9.432 1.00 96.12 182 VAL A C 1
ATOM 1425 O O . VAL A 1 182 ? -3.787 -2.489 8.921 1.00 96.12 182 VAL A O 1
ATOM 1428 N N . CYS A 1 183 ? -5.255 -3.924 9.841 1.00 94.75 183 CYS A N 1
ATOM 1429 C CA . CYS A 1 183 ? -4.489 -5.135 9.573 1.00 94.75 183 CYS A CA 1
ATOM 1430 C C . CYS A 1 183 ? -5.431 -6.177 8.972 1.00 94.75 183 CYS A C 1
ATOM 1432 O O . CYS A 1 183 ? -6.427 -6.533 9.598 1.00 94.75 183 CYS A O 1
ATOM 1434 N N . TYR A 1 184 ? -5.152 -6.631 7.752 1.00 93.25 184 TYR A N 1
ATOM 1435 C CA . TYR A 1 184 ? -6.034 -7.552 7.033 1.00 93.25 184 TYR A CA 1
ATOM 1436 C C . TYR A 1 184 ? -5.248 -8.519 6.140 1.00 93.25 184 TYR A C 1
ATOM 1438 O O . TYR A 1 184 ? -4.095 -8.259 5.790 1.00 93.25 184 TYR A O 1
ATOM 1446 N N . GLY A 1 185 ? -5.872 -9.643 5.778 1.00 93.69 185 GLY A N 1
ATOM 1447 C CA . GLY A 1 185 ? -5.354 -10.567 4.767 1.00 93.69 185 GLY A CA 1
ATOM 1448 C C . GLY A 1 185 ? -5.448 -9.952 3.370 1.00 93.69 185 GLY A C 1
ATOM 1449 O O . GLY A 1 185 ? -6.501 -9.473 2.953 1.00 93.69 185 GLY A O 1
ATOM 1450 N N . LEU A 1 186 ? -4.322 -9.864 2.668 1.00 93.25 186 LEU A N 1
ATOM 1451 C CA . LEU A 1 186 ? -4.195 -9.097 1.437 1.00 93.25 186 LEU A CA 1
ATOM 1452 C C . LEU A 1 186 ? -4.944 -9.768 0.276 1.00 93.25 186 LEU A C 1
ATOM 1454 O O . LEU A 1 186 ? -4.408 -10.644 -0.398 1.00 93.25 186 LEU A O 1
ATOM 1458 N N . THR A 1 187 ? -6.146 -9.269 -0.013 1.00 92.19 187 THR A N 1
ATOM 1459 C CA . THR A 1 187 ? -6.930 -9.621 -1.206 1.00 92.19 187 THR A CA 1
ATOM 1460 C C . THR A 1 187 ? -7.063 -8.428 -2.164 1.00 92.19 187 THR A C 1
ATOM 1462 O O . THR A 1 187 ? -6.995 -7.271 -1.727 1.00 92.19 187 THR A O 1
ATOM 1465 N N . PRO A 1 188 ? -7.285 -8.647 -3.477 1.00 91.69 188 PRO A N 1
ATOM 1466 C CA . PRO A 1 188 ? -7.485 -7.556 -4.438 1.00 91.69 188 PRO A CA 1
ATOM 1467 C C . PRO A 1 188 ? -8.668 -6.639 -4.102 1.00 91.69 188 PRO A C 1
ATOM 1469 O O . PRO A 1 188 ? -8.604 -5.432 -4.344 1.00 91.69 188 PRO A O 1
ATOM 1472 N N . GLU A 1 189 ? -9.743 -7.188 -3.537 1.00 90.75 189 GLU A N 1
ATOM 1473 C CA . GLU A 1 189 ? -10.945 -6.436 -3.168 1.00 90.75 189 GLU A CA 1
ATOM 1474 C C . GLU A 1 189 ? -10.687 -5.513 -1.978 1.00 90.75 189 GLU A C 1
ATOM 1476 O O . GLU A 1 189 ? -10.930 -4.306 -2.070 1.00 90.75 189 GLU A O 1
ATOM 1481 N N . LEU A 1 190 ? -10.098 -6.045 -0.901 1.00 91.75 190 LEU A N 1
ATOM 1482 C CA . LEU A 1 190 ? -9.736 -5.251 0.273 1.00 91.75 190 LEU A CA 1
ATOM 1483 C C . LEU A 1 190 ? -8.637 -4.239 -0.060 1.00 91.75 190 LEU A C 1
ATOM 1485 O O . LEU A 1 190 ? -8.695 -3.090 0.381 1.00 91.75 190 LEU A O 1
ATOM 1489 N N . GLN A 1 191 ? -7.673 -4.600 -0.915 1.00 92.31 191 GLN A N 1
ATOM 1490 C CA . GLN A 1 191 ? -6.671 -3.653 -1.398 1.00 92.31 191 GLN A CA 1
ATOM 1491 C C . GLN A 1 191 ? -7.324 -2.448 -2.082 1.00 92.31 191 GLN A C 1
ATOM 1493 O O . GLN A 1 191 ? -6.981 -1.310 -1.750 1.00 92.31 191 GLN A O 1
ATOM 1498 N N . LYS A 1 192 ? -8.280 -2.681 -2.994 1.00 91.19 192 LYS A N 1
ATOM 1499 C CA . LYS A 1 192 ? -9.041 -1.618 -3.672 1.00 91.19 192 LYS A CA 1
ATOM 1500 C C . LYS A 1 192 ? -9.884 -0.813 -2.684 1.00 91.19 192 LYS A C 1
ATOM 1502 O O . LYS A 1 192 ? -9.900 0.416 -2.771 1.00 91.19 192 LYS A O 1
ATOM 1507 N N . PHE A 1 193 ? -10.548 -1.478 -1.739 1.00 92.31 193 PHE A N 1
ATOM 1508 C CA . PHE A 1 193 ? -11.339 -0.841 -0.687 1.00 92.31 193 PHE A CA 1
ATOM 1509 C C . PHE A 1 193 ? -10.490 0.170 0.098 1.00 92.31 193 PHE A C 1
ATOM 1511 O O . PHE A 1 193 ? -10.818 1.358 0.139 1.00 92.31 193 PHE A O 1
ATOM 1518 N N . TRP A 1 194 ? -9.354 -0.254 0.648 1.00 92.81 194 TRP A N 1
ATOM 1519 C CA . TRP A 1 194 ? -8.506 0.623 1.457 1.00 92.81 194 TRP A CA 1
ATOM 1520 C C . TRP A 1 194 ? -7.768 1.672 0.626 1.00 92.81 194 TRP A C 1
ATOM 1522 O O . TRP A 1 194 ? -7.631 2.814 1.061 1.00 92.81 194 TRP A O 1
ATOM 1532 N N . ALA A 1 195 ? -7.357 1.331 -0.601 1.00 88.06 195 ALA A N 1
ATOM 1533 C CA . ALA A 1 195 ? -6.731 2.290 -1.507 1.00 88.06 195 ALA A CA 1
ATOM 1534 C C . ALA A 1 195 ? -7.671 3.464 -1.827 1.00 88.06 195 ALA A C 1
ATOM 1536 O O . ALA A 1 195 ? -7.233 4.611 -1.847 1.00 88.06 195 ALA A O 1
ATOM 1537 N N . ARG A 1 196 ? -8.977 3.231 -2.026 1.00 88.69 196 ARG A N 1
ATOM 1538 C CA . ARG A 1 196 ? -9.952 4.313 -2.273 1.00 88.69 196 ARG A CA 1
ATOM 1539 C C . ARG A 1 196 ? -10.080 5.303 -1.108 1.00 88.69 196 ARG A C 1
ATOM 1541 O O . ARG A 1 196 ? -10.367 6.461 -1.365 1.00 88.69 196 ARG A O 1
ATOM 1548 N N . ARG A 1 197 ? -9.804 4.874 0.128 1.00 88.44 197 ARG A N 1
ATOM 1549 C CA . ARG A 1 197 ? -9.958 5.667 1.367 1.00 88.44 197 ARG A CA 1
ATOM 1550 C C . ARG A 1 197 ? -8.678 6.365 1.836 1.00 88.44 197 ARG A C 1
ATOM 1552 O O . ARG A 1 197 ? -8.646 6.911 2.939 1.00 88.44 197 ARG A O 1
ATOM 1559 N N . ASN A 1 198 ? -7.641 6.357 0.999 1.00 87.38 198 ASN A N 1
ATOM 1560 C CA . ASN A 1 198 ? -6.363 7.026 1.249 1.00 87.38 198 ASN A CA 1
ATOM 1561 C C . ASN A 1 198 ? -5.579 6.445 2.441 1.00 87.38 198 ASN A C 1
ATOM 1563 O O . ASN A 1 198 ? -4.847 7.162 3.111 1.00 87.38 198 ASN A O 1
ATOM 1567 N N . PHE A 1 199 ? -5.719 5.139 2.688 1.00 91.44 199 PHE A N 1
ATOM 1568 C CA . PHE A 1 199 ? -4.836 4.411 3.602 1.00 91.44 199 PHE A CA 1
ATOM 1569 C C . PHE A 1 199 ? -3.540 4.022 2.888 1.00 91.44 199 PHE A C 1
ATOM 1571 O O . PHE A 1 199 ? -3.574 3.420 1.807 1.00 91.44 199 PHE A O 1
ATOM 1578 N N . VAL A 1 200 ? -2.411 4.315 3.525 1.00 91.81 200 VAL A N 1
ATOM 1579 C CA . VAL A 1 200 ? -1.062 4.089 3.003 1.00 91.81 200 VAL A CA 1
ATOM 1580 C C . VAL A 1 200 ? -0.525 2.750 3.519 1.00 91.81 200 VAL A C 1
ATOM 1582 O O . VAL A 1 200 ? -0.539 2.519 4.729 1.00 91.81 200 VAL A O 1
ATOM 1585 N N . PRO A 1 201 ? -0.061 1.838 2.647 1.00 93.56 201 PRO A N 1
ATOM 1586 C CA . PRO A 1 201 ? 0.601 0.615 3.087 1.00 93.56 201 PRO A CA 1
ATOM 1587 C C . PRO A 1 201 ? 1.953 0.910 3.733 1.00 93.56 201 PRO A C 1
ATOM 1589 O O . PRO A 1 201 ? 2.775 1.613 3.158 1.00 93.56 201 PRO A O 1
ATOM 1592 N N . VAL A 1 202 ? 2.190 0.324 4.904 1.00 94.00 202 VAL A N 1
ATOM 1593 C CA . VAL A 1 202 ? 3.452 0.479 5.652 1.00 94.00 202 VAL A CA 1
ATOM 1594 C C . VAL A 1 202 ? 4.160 -0.852 5.881 1.00 94.00 202 VAL A C 1
ATOM 1596 O O . VAL A 1 202 ? 5.375 -0.891 6.059 1.00 94.00 202 VAL A O 1
ATOM 1599 N N . TYR A 1 203 ? 3.422 -1.964 5.856 1.00 95.56 203 TYR A N 1
ATOM 1600 C CA . TYR A 1 203 ? 3.986 -3.288 6.083 1.00 95.56 203 TYR A CA 1
ATOM 1601 C C . TYR A 1 203 ? 3.171 -4.373 5.381 1.00 95.56 203 TYR A C 1
ATOM 1603 O O . TYR A 1 203 ? 1.939 -4.357 5.390 1.00 95.56 203 TYR A O 1
ATOM 1611 N N . ILE A 1 204 ? 3.870 -5.343 4.794 1.00 95.94 204 ILE A N 1
ATOM 1612 C CA . ILE A 1 204 ? 3.304 -6.606 4.318 1.00 95.94 204 ILE A CA 1
ATOM 1613 C C . ILE A 1 204 ? 4.199 -7.712 4.861 1.00 95.94 204 ILE A C 1
ATOM 1615 O O . ILE A 1 204 ? 5.418 -7.691 4.665 1.00 95.94 204 ILE A O 1
ATOM 1619 N N . ARG A 1 205 ? 3.600 -8.674 5.563 1.00 94.25 205 ARG A N 1
ATOM 1620 C CA . ARG A 1 205 ? 4.318 -9.846 6.064 1.00 94.25 205 ARG A CA 1
ATOM 1621 C C . ARG A 1 205 ? 4.796 -10.682 4.880 1.00 94.25 205 ARG A C 1
ATOM 1623 O O . ARG A 1 205 ? 4.047 -10.860 3.934 1.00 94.25 205 ARG A O 1
ATOM 1630 N N . GLN A 1 206 ? 6.017 -11.213 4.936 1.00 93.25 206 GLN A N 1
ATOM 1631 C CA . GLN A 1 206 ? 6.532 -12.099 3.883 1.00 93.25 206 GLN A CA 1
ATOM 1632 C C . GLN A 1 206 ? 5.994 -13.522 4.018 1.00 93.25 206 GLN A C 1
ATOM 1634 O O . GLN A 1 206 ? 5.749 -14.175 3.025 1.00 93.25 206 GLN A O 1
ATOM 1639 N N . THR A 1 207 ? 5.767 -14.025 5.226 1.00 92.38 207 THR A N 1
ATOM 1640 C CA . THR A 1 207 ? 5.166 -15.353 5.391 1.00 92.38 207 THR A CA 1
ATOM 1641 C C . THR A 1 207 ? 3.645 -15.245 5.268 1.00 92.38 207 THR A C 1
ATOM 1643 O O . THR A 1 207 ? 3.052 -14.473 6.034 1.00 92.38 207 THR A O 1
ATOM 1646 N N . PRO A 1 208 ? 3.005 -15.989 4.348 1.00 92.31 208 PRO A N 1
ATOM 1647 C CA . PRO A 1 208 ? 1.553 -16.078 4.323 1.00 92.31 208 PRO A CA 1
ATOM 1648 C C . PRO A 1 208 ? 1.053 -16.750 5.605 1.00 92.31 208 PRO A C 1
ATOM 1650 O O . PRO A 1 208 ? 1.767 -17.519 6.250 1.00 92.31 208 PRO A O 1
ATOM 1653 N N . SER A 1 209 ? -0.180 -16.449 5.997 1.00 88.56 209 SER A N 1
ATOM 1654 C CA . SER A 1 209 ? -0.817 -17.169 7.095 1.00 88.56 209 SER A CA 1
ATOM 1655 C C . SER A 1 209 ? -1.011 -18.634 6.707 1.00 88.56 209 SER A C 1
ATOM 1657 O O . SER A 1 209 ? -1.567 -18.913 5.650 1.00 88.56 209 SER A O 1
ATOM 1659 N N . GLU A 1 210 ? -0.634 -19.567 7.580 1.00 85.12 210 GLU A N 1
ATOM 1660 C CA . GLU A 1 210 ? -0.877 -21.004 7.369 1.00 85.12 210 GLU A CA 1
ATOM 1661 C C . GLU A 1 210 ? -2.371 -21.328 7.225 1.00 85.12 210 GLU A C 1
ATOM 1663 O O . GLU A 1 210 ? -2.746 -22.290 6.565 1.00 85.12 210 GLU A O 1
ATOM 1668 N N . LEU A 1 211 ? -3.235 -20.503 7.825 1.00 81.94 211 LEU A N 1
ATOM 1669 C CA . LEU A 1 211 ? -4.677 -20.724 7.847 1.00 81.94 211 LEU A CA 1
ATOM 1670 C C . LEU A 1 211 ? -5.382 -20.286 6.562 1.00 81.94 211 LEU A C 1
ATOM 1672 O O . LEU A 1 211 ? -6.376 -20.901 6.192 1.00 81.94 211 LEU A O 1
ATOM 1676 N N . THR A 1 212 ? -4.933 -19.198 5.934 1.00 83.44 212 THR A N 1
ATOM 1677 C CA . THR A 1 212 ? -5.616 -18.604 4.769 1.00 83.44 212 THR A CA 1
ATOM 1678 C C . THR A 1 212 ? -4.781 -18.609 3.501 1.00 83.44 212 THR A C 1
ATOM 1680 O O . THR A 1 212 ? -5.315 -18.380 2.423 1.00 83.44 212 THR A O 1
ATOM 1683 N N . GLY A 1 213 ? -3.468 -18.811 3.610 1.00 86.00 213 GLY A N 1
ATOM 1684 C CA . GLY A 1 213 ? -2.526 -18.582 2.518 1.00 86.00 213 GLY A CA 1
ATOM 1685 C C . GLY A 1 213 ? -2.336 -17.101 2.164 1.00 86.00 213 GLY A C 1
ATOM 1686 O O . GLY A 1 213 ? -1.552 -16.785 1.273 1.00 86.00 213 GLY A O 1
ATOM 1687 N N . GLU A 1 214 ? -3.013 -16.179 2.855 1.00 89.62 214 GLU A N 1
ATOM 1688 C CA . GLU A 1 214 ? -2.954 -14.748 2.561 1.00 89.62 214 GLU A CA 1
ATOM 1689 C C . GLU A 1 214 ? -1.842 -14.052 3.347 1.00 89.62 214 GLU A C 1
ATOM 1691 O O . GLU A 1 214 ? -1.517 -14.399 4.487 1.00 89.62 214 GLU A O 1
ATOM 1696 N N . PHE A 1 215 ? -1.286 -13.005 2.746 1.00 94.00 215 PHE A N 1
ATOM 1697 C CA . PHE A 1 215 ? -0.263 -12.170 3.362 1.00 94.00 215 PHE A CA 1
ATOM 1698 C C . PHE A 1 215 ? -0.928 -11.089 4.209 1.00 94.00 215 PHE A C 1
ATOM 1700 O O . PHE A 1 215 ? -1.793 -10.366 3.723 1.00 94.00 215 PHE A O 1
ATOM 1707 N N . SER A 1 216 ? -0.531 -10.934 5.469 1.00 94.44 216 SER A N 1
ATOM 1708 C CA . SER A 1 216 ? -1.057 -9.849 6.304 1.00 94.44 216 SER A CA 1
ATOM 1709 C C . SER A 1 216 ? -0.485 -8.501 5.857 1.00 94.44 216 SER A C 1
ATOM 1711 O O . SER A 1 216 ? 0.734 -8.350 5.757 1.00 94.44 216 SER A O 1
ATOM 1713 N N . CYS A 1 217 ? -1.351 -7.517 5.622 1.00 95.56 217 CYS A N 1
ATOM 1714 C CA . CYS A 1 217 ? -0.984 -6.152 5.258 1.00 95.56 217 CYS A CA 1
ATOM 1715 C C . CYS A 1 217 ? -1.455 -5.169 6.331 1.00 95.56 217 CYS A C 1
ATOM 1717 O O . CYS A 1 217 ? -2.610 -5.217 6.757 1.00 95.56 217 CYS A O 1
ATOM 1719 N N . ILE A 1 218 ? -0.559 -4.263 6.730 1.00 96.31 218 ILE A N 1
ATOM 1720 C CA . ILE A 1 218 ? -0.871 -3.121 7.584 1.00 96.31 218 ILE A CA 1
ATOM 1721 C C . ILE A 1 218 ? -0.897 -1.865 6.721 1.00 96.31 218 ILE A C 1
ATOM 1723 O O . ILE A 1 218 ? 0.072 -1.557 6.013 1.00 96.31 218 ILE A O 1
ATOM 1727 N N . LYS A 1 219 ? -2.001 -1.123 6.815 1.00 94.94 219 LYS A N 1
ATOM 1728 C CA . LYS A 1 219 ? -2.107 0.223 6.254 1.00 94.94 219 LYS A CA 1
ATOM 1729 C C . LYS A 1 219 ? -2.495 1.221 7.322 1.00 94.94 219 LYS A C 1
ATOM 1731 O O . LYS A 1 219 ? -3.232 0.879 8.241 1.00 94.94 219 LYS A O 1
ATOM 1736 N N . ILE A 1 220 ? -2.021 2.448 7.167 1.00 93.75 220 ILE A N 1
ATOM 1737 C CA . ILE A 1 220 ? -2.205 3.523 8.135 1.00 93.75 220 ILE A CA 1
ATOM 1738 C C . ILE A 1 220 ? -2.644 4.791 7.417 1.00 93.75 220 ILE A C 1
ATOM 1740 O O . ILE A 1 220 ? -2.319 5.021 6.251 1.00 93.75 220 ILE A O 1
ATOM 1744 N N . LYS A 1 221 ? -3.415 5.601 8.126 1.00 91.88 221 LYS A N 1
ATOM 1745 C CA . LYS A 1 221 ? -3.818 6.940 7.745 1.00 91.88 221 LYS A CA 1
ATOM 1746 C C . LYS A 1 221 ? -3.603 7.855 8.948 1.00 91.88 221 LYS A C 1
ATOM 1748 O O . LYS A 1 221 ? -4.075 7.528 10.033 1.00 91.88 221 LYS A O 1
ATOM 1753 N N . CYS A 1 222 ? -2.897 8.967 8.770 1.00 90.75 222 CYS A N 1
ATOM 1754 C CA . CYS A 1 222 ? -2.785 9.978 9.823 1.00 90.75 222 CYS A CA 1
ATOM 1755 C C . CYS A 1 222 ? -4.137 10.664 10.040 1.00 90.75 222 CYS A C 1
ATOM 1757 O O . CYS A 1 222 ? -4.870 10.905 9.076 1.00 90.75 222 CYS A O 1
ATOM 1759 N N . LEU A 1 223 ? -4.439 10.980 11.295 1.00 85.81 223 LEU A N 1
ATOM 1760 C CA . LEU A 1 223 ? -5.568 11.804 11.702 1.00 85.81 223 LEU A CA 1
ATOM 1761 C C . LEU A 1 223 ? -5.016 13.170 12.128 1.00 85.81 223 LEU A C 1
ATOM 1763 O O . LEU A 1 223 ? -4.029 13.244 12.854 1.00 85.81 223 LEU A O 1
ATOM 1767 N N . GLY A 1 224 ? -5.613 14.251 11.628 1.00 72.31 224 GLY A N 1
ATOM 1768 C CA . GLY A 1 224 ? -5.133 15.617 11.852 1.00 72.31 224 GLY A CA 1
ATOM 1769 C C . GLY A 1 224 ? -4.729 16.332 10.561 1.00 72.31 224 GLY A C 1
ATOM 1770 O O . GLY A 1 224 ? -4.147 15.747 9.648 1.00 72.31 224 GLY A O 1
ATOM 1771 N N . ASN A 1 225 ? -5.061 17.623 10.491 1.00 61.03 225 ASN A N 1
ATOM 1772 C CA . ASN A 1 225 ? -4.844 18.470 9.311 1.00 61.03 225 ASN A CA 1
ATOM 1773 C C . ASN A 1 225 ? -3.458 19.133 9.275 1.00 61.03 225 ASN A C 1
ATOM 1775 O O . ASN A 1 225 ? -3.160 19.880 8.344 1.00 61.03 225 ASN A O 1
ATOM 1779 N N . GLU A 1 226 ? -2.614 18.900 10.279 1.00 60.97 226 GLU A N 1
ATOM 1780 C CA . GLU A 1 226 ? -1.279 19.486 10.323 1.00 60.97 226 GLU A CA 1
ATOM 1781 C C . GLU A 1 226 ? -0.336 18.727 9.382 1.00 60.97 226 GLU A C 1
ATOM 1783 O O . GLU A 1 226 ? -0.148 17.516 9.493 1.00 60.97 226 GLU A O 1
ATOM 1788 N N . ALA A 1 227 ? 0.268 19.449 8.435 1.00 58.97 227 ALA A N 1
ATOM 1789 C CA . ALA A 1 227 ? 1.184 18.877 7.449 1.00 58.97 227 ALA A CA 1
ATOM 1790 C C . ALA A 1 227 ? 2.419 18.211 8.095 1.00 58.97 227 ALA A C 1
ATOM 1792 O O . ALA A 1 227 ? 2.938 17.228 7.567 1.00 58.97 227 ALA A O 1
ATOM 1793 N N . SER A 1 228 ? 2.848 18.696 9.266 1.00 58.81 228 SER A N 1
ATOM 1794 C CA . SER A 1 228 ? 3.909 18.105 10.096 1.00 58.81 228 SER A CA 1
ATOM 1795 C C . SER A 1 228 ? 3.578 16.679 10.550 1.00 58.81 228 SER A C 1
ATOM 1797 O O . SER A 1 228 ? 4.458 15.820 10.586 1.00 58.81 228 SER A O 1
ATOM 1799 N N . SER A 1 229 ? 2.304 16.378 10.812 1.00 63.50 229 SER A N 1
ATOM 1800 C CA . SER A 1 229 ? 1.857 15.057 11.272 1.00 63.50 229 SER A CA 1
ATOM 1801 C C . SER A 1 229 ? 1.928 13.971 10.192 1.00 63.50 229 SER A C 1
ATOM 1803 O O . SER A 1 229 ? 1.686 12.801 10.485 1.00 63.50 229 SER A O 1
ATOM 1805 N N . GLN A 1 230 ? 2.262 14.322 8.945 1.00 74.38 230 GLN A N 1
ATOM 1806 C CA . GLN A 1 230 ? 2.353 13.386 7.817 1.00 74.38 230 GLN A CA 1
ATOM 1807 C C . GLN A 1 230 ? 3.797 13.061 7.398 1.00 74.38 230 GLN A C 1
ATOM 1809 O O . GLN A 1 230 ? 4.011 12.185 6.552 1.00 74.38 230 GLN A O 1
ATOM 1814 N N . GLU A 1 231 ? 4.805 13.718 7.981 1.00 84.06 231 GLU A N 1
ATOM 1815 C CA . GLU A 1 231 ? 6.206 13.540 7.577 1.00 84.06 231 GLU A CA 1
ATOM 1816 C C . GLU A 1 231 ? 6.723 12.123 7.875 1.00 84.06 231 GLU A C 1
ATOM 1818 O O . GLU A 1 231 ? 7.311 11.470 7.008 1.00 84.06 231 GLU A O 1
ATOM 1823 N N . TRP A 1 232 ? 6.431 11.586 9.062 1.00 88.56 232 TRP A N 1
ATOM 1824 C CA . TRP A 1 232 ? 6.831 10.222 9.425 1.00 88.56 232 TRP A CA 1
ATOM 1825 C C . TRP A 1 232 ? 6.147 9.171 8.537 1.00 88.56 232 TRP A C 1
ATOM 1827 O O . TRP A 1 232 ? 6.792 8.215 8.106 1.00 88.56 232 TRP A O 1
ATOM 1837 N N . LEU A 1 233 ? 4.871 9.372 8.177 1.00 89.38 233 LEU A N 1
ATOM 1838 C CA . LEU A 1 233 ? 4.145 8.464 7.283 1.00 89.38 233 LEU A CA 1
ATOM 1839 C C . LEU A 1 233 ? 4.749 8.489 5.873 1.00 89.38 233 LEU A C 1
ATOM 1841 O O . LEU A 1 233 ? 4.866 7.450 5.220 1.00 89.38 233 LEU A O 1
ATOM 1845 N N . THR A 1 234 ? 5.197 9.664 5.429 1.00 87.50 234 THR A N 1
ATOM 1846 C CA . THR A 1 234 ? 5.936 9.849 4.175 1.00 87.50 234 THR A CA 1
ATOM 1847 C C . THR A 1 234 ? 7.259 9.083 4.185 1.00 87.50 234 THR A C 1
ATOM 1849 O O . THR A 1 234 ? 7.583 8.394 3.213 1.00 87.50 234 THR A O 1
ATOM 1852 N N . ALA A 1 235 ? 8.016 9.159 5.283 1.00 89.19 235 ALA A N 1
ATOM 1853 C CA . ALA A 1 235 ? 9.259 8.409 5.451 1.00 89.19 235 ALA A CA 1
ATOM 1854 C C . ALA A 1 235 ? 9.011 6.890 5.452 1.00 89.19 235 ALA A C 1
ATOM 1856 O O . ALA A 1 235 ? 9.689 6.153 4.730 1.00 89.19 235 ALA A O 1
ATOM 1857 N N . TYR A 1 236 ? 7.991 6.429 6.183 1.00 91.75 236 TYR A N 1
ATOM 1858 C CA . TYR A 1 236 ? 7.608 5.015 6.241 1.00 91.75 236 TYR A CA 1
ATOM 1859 C C . TYR A 1 236 ? 7.167 4.491 4.880 1.00 91.75 236 TYR A C 1
ATOM 1861 O O . TYR A 1 236 ? 7.549 3.389 4.495 1.00 91.75 236 TYR A O 1
ATOM 1869 N N . TRP A 1 237 ? 6.417 5.284 4.115 1.00 90.56 237 TRP A N 1
ATOM 1870 C CA . TRP A 1 237 ? 6.033 4.933 2.754 1.00 90.56 237 TRP A CA 1
ATOM 1871 C C . TRP A 1 237 ? 7.236 4.811 1.817 1.00 90.56 237 TRP A C 1
ATOM 1873 O O . TRP A 1 237 ? 7.346 3.812 1.109 1.00 90.56 237 TRP A O 1
ATOM 1883 N N . LYS A 1 238 ? 8.149 5.796 1.811 1.00 88.88 238 LYS A N 1
ATOM 1884 C CA . LYS A 1 238 ? 9.365 5.774 0.971 1.00 88.88 238 LYS A CA 1
ATOM 1885 C C . LYS A 1 238 ? 10.187 4.509 1.232 1.00 88.88 238 LYS A C 1
ATOM 1887 O O . LYS A 1 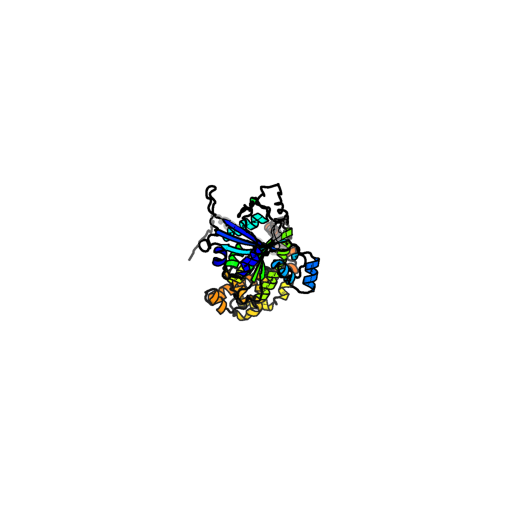238 ? 10.667 3.857 0.300 1.00 88.88 238 LYS A O 1
ATOM 1892 N N . ASP A 1 239 ? 10.336 4.149 2.501 1.00 92.25 239 ASP A N 1
ATOM 1893 C CA . ASP A 1 239 ? 11.084 2.966 2.899 1.00 92.25 239 ASP A CA 1
ATOM 1894 C C . ASP A 1 239 ? 10.314 1.660 2.612 1.00 92.25 239 ASP A C 1
ATOM 1896 O O . ASP A 1 239 ? 10.874 0.735 2.015 1.00 92.25 239 ASP A O 1
ATOM 1900 N N . PHE A 1 240 ? 9.005 1.608 2.891 1.00 93.56 240 PHE A N 1
ATOM 1901 C CA . PHE A 1 240 ? 8.130 0.498 2.496 1.00 93.56 240 PHE A CA 1
ATOM 1902 C C . PHE A 1 240 ? 8.185 0.247 0.988 1.00 93.56 240 PHE A C 1
ATOM 1904 O O . PHE A 1 240 ? 8.380 -0.888 0.568 1.00 93.56 240 PHE A O 1
ATOM 1911 N N . GLN A 1 241 ? 8.066 1.291 0.168 1.00 91.56 241 GLN A N 1
ATOM 1912 C CA . GLN A 1 241 ? 8.126 1.220 -1.290 1.00 91.56 241 GLN A CA 1
ATOM 1913 C C . GLN A 1 241 ? 9.447 0.600 -1.754 1.00 91.56 241 GLN A C 1
ATOM 1915 O O . GLN A 1 241 ? 9.442 -0.319 -2.575 1.00 91.56 241 GLN A O 1
ATOM 1920 N N . ARG A 1 242 ? 10.581 1.051 -1.200 1.00 91.31 242 ARG A N 1
ATOM 1921 C CA . ARG A 1 242 ? 11.907 0.503 -1.517 1.00 91.31 242 ARG A CA 1
ATOM 1922 C C . ARG A 1 242 ? 12.003 -0.982 -1.160 1.00 91.31 242 ARG A C 1
ATOM 1924 O O . ARG A 1 242 ? 12.468 -1.775 -1.982 1.00 91.31 242 ARG A O 1
ATOM 1931 N N . ARG A 1 243 ? 11.550 -1.363 0.039 1.00 94.38 243 ARG A N 1
ATOM 1932 C CA . ARG A 1 243 ? 11.547 -2.761 0.500 1.00 94.38 243 ARG A CA 1
ATOM 1933 C C . ARG A 1 243 ? 10.611 -3.619 -0.347 1.00 94.38 243 ARG A C 1
ATOM 1935 O O . ARG A 1 243 ? 11.021 -4.676 -0.810 1.00 94.38 243 ARG A O 1
ATOM 1942 N N . PHE A 1 244 ? 9.393 -3.151 -0.608 1.00 95.31 244 PHE A N 1
ATOM 1943 C CA . PHE A 1 244 ? 8.386 -3.856 -1.398 1.00 95.31 244 PHE A CA 1
ATOM 1944 C C . PHE A 1 244 ? 8.877 -4.124 -2.820 1.00 95.31 244 PHE A C 1
ATOM 1946 O O . PHE A 1 244 ? 8.838 -5.269 -3.258 1.00 95.31 244 PHE A O 1
ATOM 1953 N N . ILE A 1 245 ? 9.440 -3.116 -3.500 1.00 94.62 245 ILE A N 1
ATOM 1954 C CA . ILE A 1 245 ? 10.057 -3.275 -4.828 1.00 94.62 245 ILE A CA 1
ATOM 1955 C C . ILE A 1 245 ? 11.149 -4.347 -4.806 1.00 94.62 245 ILE A C 1
ATOM 1957 O O . ILE A 1 245 ? 11.234 -5.155 -5.724 1.00 94.62 245 ILE A O 1
ATOM 1961 N N . SER A 1 246 ? 11.971 -4.379 -3.754 1.00 94.56 246 SER A N 1
ATOM 1962 C CA . SER A 1 246 ? 13.010 -5.400 -3.621 1.00 94.56 246 SER A CA 1
ATOM 1963 C C . SER A 1 246 ? 12.453 -6.796 -3.336 1.00 94.56 246 SER A C 1
ATOM 1965 O O . SER A 1 246 ? 13.079 -7.772 -3.728 1.00 94.56 246 SER A O 1
ATOM 1967 N N . LEU A 1 247 ? 11.310 -6.900 -2.652 1.00 95.94 247 LEU A N 1
ATOM 1968 C CA . LEU A 1 247 ? 10.664 -8.163 -2.281 1.00 95.94 247 LEU A CA 1
ATOM 1969 C C . LEU A 1 247 ? 9.768 -8.740 -3.389 1.00 95.94 247 LEU A C 1
ATOM 1971 O O . LEU A 1 247 ? 9.435 -9.925 -3.331 1.00 95.94 247 LEU A O 1
ATOM 1975 N N . LEU A 1 248 ? 9.415 -7.942 -4.407 1.00 95.62 248 LEU A N 1
ATOM 1976 C CA . LEU A 1 248 ? 8.641 -8.385 -5.575 1.00 95.62 248 LEU A CA 1
ATOM 1977 C C . LEU A 1 248 ? 9.306 -9.528 -6.347 1.00 95.62 248 LEU A C 1
ATOM 1979 O O . LEU A 1 248 ? 8.581 -10.337 -6.909 1.00 95.62 248 LEU A O 1
ATOM 1983 N N . GLY A 1 249 ? 10.635 -9.637 -6.319 1.00 93.88 249 GLY A N 1
ATOM 1984 C CA . GLY A 1 249 ? 11.367 -10.743 -6.949 1.00 93.88 249 GLY A CA 1
ATOM 1985 C C . GLY A 1 249 ? 11.517 -11.990 -6.071 1.00 93.88 249 GLY A C 1
ATOM 1986 O O . GLY A 1 249 ? 12.031 -13.000 -6.538 1.00 93.88 249 GLY A O 1
ATOM 1987 N N . TYR A 1 250 ? 11.092 -11.927 -4.804 1.00 94.56 250 TYR A N 1
ATOM 1988 C CA . TYR A 1 250 ? 11.169 -13.032 -3.846 1.00 94.56 250 TYR A CA 1
ATOM 1989 C C . TYR A 1 250 ? 9.766 -13.595 -3.592 1.00 94.56 250 TYR A C 1
ATOM 1991 O O . TYR A 1 250 ? 9.062 -14.017 -4.506 1.00 94.56 250 TYR A O 1
ATOM 1999 N N . GLN A 1 251 ? 9.316 -13.559 -2.340 1.00 91.56 251 GLN A N 1
ATOM 2000 C CA . GLN A 1 251 ? 8.058 -14.149 -1.911 1.00 91.56 251 GLN A CA 1
ATOM 2001 C C . GLN A 1 251 ? 6.820 -13.490 -2.543 1.00 91.56 251 GLN A C 1
ATOM 2003 O O . GLN A 1 251 ? 5.756 -14.102 -2.587 1.00 91.56 251 GLN A O 1
ATOM 2008 N N . PHE A 1 252 ? 6.949 -12.259 -3.050 1.00 94.25 252 PHE A N 1
ATOM 2009 C CA . PHE A 1 252 ? 5.864 -11.532 -3.714 1.00 94.25 252 PHE A CA 1
ATOM 2010 C C . PHE A 1 252 ? 5.880 -11.675 -5.250 1.00 94.25 252 PHE A C 1
ATOM 2012 O O . PHE A 1 252 ? 5.059 -11.052 -5.928 1.00 94.25 252 PHE A O 1
ATOM 2019 N N . ALA A 1 253 ? 6.755 -12.518 -5.815 1.00 93.56 253 ALA A N 1
ATOM 2020 C CA . ALA A 1 253 ? 6.785 -12.798 -7.257 1.00 93.56 253 ALA A CA 1
ATOM 2021 C C . ALA A 1 253 ? 5.477 -13.441 -7.747 1.00 93.56 253 ALA A C 1
ATOM 2023 O O . ALA A 1 253 ? 5.034 -13.212 -8.871 1.00 93.56 253 ALA A O 1
ATOM 2024 N N . THR A 1 254 ? 4.808 -14.184 -6.863 1.00 91.50 254 THR A N 1
ATOM 2025 C CA . THR A 1 254 ? 3.524 -14.848 -7.123 1.00 91.50 254 THR A CA 1
ATOM 2026 C C . THR A 1 254 ? 2.325 -13.901 -7.096 1.00 91.50 254 THR A C 1
ATOM 2028 O O . THR A 1 254 ? 1.228 -14.299 -7.483 1.00 91.50 254 THR A O 1
ATOM 2031 N N . PHE A 1 255 ? 2.492 -12.649 -6.657 1.00 94.06 255 PHE A N 1
ATOM 2032 C CA . PHE A 1 255 ? 1.372 -11.713 -6.580 1.00 94.06 255 PHE A CA 1
ATOM 2033 C C . PHE A 1 255 ? 0.818 -11.409 -7.973 1.00 94.06 255 PHE A C 1
ATOM 2035 O O . PHE A 1 255 ? 1.600 -11.229 -8.917 1.00 94.06 255 PHE A O 1
ATOM 2042 N N . PRO A 1 256 ? -0.507 -11.235 -8.107 1.00 94.50 256 PRO A N 1
ATOM 2043 C CA . PRO A 1 256 ? -1.072 -10.659 -9.314 1.00 94.50 256 PRO A CA 1
ATOM 2044 C C . PRO A 1 256 ? -0.479 -9.267 -9.587 1.00 94.50 256 PRO A C 1
ATOM 2046 O O . PRO A 1 256 ? -0.390 -8.429 -8.687 1.00 94.50 256 PRO A O 1
ATOM 2049 N N . ILE A 1 257 ? -0.121 -8.994 -10.838 1.00 94.00 257 ILE A N 1
ATOM 2050 C CA . ILE A 1 257 ? 0.367 -7.718 -11.370 1.00 94.00 257 ILE A CA 1
ATOM 2051 C C . ILE A 1 257 ? -0.588 -6.591 -10.974 1.00 94.00 257 ILE A C 1
ATOM 2053 O O . ILE A 1 257 ? -0.159 -5.528 -10.531 1.00 94.00 257 ILE A O 1
ATOM 2057 N N . SER A 1 258 ? -1.900 -6.828 -11.071 1.00 92.69 258 SER A N 1
ATOM 2058 C CA . SER A 1 258 ? -2.919 -5.842 -10.687 1.00 92.69 258 SER A CA 1
ATOM 2059 C C . SER A 1 258 ? -2.900 -5.506 -9.190 1.00 92.69 258 SER A C 1
ATOM 2061 O O . SER A 1 258 ? -3.107 -4.349 -8.818 1.00 92.69 258 SER A O 1
ATOM 2063 N N . LEU A 1 259 ? -2.613 -6.489 -8.331 1.00 93.69 259 LEU A N 1
ATOM 2064 C CA . LEU A 1 259 ? -2.499 -6.309 -6.885 1.00 93.69 259 LEU A CA 1
ATOM 2065 C C . LEU A 1 259 ? -1.218 -5.544 -6.536 1.00 93.69 259 LEU A C 1
ATOM 2067 O O . LEU A 1 259 ? -1.279 -4.566 -5.792 1.00 93.69 259 LEU A O 1
ATOM 2071 N N . ALA A 1 260 ? -0.083 -5.953 -7.106 1.00 94.31 260 ALA A N 1
ATOM 2072 C CA . ALA A 1 260 ? 1.211 -5.314 -6.883 1.00 94.31 260 ALA A CA 1
ATOM 2073 C C . ALA A 1 260 ? 1.222 -3.857 -7.380 1.00 94.31 260 ALA A C 1
ATOM 2075 O O . ALA A 1 260 ? 1.640 -2.955 -6.649 1.00 94.31 260 ALA A O 1
ATOM 2076 N N . LEU A 1 261 ? 0.648 -3.595 -8.561 1.00 92.38 261 LEU A N 1
ATOM 2077 C CA . LEU A 1 261 ? 0.382 -2.235 -9.027 1.00 92.38 261 LEU A CA 1
ATOM 2078 C C . LEU A 1 261 ? -0.544 -1.495 -8.069 1.00 92.38 261 LEU A C 1
ATOM 2080 O O . LEU A 1 261 ? -0.234 -0.376 -7.694 1.00 92.38 261 LEU A O 1
ATOM 2084 N N . GLY A 1 262 ? -1.648 -2.104 -7.634 1.00 91.12 262 GLY A N 1
ATOM 2085 C CA . GLY A 1 262 ? -2.597 -1.482 -6.710 1.00 91.12 262 GLY A CA 1
ATOM 2086 C C . GLY A 1 262 ? -2.000 -1.119 -5.345 1.00 91.12 262 GLY A C 1
ATOM 2087 O O . GLY A 1 262 ? -2.513 -0.221 -4.679 1.00 91.12 262 GLY A O 1
ATOM 2088 N N . ILE A 1 263 ? -0.931 -1.792 -4.914 1.00 92.25 263 ILE A N 1
ATOM 2089 C CA . ILE A 1 263 ? -0.152 -1.432 -3.719 1.00 92.25 263 ILE A CA 1
ATOM 2090 C C . ILE A 1 263 ? 0.694 -0.186 -3.975 1.00 92.25 263 ILE A C 1
ATOM 2092 O O . ILE A 1 263 ? 0.749 0.681 -3.109 1.00 92.25 263 ILE A O 1
ATOM 2096 N N . LEU A 1 264 ? 1.283 -0.059 -5.165 1.00 88.75 264 LEU A N 1
ATOM 2097 C CA . LEU A 1 264 ? 2.143 1.067 -5.542 1.00 88.75 264 LEU A CA 1
ATOM 2098 C C . LEU A 1 264 ? 1.390 2.252 -6.184 1.00 88.75 264 LEU A C 1
ATOM 2100 O O . LEU A 1 264 ? 1.968 3.327 -6.318 1.00 88.75 264 LEU A O 1
ATOM 2104 N N . ALA A 1 265 ? 0.117 2.076 -6.558 1.00 77.50 265 ALA A N 1
ATOM 2105 C CA . ALA A 1 265 ? -0.658 2.982 -7.414 1.00 77.50 265 ALA A CA 1
ATOM 2106 C C . ALA A 1 265 ? -1.017 4.336 -6.788 1.00 77.50 265 ALA A C 1
ATOM 2108 O O . ALA A 1 265 ? -1.414 5.242 -7.514 1.00 77.50 265 ALA A O 1
ATOM 2109 N N . LYS A 1 266 ? -0.921 4.493 -5.464 1.00 62.41 266 LYS A N 1
ATOM 2110 C CA . LYS A 1 266 ? -1.290 5.738 -4.779 1.00 62.41 266 LYS A CA 1
ATOM 2111 C C . LYS A 1 266 ? -0.112 6.308 -4.009 1.00 62.41 266 LYS A C 1
ATOM 2113 O O . LYS A 1 266 ? 0.071 6.034 -2.831 1.00 62.41 266 LYS A O 1
ATOM 2118 N N . GLN A 1 267 ? 0.655 7.117 -4.728 1.00 55.34 267 GLN A N 1
ATOM 2119 C CA . GLN A 1 267 ? 1.773 7.908 -4.219 1.00 55.34 267 GLN A CA 1
ATOM 2120 C C . GLN A 1 267 ? 1.427 9.401 -4.137 1.00 55.34 267 GLN A C 1
ATOM 2122 O O . GLN A 1 267 ? 2.168 10.141 -3.517 1.00 55.34 267 GLN A O 1
ATOM 2127 N N . ASP A 1 268 ? 0.296 9.839 -4.703 1.00 51.47 268 ASP A N 1
ATOM 2128 C CA . ASP A 1 268 ? -0.037 11.269 -4.835 1.00 51.47 268 ASP A CA 1
ATOM 2129 C C . ASP A 1 268 ? -0.598 11.902 -3.547 1.00 51.47 268 ASP A C 1
ATOM 2131 O O . ASP A 1 268 ? -0.775 13.112 -3.476 1.00 51.47 268 ASP A O 1
ATOM 2135 N N . LEU A 1 269 ? -0.883 11.093 -2.520 1.00 52.91 269 LEU A N 1
ATOM 2136 C CA . LEU A 1 269 ? -1.259 11.572 -1.179 1.00 52.91 269 LEU A CA 1
ATOM 2137 C C . LEU A 1 269 ? -0.056 12.030 -0.366 1.00 52.91 269 LEU A C 1
ATOM 2139 O O . LEU A 1 269 ? -0.203 12.737 0.622 1.00 52.91 269 LEU A O 1
ATOM 2143 N N . ILE A 1 270 ? 1.119 11.563 -0.761 1.00 55.66 270 ILE A N 1
ATOM 2144 C CA . ILE A 1 270 ? 2.364 11.893 -0.117 1.00 55.66 270 ILE A CA 1
ATOM 2145 C C . ILE A 1 270 ? 3.040 12.847 -1.088 1.00 55.66 270 ILE A C 1
ATOM 2147 O O . ILE A 1 270 ? 3.322 12.428 -2.213 1.00 55.66 270 ILE A O 1
ATOM 2151 N N . PRO A 1 271 ? 3.299 14.108 -0.708 1.00 53.69 271 PRO A N 1
ATOM 2152 C CA . PRO A 1 271 ? 4.216 14.958 -1.444 1.00 53.69 271 PRO A CA 1
ATOM 2153 C C . PRO A 1 271 ? 5.610 14.333 -1.317 1.00 53.69 271 PRO A C 1
ATOM 2155 O O . PRO A 1 271 ? 6.462 14.744 -0.538 1.00 53.69 271 PRO A O 1
ATOM 2158 N N . LEU A 1 272 ? 5.835 13.247 -2.053 1.00 53.38 272 LEU A N 1
ATOM 2159 C CA . LEU A 1 272 ? 7.161 12.830 -2.433 1.00 53.38 272 LEU A CA 1
ATOM 2160 C C . LEU A 1 272 ? 7.672 14.036 -3.192 1.00 53.38 272 LEU A C 1
ATOM 2162 O O . LEU A 1 272 ? 7.039 14.422 -4.179 1.00 53.38 272 LEU A O 1
ATOM 2166 N N . ASP A 1 273 ? 8.742 14.651 -2.681 1.00 52.47 273 ASP A N 1
ATOM 2167 C CA . ASP A 1 273 ? 9.476 15.681 -3.399 1.00 52.47 273 ASP A CA 1
ATOM 2168 C C . ASP A 1 273 ? 9.415 15.356 -4.882 1.00 52.47 273 ASP A C 1
ATOM 2170 O O . ASP A 1 273 ? 9.604 14.195 -5.279 1.00 52.47 273 ASP A O 1
ATOM 2174 N N . ASN A 1 274 ? 9.168 16.373 -5.702 1.00 51.69 274 ASN A N 1
ATOM 2175 C CA . ASN A 1 274 ? 9.493 16.325 -7.118 1.00 51.69 274 ASN A CA 1
ATOM 2176 C C . ASN A 1 274 ? 11.014 16.208 -7.240 1.00 51.69 274 ASN A C 1
ATOM 2178 O O . ASN A 1 274 ? 11.646 17.086 -7.822 1.00 51.69 274 ASN A O 1
ATOM 2182 N N . GLY A 1 275 ? 11.592 15.154 -6.657 1.00 55.25 275 GLY A N 1
ATOM 2183 C CA . GLY A 1 275 ? 13.000 14.949 -6.469 1.00 55.25 275 GLY A CA 1
ATOM 2184 C C . GLY A 1 275 ? 13.656 15.218 -7.794 1.00 55.25 275 GLY A C 1
ATOM 2185 O O . GLY A 1 275 ? 13.091 14.917 -8.863 1.00 55.25 275 GLY A O 1
ATOM 2186 N N . GLU A 1 276 ? 14.808 15.864 -7.711 1.00 64.75 276 GLU A N 1
ATOM 2187 C CA . GLU A 1 276 ? 15.668 16.033 -8.861 1.00 64.75 276 GLU A CA 1
ATOM 2188 C C . GLU A 1 276 ? 15.722 14.677 -9.571 1.00 64.75 276 GLU A C 1
ATOM 2190 O O . GLU A 1 276 ? 15.899 13.623 -8.940 1.00 64.75 276 GLU A O 1
ATOM 2195 N N . GLY A 1 277 ? 15.376 14.693 -10.863 1.00 75.44 277 GLY A N 1
ATOM 2196 C CA . GLY A 1 277 ? 15.398 13.480 -11.671 1.00 75.44 277 GLY A CA 1
ATOM 2197 C C . GLY A 1 277 ? 16.772 12.824 -11.569 1.00 75.44 277 GLY A C 1
ATOM 2198 O O . GLY A 1 277 ? 17.728 13.425 -11.080 1.00 75.44 277 GLY A O 1
ATOM 2199 N N . ILE A 1 278 ? 16.884 11.576 -12.012 1.00 88.00 278 ILE A N 1
ATOM 2200 C CA . ILE A 1 278 ? 18.181 10.898 -11.978 1.00 88.00 278 ILE A CA 1
ATOM 2201 C C . ILE A 1 278 ? 19.269 11.760 -12.644 1.00 88.00 278 ILE A C 1
ATOM 2203 O O . ILE A 1 278 ? 19.105 12.225 -13.772 1.00 88.00 278 ILE A O 1
ATOM 2207 N N . SER A 1 279 ? 20.373 11.995 -11.934 1.00 89.44 279 SER A N 1
ATOM 2208 C CA . SER A 1 279 ? 21.508 12.730 -12.492 1.00 89.44 279 SER A CA 1
ATOM 2209 C C . SER A 1 279 ? 22.325 11.826 -13.416 1.00 89.44 279 SER A C 1
ATOM 2211 O O . SER A 1 279 ? 22.290 10.598 -13.307 1.00 89.44 279 SER A O 1
ATOM 2213 N N . ARG A 1 280 ? 23.134 12.407 -14.310 1.00 88.62 280 ARG A N 1
ATOM 2214 C CA . ARG A 1 280 ? 24.019 11.606 -15.174 1.00 88.62 280 ARG A CA 1
ATOM 2215 C C . ARG A 1 280 ? 25.043 10.787 -14.378 1.00 88.62 280 ARG A C 1
ATOM 2217 O O . ARG A 1 280 ? 25.385 9.682 -14.799 1.00 88.62 280 ARG A O 1
ATOM 2224 N N . GLY A 1 281 ? 25.509 11.305 -13.240 1.00 88.69 281 GLY A N 1
ATOM 2225 C CA . GLY A 1 281 ? 26.402 10.583 -12.331 1.00 88.69 281 GLY A CA 1
ATOM 2226 C C . GLY A 1 281 ? 25.728 9.350 -11.730 1.00 88.69 281 GLY A C 1
ATOM 2227 O O . GLY A 1 281 ? 26.273 8.255 -11.826 1.00 88.69 281 GLY A O 1
ATOM 2228 N N . GLU A 1 282 ? 24.508 9.508 -11.204 1.00 90.31 282 GLU A N 1
ATOM 2229 C CA . GLU A 1 282 ? 23.695 8.392 -10.698 1.00 90.31 282 GLU A CA 1
ATOM 2230 C C . GLU A 1 282 ? 23.387 7.376 -11.806 1.00 90.31 282 GLU A C 1
ATOM 2232 O O . GLU A 1 282 ? 23.479 6.171 -11.589 1.00 90.31 282 GLU A O 1
ATOM 2237 N N . LEU A 1 283 ? 23.074 7.848 -13.017 1.00 91.94 283 LEU A N 1
ATOM 2238 C CA . LEU A 1 283 ? 22.740 6.984 -14.146 1.00 91.94 283 LEU A CA 1
ATOM 2239 C C . LEU A 1 283 ? 23.886 6.034 -14.519 1.00 91.94 283 LEU A C 1
ATOM 2241 O O . LEU A 1 283 ? 23.630 4.869 -14.814 1.00 91.94 283 LEU A O 1
ATOM 2245 N N . ARG A 1 284 ? 25.140 6.505 -14.461 1.00 92.44 284 ARG A N 1
ATOM 2246 C CA . ARG A 1 284 ? 26.338 5.693 -14.751 1.00 92.44 284 ARG A CA 1
ATOM 2247 C C . ARG A 1 284 ? 26.563 4.549 -13.763 1.00 92.44 284 ARG A C 1
ATOM 2249 O O . ARG A 1 284 ? 27.253 3.598 -14.111 1.00 92.44 284 ARG A O 1
ATOM 2256 N N . ILE A 1 285 ? 25.999 4.633 -12.557 1.00 92.75 285 ILE A N 1
ATOM 2257 C CA . ILE A 1 285 ? 26.069 3.549 -11.567 1.00 92.75 285 ILE A CA 1
ATOM 2258 C C . ILE A 1 285 ? 25.198 2.367 -12.014 1.00 92.75 285 ILE A C 1
ATOM 2260 O O . ILE A 1 285 ? 25.544 1.218 -11.758 1.00 92.75 285 ILE A O 1
ATOM 2264 N N . PHE A 1 286 ? 24.078 2.645 -12.690 1.00 92.38 286 PHE A N 1
ATOM 2265 C CA . PHE A 1 286 ? 23.109 1.626 -13.099 1.00 92.38 286 PHE A CA 1
ATOM 2266 C C . PHE A 1 286 ? 23.279 1.156 -14.545 1.00 92.38 286 PHE A C 1
ATOM 2268 O O . PHE A 1 286 ? 23.016 -0.009 -14.826 1.00 92.38 286 PHE A O 1
ATOM 2275 N N . PHE A 1 287 ? 23.688 2.042 -15.458 1.00 94.69 287 PHE A N 1
ATOM 2276 C CA . PHE A 1 287 ? 23.827 1.731 -16.881 1.00 94.69 287 PHE A CA 1
ATOM 2277 C C . PHE A 1 287 ? 25.164 2.220 -17.420 1.00 94.69 287 PHE A C 1
ATOM 2279 O O . PHE A 1 287 ? 25.499 3.407 -17.325 1.00 94.69 287 PHE A O 1
ATOM 2286 N N . SER A 1 288 ? 25.896 1.313 -18.063 1.00 93.81 288 SER A N 1
ATOM 2287 C CA . SER A 1 288 ? 27.030 1.688 -18.896 1.00 93.81 288 SER A CA 1
ATOM 2288 C C . SER A 1 288 ? 26.556 2.292 -20.222 1.00 93.81 288 SER A C 1
ATOM 2290 O O . SER A 1 288 ? 25.411 2.122 -20.649 1.00 93.81 288 SER A O 1
ATOM 2292 N N . ASP A 1 289 ? 27.462 2.959 -20.935 1.00 91.94 289 ASP A N 1
ATOM 2293 C CA . ASP A 1 289 ? 27.156 3.487 -22.270 1.00 91.94 289 ASP A CA 1
ATOM 2294 C C . ASP A 1 289 ? 26.867 2.360 -23.285 1.00 91.94 289 ASP A C 1
ATOM 2296 O O . ASP A 1 289 ? 26.160 2.571 -24.271 1.00 91.94 289 ASP A O 1
ATOM 2300 N N . TYR A 1 290 ? 27.366 1.142 -23.038 1.00 94.81 290 TYR A N 1
ATOM 2301 C CA . TYR A 1 290 ? 27.039 -0.041 -23.837 1.00 94.81 290 TYR A CA 1
ATOM 2302 C C . TYR A 1 290 ? 25.614 -0.534 -23.573 1.00 94.81 290 TYR A C 1
ATOM 2304 O O . TYR A 1 290 ? 24.930 -0.947 -24.508 1.00 94.81 290 TYR A O 1
ATOM 2312 N N . ASP A 1 291 ? 25.135 -0.432 -22.334 1.00 96.00 291 ASP A N 1
ATOM 2313 C CA . ASP A 1 291 ? 23.771 -0.827 -21.974 1.00 96.00 291 ASP A CA 1
ATOM 2314 C C . ASP A 1 291 ? 22.733 0.083 -22.627 1.00 96.00 291 ASP A C 1
ATOM 2316 O O . ASP A 1 291 ? 21.729 -0.399 -23.150 1.00 96.00 291 ASP A O 1
ATOM 2320 N N . LEU A 1 292 ? 23.014 1.388 -22.704 1.00 94.75 292 LEU A N 1
ATOM 2321 C CA . LEU A 1 292 ? 22.165 2.330 -23.440 1.00 94.75 292 LEU A CA 1
ATOM 2322 C C . LEU A 1 292 ? 22.090 1.981 -24.935 1.00 94.75 292 LEU A C 1
ATOM 2324 O O . LEU A 1 292 ? 21.006 2.019 -25.514 1.00 94.75 292 LEU A O 1
ATOM 2328 N N . LYS A 1 293 ? 23.204 1.558 -25.550 1.00 95.12 293 LYS A N 1
ATOM 2329 C CA . LYS A 1 293 ? 23.212 1.075 -26.943 1.00 95.12 293 LYS A CA 1
ATOM 2330 C C . LYS A 1 293 ? 22.411 -0.218 -27.112 1.00 95.12 293 LYS A C 1
ATOM 2332 O O . LYS A 1 293 ? 21.685 -0.351 -28.090 1.00 95.12 293 LYS A O 1
ATOM 2337 N N . ARG A 1 294 ? 22.499 -1.162 -26.167 1.00 96.75 294 ARG A N 1
ATOM 2338 C CA . ARG A 1 294 ? 21.698 -2.406 -26.182 1.00 96.75 294 ARG A CA 1
ATOM 2339 C C . ARG A 1 294 ? 20.201 -2.102 -26.101 1.00 96.75 294 ARG A C 1
ATOM 2341 O O . ARG A 1 294 ? 19.420 -2.661 -26.871 1.00 96.75 294 ARG A O 1
ATOM 2348 N N . LEU A 1 295 ? 19.812 -1.185 -25.211 1.00 95.81 295 LEU A N 1
ATOM 2349 C CA . LEU A 1 295 ? 18.434 -0.699 -25.114 1.00 95.81 295 LEU A CA 1
ATOM 2350 C C . LEU A 1 295 ? 17.983 -0.032 -26.415 1.00 95.81 295 LEU A C 1
ATOM 2352 O O . LEU A 1 295 ? 16.864 -0.286 -26.853 1.00 95.81 295 LEU A O 1
ATOM 2356 N N . ASP A 1 296 ? 18.845 0.759 -27.057 1.00 96.00 296 ASP A N 1
ATOM 2357 C CA . ASP A 1 296 ? 18.561 1.388 -28.349 1.00 96.00 296 ASP A CA 1
ATOM 2358 C C . ASP A 1 296 ? 18.356 0.359 -29.471 1.00 96.00 296 ASP A C 1
ATOM 2360 O O . ASP A 1 296 ? 17.329 0.398 -30.152 1.00 96.00 296 ASP A O 1
ATOM 2364 N N . MET A 1 297 ? 19.243 -0.634 -29.591 1.00 96.38 297 MET A N 1
ATOM 2365 C CA . MET A 1 297 ? 19.119 -1.724 -30.567 1.00 96.38 297 MET A CA 1
ATOM 2366 C C . MET A 1 297 ? 17.812 -2.513 -30.399 1.00 96.38 297 MET A C 1
ATOM 2368 O O . MET A 1 297 ? 17.124 -2.791 -31.386 1.00 96.38 297 MET A O 1
ATOM 2372 N N . TYR A 1 298 ? 17.433 -2.844 -29.157 1.00 96.25 298 TYR A N 1
ATOM 2373 C CA . TYR A 1 298 ? 16.135 -3.468 -28.885 1.00 96.25 298 TYR A CA 1
ATOM 2374 C C . TYR A 1 298 ? 14.983 -2.525 -29.234 1.00 96.25 298 TYR A C 1
ATOM 2376 O O . TYR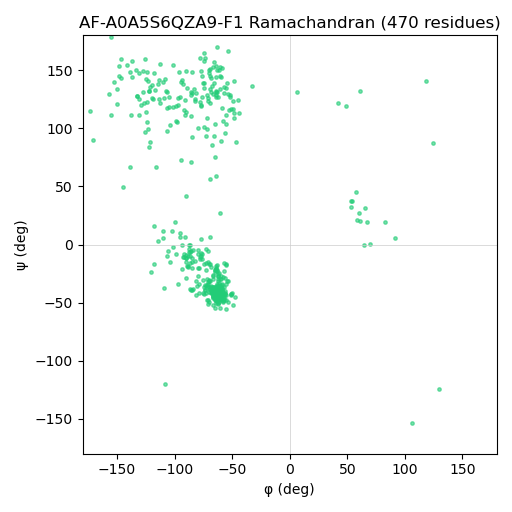 A 1 298 ? 14.013 -2.935 -29.873 1.00 96.25 298 TYR A O 1
ATOM 2384 N N . SER A 1 299 ? 15.091 -1.246 -28.859 1.00 94.88 299 SER A N 1
ATOM 2385 C CA . SER A 1 299 ? 14.072 -0.245 -29.160 1.00 94.88 299 SER A CA 1
ATOM 2386 C C . SER A 1 299 ? 13.806 -0.183 -30.663 1.00 94.88 299 SER A C 1
ATOM 2388 O O . SER A 1 299 ? 12.649 -0.171 -31.057 1.00 94.88 299 SER A O 1
ATOM 2390 N N . GLN A 1 300 ? 14.836 -0.284 -31.505 1.00 95.12 300 GLN A N 1
ATOM 2391 C CA . GLN A 1 300 ? 14.746 -0.289 -32.968 1.00 95.12 300 GLN A CA 1
ATOM 2392 C C . GLN A 1 300 ? 14.281 -1.630 -33.572 1.00 95.12 300 GLN A C 1
ATOM 2394 O O . GLN A 1 300 ? 14.191 -1.745 -34.791 1.00 95.12 300 GLN A O 1
ATOM 2399 N N . ASN A 1 301 ? 13.919 -2.616 -32.742 1.00 94.12 301 ASN A N 1
ATOM 2400 C CA . ASN A 1 301 ? 13.537 -3.978 -33.134 1.00 94.12 301 ASN A CA 1
ATOM 2401 C C . ASN A 1 301 ? 14.648 -4.745 -33.881 1.00 94.12 301 ASN A C 1
ATOM 2403 O O . ASN A 1 301 ? 14.349 -5.625 -34.685 1.00 94.12 301 ASN A O 1
ATOM 2407 N N . LEU A 1 302 ? 15.922 -4.416 -33.637 1.00 94.69 302 LEU A N 1
ATOM 2408 C CA . LEU A 1 302 ? 17.062 -5.103 -34.261 1.00 94.69 302 LEU A CA 1
ATOM 2409 C C . LEU A 1 302 ? 17.467 -6.374 -33.508 1.00 94.69 302 LEU A C 1
ATOM 2411 O O . LEU A 1 302 ? 18.147 -7.231 -34.067 1.00 94.69 302 LEU A O 1
ATOM 2415 N N . VAL A 1 303 ? 17.080 -6.483 -32.235 1.00 94.12 303 VAL A N 1
ATOM 2416 C CA . VAL A 1 303 ? 17.431 -7.605 -31.358 1.00 94.12 303 VAL A CA 1
ATOM 2417 C C . VAL A 1 303 ? 16.215 -8.047 -30.553 1.00 94.12 303 VAL A C 1
ATOM 2419 O O . VAL A 1 303 ? 15.273 -7.279 -30.358 1.00 94.12 303 VAL A O 1
ATOM 2422 N N . ASP A 1 304 ? 16.244 -9.289 -30.082 1.00 93.19 304 ASP A N 1
ATOM 2423 C CA . ASP A 1 304 ? 15.245 -9.852 -29.181 1.00 93.19 304 ASP A CA 1
ATOM 2424 C C . ASP A 1 304 ? 15.383 -9.321 -27.739 1.00 93.19 304 ASP A C 1
ATOM 2426 O O . ASP A 1 304 ? 16.442 -8.861 -27.305 1.00 93.19 304 ASP A O 1
ATOM 2430 N N . HIS A 1 305 ? 14.292 -9.403 -26.979 1.00 92.06 305 HIS A N 1
ATOM 2431 C CA . HIS A 1 305 ? 14.161 -8.872 -25.625 1.00 92.06 305 HIS A CA 1
ATOM 2432 C C . HIS A 1 305 ? 15.124 -9.507 -24.616 1.00 92.06 305 HIS A C 1
ATOM 2434 O O . HIS A 1 305 ? 15.526 -8.835 -23.670 1.00 92.06 305 HIS A O 1
ATOM 2440 N N . HIS A 1 306 ? 15.552 -10.754 -24.842 1.00 94.00 306 HIS A N 1
ATOM 2441 C CA . HIS A 1 306 ? 16.531 -11.436 -23.995 1.00 94.00 306 HIS A CA 1
ATOM 2442 C C . HIS A 1 306 ? 17.849 -10.660 -23.859 1.00 94.00 306 HIS A C 1
ATOM 2444 O O . HIS A 1 306 ? 18.494 -10.746 -22.816 1.00 94.00 306 HIS A O 1
ATOM 2450 N N . LEU A 1 307 ? 18.232 -9.857 -24.867 1.00 95.19 307 LEU A N 1
ATOM 2451 C CA . LEU A 1 307 ? 19.439 -9.028 -24.802 1.00 95.19 307 LEU A CA 1
ATOM 2452 C C . LEU A 1 307 ? 19.345 -7.941 -23.724 1.00 95.19 307 LEU A C 1
ATOM 2454 O O . LEU A 1 307 ? 20.382 -7.442 -23.316 1.00 95.19 307 LEU A O 1
ATOM 2458 N N . ILE A 1 308 ? 18.153 -7.535 -23.287 1.00 95.81 308 ILE A N 1
ATOM 2459 C CA . ILE A 1 308 ? 17.982 -6.432 -22.326 1.00 95.81 308 ILE A CA 1
ATOM 2460 C C . ILE A 1 308 ? 17.396 -6.884 -20.985 1.00 95.81 308 ILE A C 1
ATOM 2462 O O . ILE A 1 308 ? 17.133 -6.041 -20.127 1.00 95.81 308 ILE A O 1
ATOM 2466 N N . THR A 1 309 ? 17.165 -8.187 -20.792 1.00 94.75 309 THR A N 1
ATOM 2467 C CA . THR A 1 309 ? 16.506 -8.735 -19.595 1.00 94.75 309 THR A CA 1
ATOM 2468 C C . THR A 1 309 ? 17.267 -8.419 -18.304 1.00 94.75 309 THR A C 1
ATOM 2470 O O . THR A 1 309 ? 16.650 -8.099 -17.290 1.00 94.75 309 THR A O 1
ATOM 2473 N N . ASP A 1 310 ? 18.598 -8.428 -18.348 1.00 95.19 310 ASP A N 1
ATOM 2474 C CA . ASP A 1 310 ? 19.494 -8.045 -17.249 1.00 95.19 310 ASP A CA 1
ATOM 2475 C C . ASP A 1 310 ? 19.346 -6.573 -16.826 1.00 95.19 310 ASP A C 1
ATOM 2477 O O . ASP A 1 310 ? 19.598 -6.229 -15.672 1.00 95.19 310 ASP A O 1
ATOM 2481 N N . LEU A 1 311 ? 18.886 -5.705 -17.731 1.00 96.12 311 LEU A N 1
ATOM 2482 C CA . LEU A 1 311 ? 18.733 -4.265 -17.500 1.00 96.12 311 LEU A CA 1
ATOM 2483 C C . LEU A 1 311 ? 17.364 -3.888 -16.907 1.00 96.12 311 LEU A C 1
ATOM 2485 O O . LEU A 1 311 ? 17.194 -2.803 -16.339 1.00 96.12 311 LEU A O 1
ATOM 2489 N N . LEU A 1 312 ? 16.370 -4.774 -17.021 1.00 95.19 312 LEU A N 1
ATOM 2490 C CA . LEU A 1 312 ? 14.989 -4.508 -16.601 1.00 95.19 312 LEU A CA 1
ATOM 2491 C C . LEU A 1 312 ? 14.817 -4.270 -15.101 1.00 95.19 312 LEU A C 1
ATOM 2493 O O . LEU A 1 312 ? 14.058 -3.359 -14.758 1.00 95.19 312 LEU A O 1
ATOM 2497 N N . PRO A 1 313 ? 15.501 -4.997 -14.196 1.00 95.31 313 PRO A N 1
ATOM 2498 C CA . PRO A 1 313 ? 15.363 -4.753 -12.764 1.00 95.31 313 PRO A CA 1
ATOM 2499 C C . PRO A 1 313 ? 15.778 -3.331 -12.375 1.00 95.31 313 PRO A C 1
ATOM 2501 O O . PRO A 1 313 ? 15.133 -2.708 -11.529 1.00 95.31 313 PRO A O 1
ATOM 2504 N N . PHE A 1 314 ? 16.809 -2.781 -13.023 1.00 94.69 314 PHE A N 1
ATOM 2505 C CA . PHE A 1 314 ? 17.265 -1.410 -12.790 1.00 94.69 314 PHE A CA 1
ATOM 2506 C C . PHE A 1 314 ? 16.276 -0.38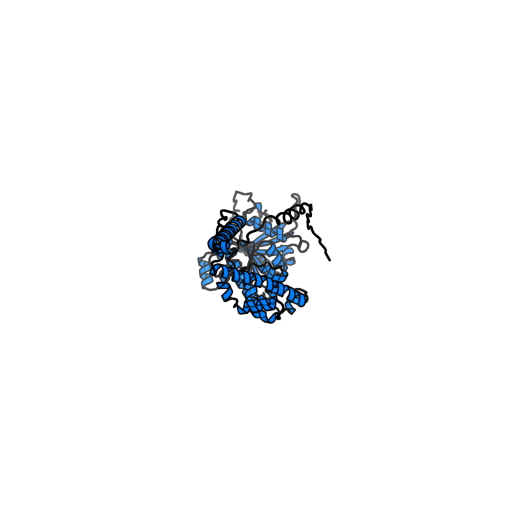7 -13.348 1.00 94.69 314 PHE A C 1
ATOM 2508 O O . PHE A 1 314 ? 15.863 0.519 -12.622 1.00 94.69 314 PHE A O 1
ATOM 2515 N N . LEU A 1 315 ? 15.826 -0.563 -14.597 1.00 94.56 315 LEU A N 1
ATOM 2516 C CA . LEU A 1 315 ? 14.825 0.316 -15.213 1.00 94.56 315 LEU A CA 1
ATOM 2517 C C . LEU A 1 315 ? 13.528 0.353 -14.401 1.00 94.56 315 LEU A C 1
ATOM 2519 O O . LEU A 1 315 ? 13.015 1.429 -14.092 1.00 94.56 315 LEU A O 1
ATOM 2523 N N . ALA A 1 316 ? 13.013 -0.815 -14.019 1.00 95.00 316 ALA A N 1
ATOM 2524 C CA . ALA A 1 316 ? 11.783 -0.916 -13.254 1.00 95.00 316 ALA A CA 1
ATOM 2525 C C . ALA A 1 316 ? 11.945 -0.311 -11.853 1.00 95.00 316 ALA A C 1
ATOM 2527 O O . ALA A 1 316 ? 11.077 0.440 -11.410 1.00 95.00 316 ALA A O 1
ATOM 2528 N N . ARG A 1 317 ? 13.073 -0.546 -11.168 1.00 93.38 317 ARG A N 1
ATOM 2529 C CA . ARG A 1 317 ? 13.348 0.064 -9.858 1.00 93.38 317 ARG A CA 1
ATOM 2530 C C . ARG A 1 317 ? 13.386 1.587 -9.940 1.00 93.38 317 ARG A C 1
ATOM 2532 O O . ARG A 1 317 ? 12.773 2.243 -9.101 1.00 93.38 317 ARG A O 1
ATOM 2539 N N . LEU A 1 318 ? 14.049 2.156 -10.944 1.00 91.50 318 LEU A N 1
ATOM 2540 C CA . LEU A 1 318 ? 14.120 3.609 -11.130 1.00 91.50 318 LEU A CA 1
ATOM 2541 C C . LEU A 1 318 ? 12.761 4.214 -11.502 1.00 91.50 318 LEU A C 1
ATOM 2543 O O . LEU A 1 318 ? 12.420 5.298 -11.030 1.00 91.50 318 LEU A O 1
ATOM 2547 N N . TYR A 1 319 ? 11.958 3.500 -12.292 1.00 91.88 319 TYR A N 1
ATOM 2548 C CA . TYR A 1 319 ? 10.593 3.903 -12.616 1.00 91.88 319 TYR A CA 1
ATOM 2549 C C . TYR A 1 319 ? 9.689 3.905 -11.375 1.00 91.88 319 TYR A C 1
ATOM 2551 O O . TYR A 1 319 ? 9.105 4.929 -11.023 1.00 91.88 319 TYR A O 1
ATOM 2559 N N . PHE A 1 320 ? 9.618 2.785 -10.651 1.00 90.50 320 PHE A N 1
ATOM 2560 C CA . PHE A 1 320 ? 8.720 2.647 -9.504 1.00 90.50 320 PHE A CA 1
ATOM 2561 C C . PHE A 1 320 ? 9.163 3.430 -8.269 1.00 90.50 320 PHE A C 1
ATOM 2563 O O . PHE A 1 320 ? 8.329 3.644 -7.398 1.00 90.50 320 PHE A O 1
ATOM 2570 N N . THR A 1 321 ? 10.417 3.892 -8.200 1.00 87.31 321 THR A N 1
ATOM 2571 C CA . THR A 1 321 ? 10.896 4.872 -7.202 1.00 87.31 321 THR A CA 1
ATOM 2572 C C . THR A 1 321 ? 10.777 6.332 -7.674 1.00 87.31 321 THR A C 1
ATOM 2574 O O . THR A 1 321 ? 11.244 7.230 -6.981 1.00 87.31 321 THR A O 1
ATOM 2577 N N . ARG A 1 322 ? 10.145 6.583 -8.835 1.00 84.19 322 ARG A N 1
ATOM 2578 C CA . ARG A 1 322 ? 9.949 7.903 -9.477 1.00 84.19 322 ARG A CA 1
ATOM 2579 C C . ARG A 1 322 ? 11.233 8.681 -9.803 1.00 84.19 322 ARG A C 1
ATOM 2581 O O . ARG A 1 322 ? 11.191 9.888 -10.027 1.00 84.19 322 ARG A O 1
ATOM 2588 N N . LYS A 1 323 ? 12.376 7.997 -9.904 1.00 85.44 323 LYS A N 1
ATOM 2589 C CA . LYS A 1 323 ? 13.626 8.588 -10.414 1.00 85.44 323 LYS A CA 1
ATOM 2590 C C . LYS A 1 323 ? 13.575 8.822 -11.927 1.00 85.44 323 LYS A C 1
ATOM 2592 O O . LYS A 1 323 ? 14.193 9.764 -12.418 1.00 85.44 323 LYS A O 1
ATOM 2597 N N . ILE A 1 324 ? 12.814 7.992 -12.645 1.00 87.00 324 ILE A N 1
ATOM 2598 C CA . ILE A 1 324 ? 12.469 8.185 -14.059 1.00 87.00 324 ILE A CA 1
ATOM 2599 C C . ILE A 1 324 ? 11.066 8.792 -14.148 1.00 87.00 324 ILE A C 1
ATOM 2601 O O . ILE A 1 324 ? 10.091 8.175 -13.719 1.00 87.00 324 ILE A O 1
ATOM 2605 N N . LYS A 1 325 ? 10.961 9.991 -14.731 1.00 84.94 325 LYS A N 1
ATOM 2606 C CA . LYS A 1 325 ? 9.701 10.737 -14.885 1.00 84.94 325 LYS A CA 1
ATOM 2607 C C . LYS A 1 325 ? 9.084 10.462 -16.258 1.00 84.94 325 LYS A C 1
ATOM 2609 O O . LYS A 1 325 ? 9.151 11.290 -17.158 1.00 84.94 325 LYS A O 1
ATOM 2614 N N . VAL A 1 326 ? 8.539 9.259 -16.426 1.00 88.00 326 VAL A N 1
ATOM 2615 C CA . VAL A 1 326 ? 7.912 8.811 -17.679 1.00 88.00 326 VAL A CA 1
ATOM 2616 C C . VAL A 1 326 ? 6.461 8.429 -17.427 1.00 88.00 326 VAL A C 1
ATOM 2618 O O . VAL A 1 326 ? 6.161 7.679 -16.504 1.00 88.00 326 VAL A O 1
ATOM 2621 N N . ASP A 1 327 ? 5.559 8.857 -18.303 1.00 88.50 327 ASP A N 1
ATOM 2622 C CA . ASP A 1 327 ? 4.155 8.469 -18.209 1.00 88.50 327 ASP A CA 1
ATOM 2623 C C . ASP A 1 327 ? 3.915 7.124 -18.903 1.00 88.50 327 ASP A C 1
ATOM 2625 O O . ASP A 1 327 ? 3.972 6.992 -20.136 1.00 88.50 327 ASP A O 1
ATOM 2629 N N . LEU A 1 328 ? 3.627 6.098 -18.101 1.00 91.00 328 LEU A N 1
ATOM 2630 C CA . LEU A 1 328 ? 3.215 4.777 -18.568 1.00 91.00 328 LEU A CA 1
ATOM 2631 C C . LEU A 1 328 ? 1.743 4.544 -18.231 1.00 91.00 328 LEU A C 1
ATOM 2633 O O . LEU A 1 328 ? 1.281 4.860 -17.139 1.00 91.00 328 LEU A O 1
ATOM 2637 N N . ASN A 1 329 ? 1.010 3.936 -19.164 1.00 92.00 329 ASN A N 1
ATOM 2638 C CA . ASN A 1 329 ? -0.335 3.442 -18.871 1.00 92.00 329 ASN A CA 1
ATOM 2639 C C . ASN A 1 329 ? -0.262 2.293 -17.842 1.00 92.00 329 ASN A C 1
ATOM 2641 O O . ASN A 1 329 ? 0.752 1.599 -17.769 1.00 92.00 329 ASN A O 1
ATOM 2645 N N . THR A 1 330 ? -1.341 2.016 -17.108 1.00 91.44 330 THR A N 1
ATOM 2646 C CA . THR A 1 330 ? -1.422 0.943 -16.101 1.00 91.44 330 THR A CA 1
ATOM 2647 C C . THR A 1 330 ? -0.939 -0.403 -16.642 1.00 91.44 330 THR A C 1
ATOM 2649 O O . THR A 1 330 ? -0.180 -1.099 -15.976 1.00 91.44 330 THR A O 1
ATOM 2652 N N . LEU A 1 331 ? -1.306 -0.742 -17.882 1.00 93.19 331 LEU A N 1
ATOM 2653 C CA . LEU A 1 331 ? -0.856 -1.970 -18.539 1.00 93.19 331 LEU A CA 1
ATOM 2654 C C . LEU A 1 331 ? 0.655 -1.967 -18.832 1.00 93.19 331 LEU A C 1
ATOM 2656 O O . LEU A 1 331 ? 1.333 -2.962 -18.611 1.00 93.19 331 LEU A O 1
ATOM 2660 N N . GLN A 1 332 ? 1.190 -0.835 -19.295 1.00 94.94 332 GLN A N 1
ATOM 2661 C CA . GLN A 1 332 ? 2.620 -0.656 -19.568 1.00 94.94 332 GLN A CA 1
ATOM 2662 C C . GLN A 1 332 ? 3.453 -0.755 -18.282 1.00 94.94 332 GLN A C 1
ATOM 2664 O O . GLN A 1 332 ? 4.453 -1.470 -18.251 1.00 94.94 332 GLN A O 1
ATOM 2669 N N . ALA A 1 333 ? 3.009 -0.089 -17.213 1.00 94.44 333 ALA A N 1
ATOM 2670 C CA . ALA A 1 333 ? 3.618 -0.195 -15.893 1.00 94.44 333 ALA A CA 1
ATOM 2671 C C . ALA A 1 333 ? 3.531 -1.633 -15.353 1.00 94.44 333 ALA A C 1
ATOM 2673 O O . ALA A 1 333 ? 4.503 -2.142 -14.804 1.00 94.44 333 ALA A O 1
ATOM 2674 N N . GLY A 1 334 ? 2.401 -2.316 -15.561 1.00 95.12 334 GLY A N 1
ATOM 2675 C CA . GLY A 1 334 ? 2.218 -3.713 -15.168 1.00 95.12 334 GLY A CA 1
ATOM 2676 C C . GLY A 1 334 ? 3.187 -4.664 -15.854 1.00 95.12 334 GLY A C 1
ATOM 2677 O O . GLY A 1 334 ? 3.812 -5.476 -15.182 1.00 95.12 334 GLY A O 1
ATOM 2678 N N . ILE A 1 335 ? 3.379 -4.518 -17.167 1.00 96.06 335 ILE A N 1
ATOM 2679 C CA . ILE A 1 335 ? 4.352 -5.319 -17.924 1.00 96.06 335 ILE A CA 1
ATOM 2680 C C . ILE A 1 335 ? 5.779 -5.055 -17.419 1.00 96.06 335 ILE A C 1
ATOM 2682 O O . ILE A 1 335 ? 6.527 -6.002 -17.185 1.00 96.06 335 ILE A O 1
ATOM 2686 N N . LEU A 1 336 ? 6.147 -3.788 -17.190 1.00 96.06 336 LEU A N 1
ATOM 2687 C CA . LEU A 1 336 ? 7.464 -3.434 -16.647 1.00 96.06 336 LEU A CA 1
ATOM 2688 C C . LEU A 1 336 ? 7.692 -4.025 -15.247 1.00 96.06 336 LEU A C 1
ATOM 2690 O O . LEU A 1 336 ? 8.782 -4.512 -14.956 1.00 96.06 336 LEU A O 1
ATOM 2694 N N . MET A 1 337 ? 6.671 -4.010 -14.387 1.00 95.88 337 MET A N 1
ATOM 2695 C CA . MET A 1 337 ? 6.725 -4.625 -13.059 1.00 95.88 337 MET A CA 1
ATOM 2696 C C . MET A 1 337 ? 6.873 -6.142 -13.142 1.00 95.88 337 MET A C 1
ATOM 2698 O O . MET A 1 337 ? 7.706 -6.710 -12.441 1.00 95.88 337 MET A O 1
ATOM 2702 N N . ALA A 1 338 ? 6.079 -6.791 -13.989 1.00 96.44 338 ALA A N 1
ATOM 2703 C CA . ALA A 1 338 ? 6.053 -8.240 -14.096 1.00 96.44 338 ALA A CA 1
ATOM 2704 C C . ALA A 1 338 ? 7.396 -8.794 -14.589 1.00 96.44 338 ALA A C 1
ATOM 2706 O O . ALA A 1 338 ? 7.971 -9.669 -13.947 1.00 96.44 338 ALA A O 1
ATOM 2707 N N . LEU A 1 339 ? 7.924 -8.235 -15.683 1.00 95.69 339 LEU A N 1
ATOM 2708 C CA . LEU A 1 339 ? 9.187 -8.679 -16.277 1.00 95.69 339 LEU A CA 1
ATOM 2709 C C . LEU A 1 339 ? 10.401 -8.198 -15.466 1.00 95.69 339 LEU A C 1
ATOM 2711 O O . LEU A 1 339 ? 11.353 -8.945 -15.263 1.00 95.69 339 LEU A O 1
ATOM 2715 N N . GLY A 1 340 ? 10.376 -6.947 -14.993 1.00 95.62 340 GLY A N 1
ATOM 2716 C CA . GLY A 1 340 ? 11.529 -6.320 -14.346 1.00 95.62 340 GLY A CA 1
ATOM 2717 C C . GLY A 1 340 ? 11.661 -6.602 -12.850 1.00 95.62 340 GLY A C 1
ATOM 2718 O O . GLY A 1 340 ? 12.778 -6.780 -12.375 1.00 95.62 340 GLY A O 1
ATOM 2719 N N . LEU A 1 341 ? 10.553 -6.626 -12.100 1.00 96.19 341 LEU A N 1
ATOM 2720 C CA . LEU A 1 341 ? 10.571 -6.753 -10.633 1.00 96.19 341 LEU A CA 1
ATOM 2721 C C . LEU A 1 341 ? 10.073 -8.104 -10.125 1.00 96.19 341 LEU A C 1
ATOM 2723 O O . LEU A 1 341 ? 10.612 -8.592 -9.142 1.00 96.19 341 LEU A O 1
ATOM 2727 N N . GLN A 1 342 ? 9.052 -8.693 -10.752 1.00 96.56 342 GLN A N 1
ATOM 2728 C CA . GLN A 1 342 ? 8.555 -10.024 -10.371 1.00 96.56 342 GLN A CA 1
ATOM 2729 C C . GLN A 1 342 ? 9.287 -11.162 -11.089 1.00 96.56 342 GLN A C 1
ATOM 2731 O O . GLN A 1 342 ? 9.085 -12.321 -10.741 1.00 96.56 342 GLN A O 1
ATOM 2736 N N . HIS A 1 343 ? 10.113 -10.838 -12.090 1.00 95.56 343 HIS A N 1
ATOM 2737 C CA . HIS A 1 343 ? 10.850 -11.799 -12.916 1.00 95.56 343 HIS A CA 1
ATOM 2738 C C . HIS A 1 343 ? 9.955 -12.876 -13.553 1.00 95.56 343 HIS A C 1
ATOM 2740 O O . HIS A 1 343 ? 10.378 -14.012 -13.760 1.00 95.56 343 HIS A O 1
ATOM 2746 N N . LYS A 1 344 ? 8.705 -12.515 -13.868 1.00 95.38 344 LYS A N 1
ATOM 2747 C CA . LYS A 1 344 ? 7.761 -13.387 -14.572 1.00 95.38 344 LYS A CA 1
ATOM 2748 C C . LYS A 1 344 ? 8.200 -13.578 -16.018 1.00 95.38 344 LYS A C 1
ATOM 2750 O O . LYS A 1 344 ? 8.738 -12.657 -16.636 1.00 95.38 344 LYS A O 1
ATOM 2755 N N . THR A 1 345 ? 7.923 -14.751 -16.577 1.00 94.56 345 THR A N 1
ATOM 2756 C CA . THR A 1 345 ? 8.143 -14.985 -18.007 1.00 94.56 345 THR A CA 1
ATOM 2757 C C . THR A 1 345 ? 7.084 -14.262 -18.838 1.00 94.56 345 THR A C 1
ATOM 2759 O O . THR A 1 345 ? 6.009 -13.919 -18.341 1.00 94.56 345 THR A O 1
ATOM 2762 N N . VAL A 1 346 ? 7.356 -14.042 -20.129 1.00 94.56 346 VAL A N 1
ATOM 2763 C CA . VAL A 1 346 ? 6.360 -13.456 -21.043 1.00 94.56 346 VAL A CA 1
ATOM 2764 C C . VAL A 1 346 ? 5.085 -14.306 -21.072 1.00 94.56 346 VAL A C 1
ATOM 2766 O O . VAL A 1 346 ? 3.991 -13.745 -21.073 1.00 94.56 346 VAL A O 1
ATOM 2769 N N . ASP A 1 347 ? 5.211 -15.632 -20.994 1.00 94.44 347 ASP A N 1
ATOM 2770 C CA . ASP A 1 347 ? 4.078 -16.562 -20.970 1.00 94.44 347 ASP A CA 1
ATOM 2771 C C . ASP A 1 347 ? 3.231 -16.431 -19.695 1.00 94.44 347 ASP A C 1
ATOM 2773 O O . ASP A 1 347 ? 2.002 -16.514 -19.750 1.00 94.44 347 ASP A O 1
ATOM 2777 N N . ASP A 1 348 ? 3.855 -16.182 -18.543 1.00 94.88 348 ASP A N 1
ATOM 2778 C CA . ASP A 1 348 ? 3.122 -15.923 -17.298 1.00 94.88 348 ASP A CA 1
ATOM 2779 C C . ASP A 1 348 ? 2.337 -14.612 -17.391 1.00 94.88 348 ASP A C 1
ATOM 2781 O O . ASP A 1 348 ? 1.165 -14.549 -17.011 1.00 94.88 348 ASP A O 1
ATOM 2785 N N . VAL A 1 349 ? 2.951 -13.576 -17.973 1.00 95.25 349 VAL A N 1
ATOM 2786 C CA . VAL A 1 349 ? 2.277 -12.295 -18.225 1.00 95.25 349 VAL A CA 1
ATOM 2787 C C . VAL A 1 349 ? 1.128 -12.471 -19.220 1.00 95.25 349 VAL A C 1
ATOM 2789 O O . VAL A 1 349 ? 0.065 -11.888 -19.015 1.00 95.25 349 VAL A O 1
ATOM 2792 N N . MET A 1 350 ? 1.286 -13.302 -20.256 1.00 95.38 350 MET A N 1
ATOM 2793 C CA . MET A 1 350 ? 0.208 -13.628 -21.200 1.00 95.38 350 MET A CA 1
ATOM 2794 C C . MET A 1 350 ? -1.002 -14.233 -20.502 1.00 95.38 350 MET A C 1
ATOM 2796 O O . MET A 1 350 ? -2.123 -13.783 -20.737 1.00 95.38 350 MET A O 1
ATOM 2800 N N . LYS A 1 351 ? -0.781 -15.231 -19.639 1.00 93.69 351 LYS A N 1
ATOM 2801 C CA . LYS A 1 351 ? -1.856 -15.911 -18.903 1.00 93.69 351 LYS A CA 1
ATOM 2802 C C . LYS A 1 351 ? -2.597 -14.954 -17.978 1.00 93.69 351 LYS A C 1
ATOM 2804 O O . LYS A 1 351 ? -3.816 -15.022 -17.877 1.00 93.69 351 LYS A O 1
ATOM 2809 N N . GLU A 1 352 ? -1.869 -14.063 -17.314 1.00 93.88 352 GLU A N 1
ATOM 2810 C CA . GLU A 1 352 ? -2.458 -13.169 -16.322 1.00 93.88 352 GLU A CA 1
ATOM 2811 C C . GLU A 1 352 ? -3.191 -11.976 -16.951 1.00 93.88 352 GLU A C 1
ATOM 2813 O O . GLU A 1 352 ? -4.272 -11.589 -16.510 1.00 93.88 352 GLU A O 1
ATOM 2818 N N . VAL A 1 353 ? -2.603 -11.385 -17.991 1.00 92.06 353 VAL A N 1
ATOM 2819 C CA . VAL A 1 353 ? -3.135 -10.194 -18.668 1.00 92.06 353 VAL A CA 1
ATOM 2820 C C . VAL A 1 353 ? -4.139 -10.568 -19.768 1.00 92.06 353 VAL A C 1
ATOM 2822 O O . VAL A 1 353 ? -4.912 -9.718 -20.209 1.00 92.06 353 VAL A O 1
ATOM 2825 N N . ASN A 1 354 ? -4.163 -11.837 -20.185 1.00 93.44 354 ASN A N 1
ATOM 2826 C CA . ASN A 1 354 ? -5.001 -12.370 -21.258 1.00 93.44 354 ASN A CA 1
ATOM 2827 C C . ASN A 1 354 ? -4.784 -11.646 -22.603 1.00 93.44 354 ASN A C 1
ATOM 2829 O O . ASN A 1 354 ? -5.728 -11.259 -23.293 1.00 93.44 354 ASN A O 1
ATOM 2833 N N . LEU A 1 355 ? -3.513 -11.431 -22.961 1.00 93.88 355 LEU A N 1
ATOM 2834 C CA . LEU A 1 355 ? -3.086 -10.834 -24.231 1.00 93.88 355 LEU A CA 1
ATOM 2835 C C . LEU A 1 355 ? -2.055 -11.733 -24.930 1.00 93.88 355 LEU A C 1
ATOM 2837 O O . LEU A 1 355 ? -1.277 -12.406 -24.253 1.00 93.88 355 LEU A O 1
ATOM 2841 N N . PRO A 1 356 ? -1.997 -11.734 -26.275 1.00 95.38 356 PRO A N 1
ATOM 2842 C CA . PRO A 1 356 ? -1.006 -12.515 -27.009 1.00 95.38 356 PRO A CA 1
ATOM 2843 C C . PRO A 1 356 ? 0.415 -11.952 -26.827 1.00 95.38 356 PRO A C 1
ATOM 2845 O O . PRO A 1 356 ? 0.600 -10.737 -26.687 1.00 95.38 356 PRO A O 1
ATOM 2848 N N . SER A 1 357 ? 1.430 -12.824 -26.907 1.00 93.56 357 SER A N 1
ATOM 2849 C CA . SER A 1 357 ? 2.857 -12.480 -26.740 1.00 93.56 357 SER A CA 1
ATOM 2850 C C . SER A 1 357 ? 3.295 -11.301 -27.605 1.00 93.56 357 SER A C 1
ATOM 2852 O O . SER A 1 357 ? 3.977 -10.398 -27.126 1.00 93.56 357 SER A O 1
ATOM 2854 N N . SER A 1 358 ? 2.859 -11.265 -28.866 1.00 93.81 358 SER A N 1
ATOM 2855 C CA . SER A 1 358 ? 3.204 -10.203 -29.815 1.00 93.81 358 SER A CA 1
ATOM 2856 C C . SER A 1 358 ? 2.756 -8.818 -29.343 1.00 93.81 358 SER A C 1
ATOM 2858 O O . SER A 1 358 ? 3.493 -7.843 -29.492 1.00 93.81 358 SER A O 1
ATOM 2860 N N . GLN A 1 359 ? 1.578 -8.718 -28.721 1.00 95.25 359 GLN A N 1
ATOM 2861 C CA . GLN A 1 359 ? 1.074 -7.458 -28.176 1.00 95.25 359 GLN A CA 1
ATOM 2862 C C . GLN A 1 359 ? 1.813 -7.061 -26.898 1.00 95.25 359 GLN A C 1
ATOM 2864 O O . GLN A 1 359 ? 2.127 -5.882 -26.725 1.00 95.25 359 GLN A O 1
ATOM 2869 N N . ILE A 1 360 ? 2.139 -8.023 -26.029 1.00 95.44 360 ILE A N 1
ATOM 2870 C CA . ILE A 1 360 ? 2.917 -7.769 -24.809 1.00 95.44 360 ILE A CA 1
ATOM 2871 C C . ILE A 1 360 ? 4.311 -7.258 -25.168 1.00 95.44 360 ILE A C 1
ATOM 2873 O O . ILE A 1 360 ? 4.720 -6.221 -24.651 1.00 95.44 360 ILE A O 1
ATOM 2877 N N . LEU A 1 361 ? 5.000 -7.909 -26.107 1.00 94.94 361 LEU A N 1
ATOM 2878 C CA . LEU A 1 361 ? 6.316 -7.480 -26.582 1.00 94.94 361 LEU A CA 1
ATOM 2879 C C . LEU A 1 361 ? 6.258 -6.118 -27.287 1.00 94.94 361 LEU A C 1
ATOM 2881 O O . LEU A 1 361 ? 7.133 -5.283 -27.073 1.00 94.94 361 LEU A O 1
ATOM 2885 N N . ALA A 1 362 ? 5.203 -5.833 -28.056 1.00 95.06 362 ALA A N 1
ATOM 2886 C CA . ALA A 1 362 ? 5.017 -4.514 -28.660 1.00 95.06 362 ALA A CA 1
ATOM 2887 C C . ALA A 1 362 ? 4.810 -3.410 -27.605 1.00 95.06 362 ALA A C 1
ATOM 2889 O O . ALA A 1 362 ? 5.368 -2.316 -27.720 1.00 95.06 362 ALA A O 1
ATOM 2890 N N . LEU A 1 363 ? 4.020 -3.677 -26.559 1.00 95.81 363 LEU A N 1
ATOM 2891 C CA . LEU A 1 363 ? 3.827 -2.746 -25.445 1.00 95.81 363 LEU A CA 1
ATOM 2892 C C . LEU A 1 363 ? 5.104 -2.575 -24.624 1.00 95.81 363 LEU A C 1
ATOM 2894 O O . LEU A 1 363 ? 5.434 -1.450 -24.254 1.00 95.81 363 LEU A O 1
ATOM 2898 N N . PHE A 1 364 ? 5.832 -3.661 -24.390 1.00 96.25 364 PHE A N 1
ATOM 2899 C CA . PHE A 1 364 ? 7.116 -3.657 -23.711 1.00 96.25 364 PHE A CA 1
ATOM 2900 C C . PHE A 1 364 ? 8.159 -2.837 -24.485 1.00 96.25 364 PHE A C 1
ATOM 2902 O O . PHE A 1 364 ? 8.776 -1.941 -23.915 1.00 96.25 364 PHE A O 1
ATOM 2909 N N . ASN A 1 365 ? 8.264 -3.010 -25.805 1.00 96.31 365 ASN A N 1
ATOM 2910 C CA . ASN A 1 365 ? 9.125 -2.185 -26.654 1.00 96.31 365 ASN A CA 1
ATOM 2911 C C . ASN A 1 365 ? 8.761 -0.689 -26.574 1.00 96.31 365 ASN A C 1
ATOM 2913 O O . ASN A 1 365 ? 9.646 0.158 -26.458 1.00 96.31 365 ASN A O 1
ATOM 2917 N N . ARG A 1 366 ? 7.463 -0.344 -26.532 1.00 96.00 366 ARG A N 1
ATOM 2918 C CA . ARG A 1 366 ? 7.020 1.046 -26.297 1.00 96.00 366 ARG A CA 1
ATOM 2919 C C . ARG A 1 366 ? 7.457 1.582 -24.931 1.00 96.00 366 ARG A C 1
ATOM 2921 O O . ARG A 1 366 ? 7.793 2.760 -24.847 1.00 96.00 366 ARG A O 1
ATOM 2928 N N . VAL A 1 367 ? 7.445 0.756 -23.881 1.00 96.31 367 VAL A N 1
ATOM 2929 C CA . VAL A 1 367 ? 7.968 1.139 -22.557 1.00 96.31 367 VAL A CA 1
ATOM 2930 C C . VAL A 1 367 ? 9.457 1.446 -22.651 1.00 96.31 367 VAL A C 1
ATOM 2932 O O . VAL A 1 367 ? 9.871 2.530 -22.247 1.00 96.31 367 VAL A O 1
ATOM 2935 N N . ILE A 1 368 ? 10.244 0.546 -23.247 1.00 96.62 368 ILE A N 1
ATOM 2936 C CA . ILE A 1 368 ? 11.691 0.732 -23.393 1.00 96.62 368 ILE A CA 1
ATOM 2937 C C . ILE A 1 368 ? 12.013 1.995 -24.195 1.00 96.62 368 ILE A C 1
ATOM 2939 O O . ILE A 1 368 ? 12.848 2.776 -23.754 1.00 96.62 368 ILE A O 1
ATOM 2943 N N . ARG A 1 369 ? 11.304 2.268 -25.299 1.00 96.06 369 ARG A N 1
ATOM 2944 C CA . ARG A 1 369 ? 11.472 3.512 -26.077 1.00 96.06 369 ARG A CA 1
ATOM 2945 C C . ARG A 1 369 ? 11.246 4.768 -25.236 1.00 96.06 369 ARG A C 1
ATOM 2947 O O . ARG A 1 369 ? 12.031 5.705 -25.326 1.00 96.06 369 ARG A O 1
ATOM 2954 N N . LYS A 1 370 ? 10.188 4.794 -24.417 1.00 95.69 370 LYS A N 1
ATOM 2955 C CA . LYS A 1 370 ? 9.895 5.940 -23.541 1.00 95.69 370 LYS A CA 1
ATOM 2956 C C . LYS A 1 370 ? 10.966 6.122 -22.464 1.00 95.69 370 LYS A C 1
ATOM 2958 O O . LYS A 1 370 ? 11.414 7.241 -22.241 1.00 95.69 370 LYS A O 1
ATOM 2963 N N . CYS A 1 371 ? 11.386 5.032 -21.819 1.00 94.88 371 CYS A N 1
ATOM 2964 C CA . CYS A 1 371 ? 12.458 5.076 -20.828 1.00 94.88 371 CYS A CA 1
ATOM 2965 C C . CYS A 1 371 ? 13.773 5.543 -21.461 1.00 94.88 371 CYS A C 1
ATOM 2967 O O . CYS A 1 371 ? 14.406 6.448 -20.933 1.00 94.88 371 CYS A O 1
ATOM 2969 N N . LEU A 1 372 ? 14.150 4.988 -22.615 1.00 95.38 372 LEU A N 1
ATOM 2970 C CA . LEU A 1 372 ? 15.366 5.353 -23.337 1.00 95.38 372 LEU A CA 1
ATOM 2971 C C . LEU A 1 372 ? 15.371 6.828 -23.753 1.00 95.38 372 LEU A C 1
ATOM 2973 O O . LEU A 1 372 ? 16.383 7.493 -23.571 1.00 95.38 372 LEU A O 1
ATOM 2977 N N . ALA A 1 373 ? 14.247 7.356 -24.249 1.00 94.94 373 ALA A N 1
ATOM 2978 C CA . ALA A 1 373 ? 14.127 8.775 -24.586 1.00 94.94 373 ALA A CA 1
ATOM 2979 C C . ALA A 1 373 ? 14.428 9.675 -23.375 1.00 94.94 373 ALA A C 1
ATOM 2981 O O . ALA A 1 373 ? 15.189 10.631 -23.493 1.00 94.94 373 ALA A O 1
ATOM 2982 N N . TYR A 1 374 ? 13.902 9.324 -22.197 1.00 94.25 374 TYR A N 1
ATOM 2983 C CA . TYR A 1 374 ? 14.205 10.040 -20.957 1.00 94.25 374 TYR A CA 1
ATOM 2984 C C . TYR A 1 374 ? 15.679 9.899 -20.542 1.00 94.25 374 TYR A C 1
ATOM 2986 O O . TYR A 1 374 ? 16.315 10.883 -20.174 1.00 94.25 374 TYR A O 1
ATOM 2994 N N . LEU A 1 375 ? 16.256 8.695 -20.629 1.00 93.50 375 LEU A N 1
ATOM 2995 C CA . LEU A 1 375 ? 17.669 8.472 -20.298 1.00 93.50 375 LEU A CA 1
ATOM 2996 C C . LEU A 1 375 ? 18.613 9.255 -21.221 1.00 93.50 375 LEU A C 1
ATOM 2998 O O . LEU A 1 375 ? 19.593 9.831 -20.751 1.00 93.50 375 LEU A O 1
ATOM 3002 N N . ASN A 1 376 ? 18.300 9.319 -22.516 1.00 93.81 376 ASN A N 1
ATOM 3003 C CA . ASN A 1 376 ? 19.055 10.111 -23.482 1.00 93.81 376 ASN A CA 1
ATOM 3004 C C . ASN A 1 376 ? 18.935 11.606 -23.188 1.00 93.81 376 ASN A C 1
ATOM 3006 O O . ASN A 1 376 ? 19.957 12.281 -23.163 1.00 93.81 376 ASN A O 1
ATOM 3010 N N . GLN A 1 377 ? 17.743 12.100 -22.841 1.00 93.12 377 GLN A N 1
ATOM 3011 C CA . GLN A 1 377 ? 17.554 13.492 -22.421 1.00 93.12 377 GLN A CA 1
ATOM 3012 C C . GLN A 1 377 ? 18.421 13.849 -21.198 1.00 93.12 377 GLN A C 1
ATOM 3014 O O . GLN A 1 377 ? 19.029 14.918 -21.147 1.00 93.12 377 GLN A O 1
ATOM 3019 N N . VAL A 1 378 ? 18.537 12.949 -20.215 1.00 91.25 378 VAL A N 1
ATOM 3020 C CA . VAL A 1 378 ? 19.424 13.142 -19.051 1.00 91.25 378 VAL A CA 1
ATOM 3021 C C . VAL A 1 378 ? 20.900 13.185 -19.472 1.00 91.25 378 VAL A C 1
ATOM 3023 O O . VAL A 1 378 ? 21.679 13.983 -18.950 1.00 91.25 378 VAL A O 1
ATOM 3026 N N . CYS A 1 379 ? 21.308 12.347 -20.425 1.00 90.50 379 CYS A N 1
ATOM 3027 C CA . CYS A 1 379 ? 22.663 12.380 -20.976 1.00 90.50 379 CYS A CA 1
ATOM 3028 C C . CYS A 1 379 ? 22.943 13.673 -21.760 1.00 90.50 379 CYS A C 1
ATOM 3030 O O . CYS A 1 379 ? 24.002 14.269 -21.572 1.00 90.50 379 CYS A O 1
ATOM 3032 N N . GLU A 1 380 ? 22.008 14.110 -22.603 1.00 90.38 380 GLU A N 1
ATOM 3033 C CA . GLU A 1 380 ? 22.107 15.324 -23.421 1.00 90.38 380 GLU A CA 1
ATOM 3034 C C . GLU A 1 380 ? 22.210 16.575 -22.547 1.00 90.38 380 GLU A C 1
ATOM 3036 O O . GLU A 1 380 ? 23.173 17.327 -22.672 1.00 90.38 380 GLU A O 1
ATOM 3041 N N . THR A 1 381 ? 21.304 16.736 -21.580 1.00 88.81 381 THR A N 1
ATOM 3042 C CA . THR A 1 381 ? 21.323 17.866 -20.630 1.00 88.81 381 THR A CA 1
ATOM 3043 C C . THR A 1 381 ? 22.618 17.927 -19.814 1.00 88.81 381 THR A C 1
ATOM 3045 O O . THR A 1 381 ? 23.169 19.005 -19.584 1.00 88.81 381 THR A O 1
ATOM 3048 N N . ALA A 1 382 ? 23.174 16.777 -19.422 1.00 87.38 382 ALA A N 1
ATOM 3049 C CA . ALA A 1 382 ? 24.472 16.731 -18.755 1.00 87.38 382 ALA A CA 1
ATOM 3050 C C . ALA A 1 382 ? 25.625 17.165 -19.679 1.00 87.38 382 ALA A C 1
ATOM 3052 O O . ALA A 1 382 ? 26.511 17.900 -19.243 1.00 87.38 382 ALA A O 1
ATOM 3053 N N . ILE A 1 383 ? 25.612 16.759 -20.953 1.00 86.56 383 ILE A N 1
ATOM 3054 C CA . ILE A 1 383 ? 26.612 17.189 -21.942 1.00 86.56 383 ILE A CA 1
ATOM 3055 C C . ILE A 1 383 ? 26.495 18.694 -22.208 1.00 86.56 383 ILE A C 1
ATOM 3057 O O . ILE A 1 383 ? 27.511 19.384 -22.198 1.00 86.56 383 ILE A O 1
ATOM 3061 N N . GLU A 1 384 ? 25.283 19.224 -22.380 1.00 86.00 384 GLU A N 1
ATOM 3062 C CA . GLU A 1 384 ? 25.035 20.662 -22.555 1.00 86.00 384 GLU A CA 1
ATOM 3063 C C . GLU A 1 384 ? 25.584 21.485 -21.387 1.00 86.00 384 GLU A C 1
ATOM 3065 O O . GLU A 1 384 ? 26.231 22.516 -21.605 1.00 86.00 384 GLU A O 1
ATOM 3070 N N . SER A 1 385 ? 25.386 20.998 -20.156 1.00 84.06 385 SER A N 1
ATOM 3071 C CA . SER A 1 385 ? 25.925 21.638 -18.955 1.00 84.06 385 SER A CA 1
ATOM 3072 C C . SER A 1 385 ? 27.459 21.617 -18.922 1.00 84.06 385 SER A C 1
ATOM 3074 O O . SER A 1 385 ? 28.080 22.636 -18.626 1.00 84.06 385 SER A O 1
ATOM 3076 N N . HIS A 1 386 ? 28.088 20.501 -19.311 1.00 83.38 386 HIS A N 1
ATOM 3077 C CA . HIS A 1 386 ? 29.546 20.363 -19.351 1.00 83.38 386 HIS A CA 1
ATOM 3078 C C . HIS A 1 386 ? 30.183 21.183 -20.486 1.00 83.38 386 HIS A C 1
ATOM 3080 O O . HIS A 1 386 ? 31.300 21.680 -20.354 1.00 83.38 386 HIS A O 1
ATOM 3086 N N . LEU A 1 387 ? 29.483 21.339 -21.612 1.00 81.88 387 LEU A N 1
ATOM 3087 C CA . LEU A 1 387 ? 29.904 22.175 -22.740 1.00 81.88 387 LEU A CA 1
ATOM 3088 C C . LEU A 1 387 ? 29.629 23.674 -22.510 1.00 81.88 387 LEU A C 1
ATOM 3090 O O . LEU A 1 387 ? 29.998 24.492 -23.354 1.00 81.88 387 LEU A O 1
ATOM 3094 N N . GLY A 1 388 ? 28.981 24.049 -21.399 1.00 68.62 388 GLY A N 1
ATOM 3095 C CA . GLY A 1 388 ? 28.658 25.440 -21.067 1.00 68.62 388 GLY A CA 1
ATOM 3096 C C . GLY A 1 388 ? 27.636 26.085 -22.011 1.00 68.62 388 GLY A C 1
ATOM 3097 O O . GLY A 1 388 ? 27.550 27.311 -22.084 1.00 68.62 388 GLY A O 1
ATOM 3098 N N . ILE A 1 389 ? 26.859 25.288 -22.753 1.00 62.25 389 ILE A N 1
ATOM 3099 C CA . ILE A 1 389 ? 25.903 25.794 -23.753 1.00 62.25 389 ILE A CA 1
ATOM 3100 C C . ILE A 1 389 ? 24.729 26.501 -23.062 1.00 62.25 389 ILE A C 1
ATOM 3102 O O . ILE A 1 389 ? 24.246 27.515 -23.561 1.00 62.25 389 ILE A O 1
ATOM 3106 N N . SER A 1 390 ? 24.344 26.063 -21.860 1.00 54.38 390 SER A N 1
ATOM 3107 C CA . SER A 1 390 ? 23.284 26.703 -21.068 1.00 54.38 390 SER A CA 1
ATOM 3108 C C . SER A 1 390 ? 23.621 28.141 -20.631 1.00 54.38 390 SER A C 1
ATOM 3110 O O . SER A 1 390 ? 22.708 28.917 -20.376 1.00 54.38 390 SER A O 1
ATOM 3112 N N . GLN A 1 391 ? 24.903 28.539 -20.603 1.00 52.75 391 GLN A N 1
ATOM 3113 C CA . GLN A 1 391 ? 25.318 29.929 -20.341 1.00 52.75 391 GLN A CA 1
ATOM 3114 C C . GLN A 1 391 ? 25.352 30.810 -21.604 1.00 52.75 391 GLN A C 1
ATOM 3116 O O . GLN A 1 391 ? 25.549 32.019 -21.505 1.00 52.75 391 GLN A O 1
ATOM 3121 N N . ARG A 1 392 ? 25.148 30.245 -22.804 1.00 50.31 392 ARG A N 1
ATOM 3122 C CA . ARG A 1 392 ? 25.160 31.008 -24.067 1.00 50.31 392 ARG A CA 1
ATOM 3123 C C . ARG A 1 392 ? 23.800 31.605 -24.445 1.00 50.31 392 ARG A C 1
ATOM 3125 O O . ARG A 1 392 ? 23.732 32.377 -25.397 1.00 50.31 392 ARG A O 1
ATOM 3132 N N . HIS A 1 393 ? 22.737 31.344 -23.682 1.00 47.38 393 HIS A N 1
ATOM 3133 C CA . HIS A 1 393 ? 21.418 31.963 -23.881 1.00 47.38 393 HIS A CA 1
ATOM 3134 C C . HIS A 1 393 ? 21.221 33.276 -23.105 1.00 47.38 393 HIS A C 1
ATOM 3136 O O . HIS A 1 393 ? 20.147 33.560 -22.598 1.00 47.38 393 HIS A O 1
ATOM 3142 N N . THR A 1 394 ? 22.252 34.114 -23.088 1.00 42.81 394 THR A N 1
ATOM 3143 C CA . THR A 1 394 ? 22.125 35.580 -23.031 1.00 42.81 394 THR A CA 1
ATOM 3144 C C . THR A 1 394 ? 23.246 36.189 -23.867 1.00 42.81 394 THR A C 1
ATOM 3146 O O . THR A 1 394 ? 23.968 37.078 -23.430 1.00 42.81 394 THR A O 1
ATOM 3149 N N . VAL A 1 395 ? 23.425 35.715 -25.103 1.00 44.97 395 VAL A N 1
ATOM 3150 C CA . VAL A 1 395 ? 23.879 36.653 -26.129 1.00 44.97 395 VAL A CA 1
ATOM 3151 C C . VAL A 1 395 ? 22.655 37.506 -26.405 1.00 44.97 395 VAL A C 1
ATOM 3153 O O . VAL A 1 395 ? 21.772 37.104 -27.161 1.00 44.97 395 VAL A O 1
ATOM 3156 N N . THR A 1 396 ? 22.545 38.640 -25.711 1.00 44.44 396 THR A N 1
ATOM 3157 C CA . THR A 1 396 ? 21.719 39.748 -26.180 1.00 44.44 396 THR A CA 1
ATOM 3158 C C . THR A 1 396 ? 22.127 39.915 -27.631 1.00 44.44 396 THR A C 1
ATOM 3160 O O . THR A 1 396 ? 23.279 40.261 -27.898 1.00 44.44 396 THR A O 1
ATOM 3163 N N . ALA A 1 397 ? 21.253 39.541 -28.565 1.00 50.97 397 ALA A N 1
ATOM 3164 C CA . ALA A 1 397 ? 21.453 39.910 -29.947 1.00 50.97 397 ALA A CA 1
ATOM 3165 C C . ALA A 1 397 ? 21.569 41.431 -29.899 1.00 50.97 397 ALA A C 1
ATOM 3167 O O . ALA A 1 397 ? 20.586 42.113 -29.619 1.00 50.97 397 ALA A O 1
ATOM 3168 N N . GLN A 1 398 ? 22.789 41.956 -30.021 1.00 53.47 398 GLN A N 1
ATOM 3169 C CA . GLN A 1 398 ? 22.954 43.356 -30.342 1.00 53.47 398 GLN A CA 1
ATOM 3170 C C . GLN A 1 398 ? 22.212 43.494 -31.658 1.00 53.47 398 GLN A C 1
ATOM 3172 O O . GLN A 1 398 ? 22.638 42.934 -32.670 1.00 53.47 398 GLN A O 1
ATOM 3177 N N . GLU A 1 399 ? 21.037 44.119 -31.600 1.00 53.34 399 GLU A N 1
ATOM 3178 C CA . GLU A 1 399 ? 20.334 44.547 -32.791 1.00 53.34 399 GLU A CA 1
ATOM 3179 C C . GLU A 1 399 ? 21.371 45.296 -33.616 1.00 53.34 399 GLU A C 1
ATOM 3181 O O . GLU A 1 399 ? 21.981 46.261 -33.142 1.00 53.34 399 GLU A O 1
ATOM 3186 N N . LEU A 1 400 ? 21.666 44.763 -34.801 1.00 55.50 400 LEU A N 1
ATOM 3187 C CA . LEU A 1 400 ? 22.563 45.430 -35.725 1.00 55.50 400 LEU A CA 1
ATOM 3188 C C . LEU A 1 400 ? 22.025 46.862 -35.872 1.00 55.50 400 LEU A C 1
ATOM 3190 O O . LEU A 1 400 ? 20.825 47.017 -36.119 1.00 55.50 400 LEU A O 1
ATOM 3194 N N . PRO A 1 401 ? 22.855 47.910 -35.706 1.00 63.59 401 PRO A N 1
ATOM 3195 C CA . PRO A 1 401 ? 22.396 49.301 -35.753 1.00 63.59 401 PRO A CA 1
ATOM 3196 C C . PRO A 1 401 ? 21.652 49.643 -37.049 1.00 63.59 401 PRO A C 1
ATOM 3198 O O . PRO A 1 401 ? 20.979 50.673 -37.132 1.00 63.59 401 PRO A O 1
ATOM 3201 N N . ARG A 1 402 ? 21.820 48.804 -38.079 1.00 64.38 402 ARG A N 1
ATOM 3202 C CA . ARG A 1 402 ? 21.155 48.864 -39.374 1.00 64.38 402 ARG A CA 1
ATOM 3203 C C . ARG A 1 402 ? 20.813 47.448 -39.858 1.00 64.38 402 ARG A C 1
ATOM 3205 O O . ARG A 1 402 ? 21.492 46.496 -39.473 1.00 64.38 402 ARG A O 1
ATOM 3212 N N . PRO A 1 403 ? 19.785 47.291 -40.707 1.00 75.88 403 PRO A N 1
ATOM 3213 C CA . PRO A 1 403 ? 19.473 46.014 -41.338 1.00 75.88 403 PRO A CA 1
ATOM 3214 C C . PRO A 1 403 ? 20.698 45.456 -42.077 1.00 75.88 403 PRO A C 1
ATOM 3216 O O . PRO A 1 403 ? 21.396 46.198 -42.764 1.00 75.88 403 PRO A O 1
ATOM 3219 N N . LEU A 1 404 ? 20.935 44.143 -41.980 1.00 72.50 404 LEU A N 1
ATOM 3220 C CA . LEU A 1 404 ? 22.080 43.461 -42.609 1.00 72.50 404 LEU A CA 1
ATOM 3221 C C . LEU A 1 404 ? 22.165 43.718 -44.130 1.00 72.50 404 LEU A C 1
ATOM 3223 O O . LEU A 1 404 ? 23.252 43.782 -44.698 1.00 72.50 404 LEU A O 1
ATOM 3227 N N . GLU A 1 405 ? 21.017 43.899 -44.789 1.00 76.19 405 GLU A N 1
ATOM 3228 C CA . GLU A 1 405 ? 20.936 44.264 -46.210 1.00 76.19 405 GLU A CA 1
ATOM 3229 C C . GLU A 1 405 ? 21.567 45.629 -46.518 1.00 76.19 405 GLU A C 1
ATOM 3231 O O . GLU A 1 405 ? 22.220 45.775 -47.551 1.00 76.19 405 GLU A O 1
ATOM 3236 N N . ASP A 1 406 ? 21.439 46.610 -45.623 1.00 78.38 406 ASP A N 1
ATOM 3237 C CA . ASP A 1 406 ? 22.002 47.946 -45.830 1.00 78.38 406 ASP A CA 1
ATOM 3238 C C . ASP A 1 406 ? 23.525 47.955 -45.647 1.00 78.38 406 ASP A C 1
ATOM 3240 O O . ASP A 1 406 ? 24.227 48.625 -46.405 1.00 78.38 406 ASP A O 1
ATOM 3244 N N . GLU A 1 407 ? 24.062 47.176 -44.701 1.00 77.69 407 GLU A N 1
ATOM 3245 C CA . GLU A 1 407 ? 25.515 47.008 -44.552 1.00 77.69 407 GLU A CA 1
ATOM 3246 C C . GLU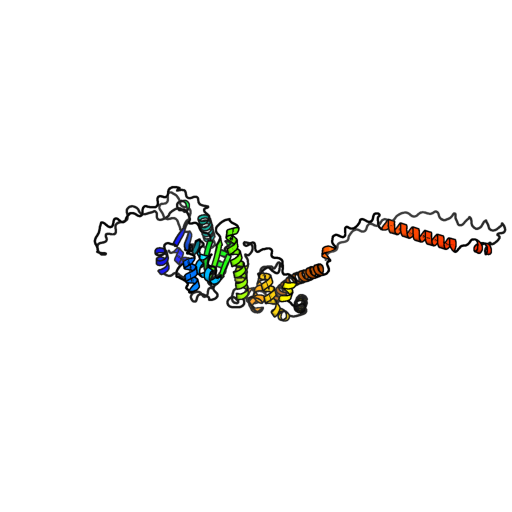 A 1 407 ? 26.126 46.265 -45.742 1.00 77.69 407 GLU A C 1
ATOM 3248 O O . GLU A 1 407 ? 27.149 46.698 -46.276 1.00 77.69 407 GLU A O 1
ATOM 3253 N N . LEU A 1 408 ? 25.479 45.194 -46.214 1.00 80.38 408 LEU A N 1
ATOM 3254 C CA . LEU A 1 408 ? 25.933 44.450 -47.390 1.00 80.38 408 LEU A CA 1
ATOM 3255 C C . LEU A 1 408 ? 25.929 45.325 -48.650 1.00 80.38 408 LEU A C 1
ATOM 3257 O O . LEU A 1 408 ? 26.886 45.287 -49.425 1.00 80.38 408 LEU A O 1
ATOM 3261 N N . ASN A 1 409 ? 24.900 46.156 -48.835 1.00 82.88 409 ASN A N 1
ATOM 3262 C CA . ASN A 1 409 ? 24.818 47.080 -49.967 1.00 82.88 409 ASN A CA 1
ATOM 3263 C C . ASN A 1 409 ? 25.839 48.223 -49.873 1.00 82.88 409 ASN A C 1
ATOM 3265 O O . ASN A 1 409 ? 26.426 48.603 -50.892 1.00 82.88 409 ASN A O 1
ATOM 3269 N N . ALA A 1 410 ? 26.092 48.755 -48.673 1.00 81.75 410 ALA A N 1
ATOM 3270 C CA . ALA A 1 410 ? 27.132 49.759 -48.456 1.00 81.75 410 ALA A CA 1
ATOM 3271 C C . ALA A 1 410 ? 28.523 49.188 -48.770 1.00 81.75 410 ALA A C 1
ATOM 3273 O O . ALA A 1 410 ? 29.281 49.798 -49.525 1.00 81.75 410 ALA A O 1
ATOM 3274 N N . TYR A 1 411 ? 28.816 47.976 -48.291 1.00 81.56 411 TYR A N 1
ATOM 3275 C CA . TYR A 1 411 ? 30.086 47.302 -48.557 1.00 81.56 411 TYR A CA 1
ATOM 3276 C C . TYR A 1 411 ? 30.254 46.961 -50.043 1.00 81.56 411 TYR A C 1
ATOM 3278 O O . TYR A 1 411 ? 31.315 47.183 -50.623 1.00 81.56 411 TYR A O 1
ATOM 3286 N N . ALA A 1 412 ? 29.192 46.487 -50.702 1.00 83.94 412 ALA A N 1
ATOM 3287 C CA . ALA A 1 412 ? 29.201 46.240 -52.143 1.00 83.94 412 ALA A CA 1
ATOM 3288 C C . ALA A 1 412 ? 29.475 47.526 -52.942 1.00 83.94 412 ALA A C 1
ATOM 3290 O O . ALA A 1 412 ? 30.238 47.503 -53.911 1.00 83.94 412 ALA A O 1
ATOM 3291 N N . SER A 1 413 ? 28.904 48.653 -52.511 1.00 84.62 413 SER A N 1
ATOM 3292 C CA . SER A 1 413 ? 29.116 49.963 -53.134 1.00 84.62 413 SER A CA 1
ATOM 3293 C C . SER A 1 413 ? 30.544 50.472 -52.926 1.00 84.62 413 SER A C 1
ATOM 3295 O O . SER A 1 413 ? 31.156 50.972 -53.869 1.00 84.62 413 SER A O 1
ATOM 3297 N N . GLU A 1 414 ? 31.116 50.302 -51.730 1.00 85.25 414 GLU A N 1
ATOM 3298 C CA . GLU A 1 414 ? 32.521 50.637 -51.463 1.00 85.25 414 GLU A CA 1
ATOM 3299 C C . GLU A 1 414 ? 33.475 49.795 -52.310 1.00 85.25 414 GLU A C 1
ATOM 3301 O O . GLU A 1 414 ? 34.404 50.336 -52.910 1.00 85.25 414 GLU A O 1
ATOM 3306 N N . VAL A 1 415 ? 33.231 48.486 -52.422 1.00 85.38 415 VAL A N 1
ATOM 3307 C CA . VAL A 1 415 ? 34.037 47.589 -53.263 1.00 85.38 415 VAL A CA 1
ATOM 3308 C C . VAL A 1 415 ? 33.949 47.998 -54.733 1.00 85.38 415 VAL A C 1
ATOM 3310 O O . VAL A 1 415 ? 34.976 48.042 -55.412 1.00 85.38 415 VAL A O 1
ATOM 3313 N N . GLN A 1 416 ? 32.761 48.365 -55.225 1.00 81.50 416 GLN A N 1
ATOM 3314 C CA . GLN A 1 416 ? 32.597 48.876 -56.588 1.00 81.50 416 GLN A CA 1
ATOM 3315 C C . GLN A 1 416 ? 33.337 50.196 -56.804 1.00 81.50 416 GLN A C 1
ATOM 3317 O O . GLN A 1 416 ? 34.031 50.337 -57.807 1.00 81.50 416 GLN A O 1
ATOM 3322 N N . GLN A 1 417 ? 33.248 51.147 -55.871 1.00 84.38 417 GLN A N 1
ATOM 3323 C CA . GLN A 1 417 ? 33.978 52.414 -55.968 1.00 84.38 417 GLN A CA 1
ATOM 3324 C C . GLN A 1 417 ? 35.492 52.203 -55.941 1.00 84.38 417 GLN A C 1
ATOM 3326 O O . GLN A 1 417 ? 36.216 52.857 -56.693 1.00 84.38 417 GLN A O 1
ATOM 3331 N N . LYS A 1 418 ? 35.975 51.266 -55.121 1.00 83.62 418 LYS A N 1
ATOM 3332 C CA . LYS A 1 418 ? 37.391 50.896 -55.063 1.00 83.62 418 LYS A CA 1
ATOM 3333 C C . LYS A 1 418 ? 37.847 50.278 -56.382 1.00 83.62 418 LYS A C 1
ATOM 3335 O O . LYS A 1 418 ? 38.807 50.766 -56.962 1.00 83.62 418 LYS A O 1
ATOM 3340 N N . ALA A 1 419 ? 37.085 49.327 -56.923 1.00 79.50 419 ALA A N 1
ATOM 3341 C CA . ALA A 1 419 ? 37.350 48.732 -58.231 1.00 79.50 419 ALA A CA 1
ATOM 3342 C C . ALA A 1 419 ? 37.324 49.773 -59.362 1.00 79.50 419 ALA A C 1
ATOM 3344 O O . ALA A 1 419 ? 38.149 49.723 -60.269 1.00 79.50 419 ALA A O 1
ATOM 3345 N N . GLN A 1 420 ? 36.417 50.752 -59.306 1.00 77.69 420 GLN A N 1
ATOM 3346 C CA . GLN A 1 420 ? 36.334 51.821 -60.302 1.00 77.69 420 GLN A CA 1
ATOM 3347 C C . GLN A 1 420 ? 37.504 52.803 -60.183 1.00 77.69 420 GLN A C 1
ATOM 3349 O O . GLN A 1 420 ? 38.012 53.276 -61.197 1.00 77.69 420 GLN A O 1
ATOM 3354 N N . LYS A 1 421 ? 37.962 53.091 -58.960 1.00 78.81 421 LYS A N 1
ATOM 3355 C CA . LYS A 1 421 ? 39.153 53.905 -58.699 1.00 78.81 421 LYS A CA 1
ATOM 3356 C C . LYS A 1 421 ? 40.425 53.182 -59.142 1.00 78.81 421 LYS A C 1
ATOM 3358 O O . LYS A 1 421 ? 41.267 53.808 -59.772 1.00 78.81 421 LYS A O 1
ATOM 3363 N N . ASP A 1 422 ? 40.523 51.879 -58.903 1.00 76.81 422 ASP A N 1
ATOM 3364 C CA . ASP A 1 422 ? 41.632 51.041 -59.365 1.00 76.81 422 ASP A CA 1
ATOM 3365 C C . ASP A 1 422 ? 41.647 50.926 -60.893 1.00 76.81 422 ASP A C 1
ATOM 3367 O O . ASP A 1 422 ? 42.702 51.073 -61.505 1.00 76.81 422 ASP A O 1
ATOM 3371 N N . LEU A 1 423 ? 40.481 50.784 -61.532 1.00 70.38 423 LEU A N 1
ATOM 3372 C CA . LEU A 1 423 ? 40.352 50.838 -62.989 1.00 70.38 423 LEU A CA 1
ATOM 3373 C C . LEU A 1 423 ? 40.782 52.207 -63.534 1.00 70.38 423 LEU A C 1
ATOM 3375 O O . LEU A 1 423 ? 41.491 52.281 -64.530 1.00 70.38 423 LEU A O 1
ATOM 3379 N N . ARG A 1 424 ? 40.395 53.297 -62.865 1.00 69.56 424 ARG A N 1
ATOM 3380 C CA . ARG A 1 424 ? 40.775 54.664 -63.249 1.00 69.56 424 ARG A CA 1
ATOM 3381 C C . ARG A 1 424 ? 42.264 54.942 -63.030 1.00 69.56 424 ARG A C 1
ATOM 3383 O O . ARG A 1 424 ? 42.843 55.698 -63.793 1.00 69.56 424 ARG A O 1
ATOM 3390 N N . ASN A 1 425 ? 42.882 54.311 -62.034 1.00 69.00 425 ASN A N 1
ATOM 3391 C CA . ASN A 1 425 ? 44.327 54.363 -61.814 1.00 69.00 425 ASN A CA 1
ATOM 3392 C C . ASN A 1 425 ? 45.092 53.515 -62.846 1.00 69.00 425 ASN A C 1
ATOM 3394 O O . ASN A 1 425 ? 46.182 53.905 -63.253 1.00 69.00 425 ASN A O 1
ATOM 3398 N N . LEU A 1 426 ? 44.528 52.381 -63.287 1.00 64.50 426 LEU A N 1
ATOM 3399 C CA . LEU A 1 426 ? 45.078 51.580 -64.389 1.00 64.50 426 LEU A CA 1
ATOM 3400 C C . LEU A 1 426 ? 44.972 52.311 -65.733 1.00 64.50 426 LEU A C 1
ATOM 3402 O O . LEU A 1 426 ? 45.863 52.204 -66.572 1.00 64.50 426 LEU A O 1
ATOM 3406 N N . ILE A 1 427 ? 43.892 53.066 -65.937 1.00 61.69 427 ILE A N 1
ATOM 3407 C CA . ILE A 1 427 ? 43.685 53.907 -67.115 1.00 61.69 427 ILE A CA 1
ATOM 3408 C C . ILE A 1 427 ? 44.361 55.261 -66.861 1.00 61.69 427 ILE A C 1
ATOM 3410 O O . ILE A 1 427 ? 43.714 56.285 -66.650 1.00 61.69 427 ILE A O 1
ATOM 3414 N N . SER A 1 428 ? 45.694 55.273 -66.863 1.00 58.41 428 SER A N 1
ATOM 3415 C CA . SER A 1 428 ? 46.438 56.529 -66.946 1.00 58.41 428 SER A CA 1
ATOM 3416 C C . SER A 1 428 ? 46.144 57.197 -68.300 1.00 58.41 428 SER A C 1
ATOM 3418 O O . SER A 1 428 ? 46.217 56.555 -69.351 1.00 58.41 428 SER A O 1
ATOM 3420 N N . GLU A 1 429 ? 45.808 58.493 -68.304 1.00 56.81 429 GLU A N 1
ATOM 3421 C CA . GLU A 1 429 ? 45.545 59.267 -69.535 1.00 56.81 429 GLU A CA 1
ATOM 3422 C C . GLU A 1 429 ? 46.720 59.228 -70.537 1.00 56.81 429 GLU A C 1
ATOM 3424 O O . GLU A 1 429 ? 46.531 59.482 -71.728 1.00 56.81 429 GLU A O 1
ATOM 3429 N N . SER A 1 430 ? 47.918 58.836 -70.092 1.00 56.88 430 SER A N 1
ATOM 3430 C CA . SER A 1 430 ? 49.099 58.634 -70.934 1.00 56.88 430 SER A CA 1
ATOM 3431 C C . SER A 1 430 ? 48.995 57.470 -71.929 1.00 56.88 430 SER A C 1
ATOM 3433 O O . SER A 1 430 ? 49.629 57.537 -72.984 1.00 56.88 430 SER A O 1
ATOM 3435 N N . ASP A 1 431 ? 48.201 56.427 -71.657 1.00 58.62 431 ASP A N 1
ATOM 3436 C CA . ASP A 1 431 ? 48.128 55.249 -72.541 1.00 58.62 431 ASP A CA 1
ATOM 3437 C C . ASP A 1 431 ? 46.996 55.309 -73.577 1.00 58.62 431 ASP A C 1
ATOM 3439 O O . ASP A 1 431 ? 47.098 54.697 -74.642 1.00 58.62 431 ASP A O 1
ATOM 3443 N N . LEU A 1 432 ? 45.959 56.120 -73.340 1.00 59.09 432 LEU A N 1
ATOM 3444 C CA . LEU A 1 432 ? 44.854 56.314 -74.290 1.00 59.09 432 LEU A CA 1
ATOM 3445 C C . LEU A 1 432 ? 45.191 57.283 -75.435 1.00 59.09 432 LEU A C 1
ATOM 3447 O O . LEU A 1 432 ? 44.573 57.215 -76.498 1.00 59.09 432 LEU A O 1
ATOM 3451 N N . ALA A 1 433 ? 46.208 58.138 -75.278 1.00 58.31 433 ALA A N 1
ATOM 3452 C CA . ALA A 1 433 ? 46.672 59.031 -76.345 1.00 58.31 433 ALA A CA 1
ATOM 3453 C C . ALA A 1 433 ? 47.236 58.274 -77.569 1.00 58.31 433 ALA A C 1
ATOM 3455 O O . ALA A 1 433 ? 47.222 58.807 -78.678 1.00 58.31 433 ALA A O 1
ATOM 3456 N N . LYS A 1 434 ? 47.677 57.017 -77.393 1.00 57.12 434 LYS A N 1
ATOM 3457 C CA . LYS A 1 434 ? 48.237 56.159 -78.458 1.00 57.12 434 LYS A CA 1
ATOM 3458 C C . LYS A 1 434 ? 47.176 55.526 -79.373 1.00 57.12 434 LYS A C 1
ATOM 3460 O O . LYS A 1 434 ? 47.534 54.988 -80.413 1.00 57.12 434 LYS A O 1
ATOM 3465 N N . TYR A 1 435 ? 45.890 55.618 -79.020 1.00 58.38 435 TYR A N 1
ATOM 3466 C CA . TYR A 1 435 ? 44.773 55.011 -79.764 1.00 58.38 435 TYR A CA 1
ATOM 3467 C C . TYR A 1 435 ? 43.768 56.036 -80.312 1.00 58.38 435 TYR A C 1
ATOM 3469 O O . TYR A 1 435 ? 42.653 55.681 -80.694 1.00 58.38 435 TYR A O 1
ATOM 3477 N N . ARG A 1 436 ? 44.135 57.324 -80.368 1.00 56.50 436 ARG A N 1
ATOM 3478 C CA . ARG A 1 436 ? 43.263 58.364 -80.925 1.00 56.50 436 ARG A CA 1
ATOM 3479 C C . ARG A 1 436 ? 43.221 58.265 -82.453 1.00 56.50 436 ARG A C 1
ATOM 3481 O O . ARG A 1 436 ? 44.124 58.740 -83.136 1.00 56.50 436 ARG A O 1
ATOM 3488 N N . ILE A 1 437 ? 42.154 57.679 -82.985 1.00 59.03 437 ILE A N 1
ATOM 3489 C CA . ILE A 1 437 ? 41.825 57.722 -84.415 1.00 59.03 437 ILE A CA 1
ATOM 3490 C C . ILE A 1 437 ? 41.377 59.157 -84.746 1.00 59.03 437 ILE A C 1
ATOM 3492 O O . ILE A 1 437 ? 40.513 59.710 -84.063 1.00 59.03 437 ILE A O 1
ATOM 3496 N N . ARG A 1 438 ? 41.994 59.792 -85.750 1.00 52.84 438 ARG A N 1
ATOM 3497 C CA . ARG A 1 438 ? 41.489 61.047 -86.331 1.00 52.84 438 ARG A CA 1
ATOM 3498 C C . ARG A 1 438 ? 40.314 60.685 -87.237 1.00 52.84 438 ARG A C 1
ATOM 3500 O O . ARG A 1 438 ? 40.499 59.886 -88.145 1.00 52.84 438 ARG A O 1
ATOM 3507 N N . ALA A 1 439 ? 39.134 61.221 -86.952 1.00 45.34 439 ALA A N 1
ATOM 3508 C CA . ALA A 1 439 ? 37.976 61.082 -87.825 1.00 45.34 439 ALA A CA 1
ATOM 3509 C C . ALA A 1 439 ? 37.949 62.267 -88.800 1.00 45.34 439 ALA A C 1
ATOM 3511 O O . ALA A 1 439 ? 37.976 63.412 -88.345 1.00 45.34 439 ALA A O 1
ATOM 3512 N N . ASP A 1 440 ? 37.920 61.974 -90.100 1.00 42.16 440 ASP A N 1
ATOM 3513 C CA . ASP A 1 440 ? 37.496 62.916 -91.139 1.00 42.16 440 ASP A CA 1
ATOM 3514 C C . ASP A 1 440 ? 35.951 62.995 -91.132 1.00 42.16 440 ASP A C 1
ATOM 3516 O O . ASP A 1 440 ? 35.274 62.048 -90.728 1.00 42.16 440 ASP A O 1
ATOM 3520 N N . GLU A 1 441 ? 35.394 64.150 -91.501 1.00 52.59 441 GLU A N 1
ATOM 3521 C CA . GLU A 1 441 ? 34.044 64.620 -91.126 1.00 52.59 441 GLU A CA 1
ATOM 3522 C C . GLU A 1 441 ? 32.820 63.888 -91.729 1.00 52.59 441 GLU A C 1
ATOM 3524 O O . GLU A 1 441 ? 31.698 64.289 -91.430 1.00 52.59 441 GLU A O 1
ATOM 3529 N N . ASP A 1 442 ? 32.959 62.779 -92.460 1.00 53.59 442 ASP A N 1
ATOM 3530 C CA . ASP A 1 442 ? 31.819 62.167 -93.180 1.00 53.59 442 ASP A CA 1
ATOM 3531 C C . ASP A 1 442 ? 31.170 60.927 -92.519 1.00 53.59 442 ASP A C 1
ATOM 3533 O O . ASP A 1 442 ? 30.137 60.452 -92.986 1.00 53.59 442 ASP A O 1
ATOM 3537 N N . ASP A 1 443 ? 31.666 60.433 -91.378 1.00 52.47 443 ASP A N 1
ATOM 3538 C CA . ASP A 1 443 ? 31.129 59.211 -90.732 1.00 52.47 443 ASP A CA 1
ATOM 3539 C C . ASP A 1 443 ? 30.160 59.470 -89.552 1.00 52.47 443 ASP A C 1
ATOM 3541 O O . ASP A 1 443 ? 29.905 58.592 -88.719 1.00 52.47 443 ASP A O 1
ATOM 3545 N N . THR A 1 444 ? 29.579 60.672 -89.446 1.00 55.19 444 THR A N 1
ATOM 3546 C CA . THR A 1 444 ? 28.678 61.031 -88.326 1.00 55.19 444 THR A CA 1
ATOM 3547 C C . THR A 1 444 ? 27.184 60.803 -88.580 1.00 55.19 444 THR A C 1
ATOM 3549 O O . THR A 1 444 ? 26.382 60.975 -87.660 1.00 55.19 444 THR A O 1
ATOM 3552 N N . GLU A 1 445 ? 26.785 60.311 -89.756 1.00 49.81 445 GLU A N 1
ATOM 3553 C CA . GLU A 1 445 ? 25.368 60.043 -90.063 1.00 49.81 445 GLU A CA 1
ATOM 3554 C C . GLU A 1 445 ? 24.893 58.620 -89.702 1.00 49.81 445 GLU A C 1
ATOM 3556 O O . GLU A 1 445 ? 23.695 58.379 -89.577 1.00 49.81 445 GLU A O 1
ATOM 3561 N N . PHE A 1 446 ? 25.796 57.665 -89.439 1.00 47.84 446 PHE A N 1
ATOM 3562 C CA . PHE A 1 446 ? 25.410 56.254 -89.240 1.00 47.84 446 PHE A CA 1
ATOM 3563 C C . PHE A 1 446 ? 25.136 55.843 -87.775 1.00 47.84 446 PHE A C 1
ATOM 3565 O O . PHE A 1 446 ? 24.668 54.733 -87.507 1.00 47.84 446 PHE A O 1
ATOM 3572 N N . LEU A 1 447 ? 25.416 56.714 -86.796 1.00 51.09 447 LEU A N 1
ATOM 3573 C CA . LEU A 1 447 ? 25.309 56.393 -85.359 1.00 51.09 447 LEU A CA 1
ATOM 3574 C C . LEU A 1 447 ? 24.070 56.977 -84.657 1.00 51.09 447 LEU A C 1
ATOM 3576 O O . LEU A 1 447 ? 23.718 56.511 -83.570 1.00 51.09 447 LEU A O 1
ATOM 3580 N N . SER A 1 448 ? 23.368 57.936 -85.262 1.00 49.09 448 SER A N 1
ATOM 3581 C CA . SER A 1 448 ? 22.175 58.563 -84.672 1.00 49.09 448 SER A CA 1
ATOM 3582 C C . SER A 1 448 ? 20.902 57.710 -84.823 1.00 49.09 448 SER A C 1
ATOM 3584 O O . SER A 1 448 ? 20.040 57.737 -83.942 1.00 49.09 448 SER A O 1
ATOM 3586 N N . ASP A 1 449 ? 20.815 56.857 -85.849 1.00 46.81 449 ASP A N 1
ATOM 3587 C CA . ASP A 1 449 ? 19.574 56.137 -86.188 1.00 46.81 449 ASP A CA 1
ATOM 3588 C C . ASP A 1 449 ? 19.311 54.853 -85.369 1.00 46.81 449 ASP A C 1
ATOM 3590 O O . ASP A 1 449 ? 18.185 54.351 -85.305 1.00 46.81 449 ASP A O 1
ATOM 3594 N N . LYS A 1 450 ? 20.310 54.319 -84.648 1.00 47.47 450 LYS A N 1
ATOM 3595 C CA . LYS A 1 450 ? 20.137 53.117 -83.796 1.00 47.47 450 LYS A CA 1
ATOM 3596 C C . LYS A 1 450 ? 19.761 53.398 -82.339 1.00 47.47 450 LYS A C 1
ATOM 3598 O O . LYS A 1 450 ? 19.361 52.467 -81.638 1.00 47.47 450 LYS A O 1
ATOM 3603 N N . LEU A 1 451 ? 19.825 54.647 -81.878 1.00 44.56 451 LEU A N 1
ATOM 3604 C CA . LEU A 1 451 ? 19.429 55.017 -80.511 1.00 44.56 451 LEU A CA 1
ATOM 3605 C C . LEU A 1 451 ? 17.945 55.412 -80.381 1.00 44.56 451 LEU A C 1
ATOM 3607 O O . LEU A 1 451 ? 17.424 55.441 -79.266 1.00 44.56 451 LEU A O 1
ATOM 3611 N N . ALA A 1 452 ? 17.228 55.617 -81.493 1.00 42.12 452 ALA A N 1
ATOM 3612 C CA . ALA A 1 452 ? 15.818 56.019 -81.485 1.00 42.12 452 ALA A CA 1
ATOM 3613 C C . ALA A 1 452 ? 14.792 54.856 -81.476 1.00 42.12 452 ALA A C 1
ATOM 3615 O O . ALA A 1 452 ? 13.609 55.098 -81.242 1.00 42.12 452 ALA A O 1
ATOM 3616 N N . SER A 1 453 ? 15.195 53.585 -81.658 1.00 43.72 453 SER A N 1
ATOM 3617 C CA . SER A 1 453 ? 14.246 52.465 -81.879 1.00 43.72 453 SER A CA 1
ATOM 3618 C C . SER A 1 453 ? 13.956 51.529 -80.687 1.00 43.72 453 SER A C 1
ATOM 3620 O O . SER A 1 453 ? 13.275 50.516 -80.852 1.00 43.72 453 SER A O 1
ATOM 3622 N N . LYS A 1 454 ? 14.361 51.855 -79.449 1.00 41.28 454 LYS A N 1
ATOM 3623 C CA . LYS A 1 454 ? 13.979 51.079 -78.242 1.00 41.28 454 LYS A CA 1
ATOM 3624 C C . LYS A 1 454 ? 13.131 51.881 -77.246 1.00 41.28 454 LYS A C 1
ATOM 3626 O O . LYS A 1 454 ? 13.513 52.102 -76.102 1.00 41.28 454 LYS A O 1
ATOM 3631 N N . LYS A 1 455 ? 11.908 52.232 -77.656 1.00 41.53 455 LYS A N 1
ATOM 3632 C CA . LYS A 1 455 ? 10.776 52.498 -76.746 1.00 41.53 455 LYS A CA 1
ATOM 3633 C C . LYS A 1 455 ? 9.580 51.624 -77.141 1.00 41.53 455 LYS A C 1
ATOM 3635 O O . LYS A 1 455 ? 8.803 51.992 -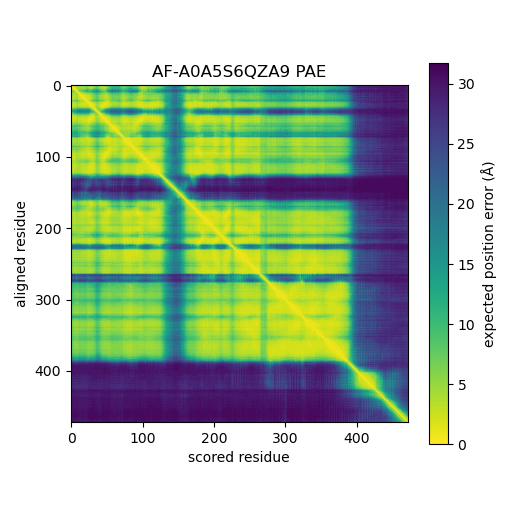78.011 1.00 41.53 455 LYS A O 1
ATOM 3640 N N . SER A 1 456 ? 9.400 50.475 -76.479 1.00 32.62 456 SER A N 1
ATOM 3641 C CA . SER A 1 456 ? 8.139 49.713 -76.516 1.00 32.62 456 SER A CA 1
ATOM 3642 C C . SER A 1 456 ? 7.940 48.818 -75.279 1.00 32.62 456 SER A C 1
ATOM 3644 O O . SER A 1 456 ? 8.641 47.833 -75.078 1.00 32.62 456 SER A O 1
ATOM 3646 N N . LYS A 1 457 ? 6.945 49.215 -74.473 1.00 38.66 457 LYS A N 1
ATOM 3647 C CA . LYS A 1 457 ? 6.040 48.477 -73.562 1.00 38.66 457 LYS A CA 1
ATOM 3648 C C . LYS A 1 457 ? 6.272 46.966 -73.311 1.00 38.66 457 LYS A C 1
ATOM 3650 O O . LYS A 1 457 ? 6.136 46.163 -74.228 1.00 38.66 457 LYS A O 1
ATOM 3655 N N . LYS A 1 458 ? 6.278 46.566 -72.024 1.00 34.03 458 LYS A N 1
ATOM 3656 C CA . LYS A 1 458 ? 5.467 45.425 -71.524 1.00 34.03 458 LYS A CA 1
ATOM 3657 C C . LYS A 1 458 ? 5.186 45.502 -70.010 1.00 34.03 458 LYS A C 1
ATOM 3659 O O . LYS A 1 458 ? 6.084 45.720 -69.208 1.00 34.03 458 LYS A O 1
ATOM 3664 N N . ARG A 1 459 ? 3.903 45.349 -69.658 1.00 32.06 459 ARG A N 1
ATOM 3665 C CA . ARG A 1 459 ? 3.291 45.342 -68.315 1.00 32.06 459 ARG A CA 1
ATOM 3666 C C . ARG A 1 459 ? 3.121 43.899 -67.795 1.00 32.06 459 ARG A C 1
ATOM 3668 O O . ARG A 1 459 ? 2.766 43.035 -68.583 1.00 32.06 459 ARG A O 1
ATOM 3675 N N . LEU A 1 460 ? 3.229 43.766 -66.464 1.00 33.09 460 LEU A N 1
ATOM 3676 C CA . LEU A 1 460 ? 2.530 42.876 -65.506 1.00 33.09 460 LEU A CA 1
ATOM 3677 C C . LEU A 1 460 ? 2.620 41.333 -65.582 1.00 33.09 460 LEU A C 1
ATOM 3679 O O . LEU A 1 460 ? 2.262 40.710 -66.572 1.00 33.09 460 LEU A O 1
ATOM 3683 N N . GLY A 1 461 ? 2.881 40.745 -64.403 1.00 30.55 461 GLY A N 1
ATOM 3684 C CA . GLY A 1 461 ? 2.527 39.371 -64.025 1.00 30.55 461 GLY A CA 1
ATOM 3685 C C . GLY A 1 461 ? 2.766 39.092 -62.530 1.00 30.55 461 GLY A C 1
ATOM 3686 O O . GLY A 1 461 ? 3.854 38.681 -62.151 1.00 30.55 461 GLY A O 1
ATOM 3687 N N . LYS A 1 462 ? 1.755 39.331 -61.678 1.00 35.03 462 LYS A N 1
ATOM 3688 C CA . LYS A 1 462 ? 1.665 38.831 -60.287 1.00 35.03 462 LYS A CA 1
ATOM 3689 C C . LYS A 1 462 ? 1.325 37.332 -60.324 1.00 35.03 462 LYS A C 1
ATOM 3691 O O . LYS A 1 462 ? 0.369 36.973 -61.004 1.00 35.03 462 LYS A O 1
ATOM 3696 N N . MET A 1 463 ? 1.992 36.490 -59.528 1.00 34.50 463 MET A N 1
ATOM 3697 C CA . MET A 1 463 ? 1.490 35.150 -59.177 1.00 34.50 463 MET A CA 1
ATOM 3698 C C . MET A 1 463 ? 1.433 34.971 -57.656 1.00 34.50 463 MET A C 1
ATOM 3700 O O . MET A 1 463 ? 2.448 34.966 -56.968 1.00 34.50 463 MET A O 1
ATOM 3704 N N . HIS A 1 464 ? 0.204 34.832 -57.154 1.00 33.69 464 HIS A N 1
ATOM 3705 C CA . HIS A 1 464 ? -0.136 34.176 -55.893 1.00 33.69 464 HIS A CA 1
ATOM 3706 C C . HIS A 1 464 ? -0.016 32.656 -56.066 1.00 33.69 464 HIS A C 1
ATOM 3708 O O . HIS A 1 464 ? -0.486 32.117 -57.067 1.00 33.69 464 HIS A O 1
ATOM 3714 N N . GLY A 1 465 ? 0.530 31.963 -55.067 1.00 34.72 465 GLY A N 1
ATOM 3715 C CA . GLY A 1 465 ? 0.474 30.507 -54.951 1.00 34.72 465 GLY A CA 1
ATOM 3716 C C . GLY A 1 465 ? -0.169 30.106 -53.628 1.00 34.72 465 GLY A C 1
ATOM 3717 O O . GLY A 1 465 ? 0.492 30.115 -52.596 1.00 34.72 465 GLY A O 1
ATOM 3718 N N . SER A 1 466 ? -1.456 29.749 -53.656 1.00 32.19 466 SER A N 1
ATOM 3719 C CA . SER A 1 466 ? -2.165 29.119 -52.539 1.00 32.19 466 SER A CA 1
ATOM 3720 C C . SER A 1 466 ? -2.473 27.653 -52.854 1.00 32.19 466 SER A C 1
ATOM 3722 O O . SER A 1 466 ? -3.115 27.364 -53.860 1.00 32.19 466 SER A O 1
ATOM 3724 N N . GLY A 1 467 ? -2.056 26.763 -51.950 1.00 33.69 467 GLY A N 1
ATOM 3725 C CA . GLY A 1 467 ? -2.760 25.563 -51.482 1.00 33.69 467 GLY A CA 1
ATOM 3726 C C . GLY A 1 467 ? -3.374 24.567 -52.478 1.00 33.69 467 GLY A C 1
ATOM 3727 O O . GLY A 1 467 ? -4.405 24.825 -53.093 1.00 33.69 467 GLY A O 1
ATOM 3728 N N . LYS A 1 468 ? -2.893 23.318 -52.425 1.00 35.00 468 LYS A N 1
ATOM 3729 C CA . LYS A 1 468 ? -3.742 22.133 -52.634 1.00 35.00 468 LYS A CA 1
ATOM 3730 C C . LYS A 1 468 ? -3.413 21.031 -51.624 1.00 35.00 468 LYS A C 1
ATOM 3732 O O . LYS A 1 468 ? -2.364 20.404 -51.679 1.00 35.00 468 LYS A O 1
ATOM 3737 N N . LYS A 1 469 ? -4.374 20.790 -50.725 1.00 40.19 469 LYS A N 1
ATOM 3738 C CA . LYS A 1 469 ? -4.572 19.533 -49.990 1.00 40.19 469 LYS A CA 1
ATOM 3739 C C . LYS A 1 469 ? -4.833 18.393 -50.979 1.00 40.19 469 LYS A C 1
ATOM 3741 O O . LYS A 1 469 ? -5.612 18.571 -51.917 1.00 40.19 469 LYS A O 1
ATOM 3746 N N . ARG A 1 470 ? -4.355 17.188 -50.662 1.00 33.88 470 ARG A N 1
ATOM 3747 C CA . ARG A 1 470 ? -5.071 15.951 -50.998 1.00 33.88 470 ARG A CA 1
ATOM 3748 C C . ARG A 1 470 ? -4.775 14.861 -49.965 1.00 33.88 470 ARG A C 1
ATOM 3750 O O . ARG A 1 470 ? -3.628 14.496 -49.758 1.00 33.88 470 ARG A O 1
ATOM 3757 N N . ARG A 1 471 ? -5.843 14.383 -49.319 1.00 39.56 471 ARG A N 1
ATOM 3758 C CA . ARG A 1 471 ? -5.917 13.092 -48.622 1.00 39.56 471 ARG A CA 1
ATOM 3759 C C . ARG A 1 471 ? -6.038 11.981 -49.669 1.00 39.56 471 ARG A C 1
ATOM 3761 O O . ARG A 1 471 ? -6.862 12.117 -50.579 1.00 39.56 471 ARG A O 1
ATOM 3768 N N . ARG A 1 472 ? -5.335 10.875 -49.457 1.00 43.72 472 ARG A N 1
ATOM 3769 C CA . ARG A 1 472 ? -5.932 9.543 -49.330 1.00 43.72 472 ARG A CA 1
ATOM 3770 C C . ARG A 1 472 ? -5.063 8.718 -48.401 1.00 43.72 472 ARG A C 1
ATOM 3772 O O . ARG A 1 472 ? -3.831 8.868 -48.520 1.00 43.72 472 ARG A O 1
#

Solvent-accessible surface area (backbone atoms only — not comparable to full-atom values): 28666 Å² total; per-residue (Å²): 108,69,42,54,59,73,49,40,98,74,84,57,81,63,54,59,54,50,59,73,68,42,86,50,48,46,81,47,72,41,61,50,91,74,60,93,86,58,90,66,84,65,58,73,51,26,39,37,36,35,31,59,34,48,61,41,55,58,69,59,49,52,54,33,58,76,68,73,53,80,78,89,70,53,61,64,38,53,52,48,24,67,73,69,72,39,70,63,65,26,44,42,32,26,36,34,43,68,44,73,20,40,31,78,92,56,58,95,72,47,56,66,53,53,48,52,53,52,52,49,39,40,51,67,55,73,54,67,53,78,68,92,66,83,72,70,76,71,71,74,77,78,71,90,78,80,80,74,103,46,91,89,71,72,77,89,65,82,72,91,82,69,78,73,95,72,78,59,74,38,74,50,78,63,67,86,42,48,31,43,31,39,61,44,67,63,41,68,65,59,48,52,56,43,49,76,72,64,41,44,64,54,47,67,49,78,67,48,39,91,88,74,67,32,32,42,31,35,31,39,31,71,45,71,91,54,72,76,72,45,49,66,59,44,54,42,34,58,51,31,50,56,51,48,58,65,36,23,57,51,84,45,35,81,54,55,52,69,48,58,45,58,70,65,67,74,55,85,88,42,88,66,69,87,57,80,56,62,46,57,74,62,45,54,76,78,42,52,80,64,50,54,49,49,50,48,39,37,49,72,66,75,48,63,70,79,81,45,57,87,53,28,42,58,54,33,51,35,42,78,70,58,38,44,93,69,97,62,55,73,68,48,48,34,53,41,39,34,51,21,34,27,63,44,52,70,67,56,50,24,69,73,72,71,48,59,64,72,58,52,52,53,46,49,40,53,48,51,42,53,53,49,53,51,54,48,50,39,49,48,56,50,50,38,58,74,70,47,52,76,72,56,83,70,67,72,76,74,74,63,98,55,60,71,69,57,56,54,50,50,51,52,49,51,53,50,51,49,52,51,49,51,49,50,64,71,56,45,76,80,67,58,67,81,69,69,77,84,80,72,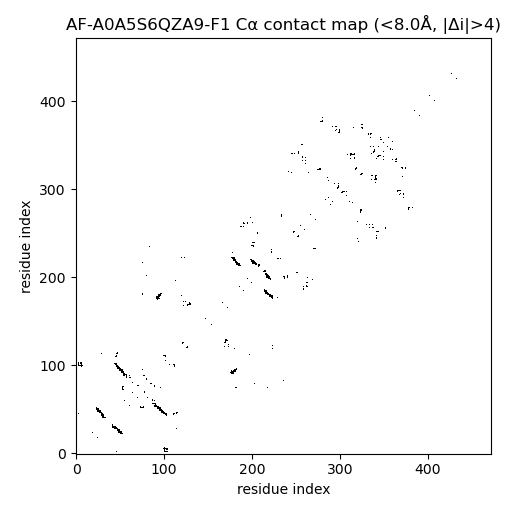93,80,74,74,75,78,68,66,73,74,74,73,76,84,82,80,89,89,83,91,84,90,81,88,88,81,88,81,89,82,89,132

Mean predicted aligned error: 14.68 Å